Protein 3HZ6 (pdb70)

B-factor: mean 17.44, std 8.07, range [6.66, 53.52]

CATH classification: 3.30.420.40 (+1 more: 3.30.420.40)

Secondary structure (DSSP, 8-state):
----EEEEEEE-SSEEEEEEE-TTS-EEEEEEEE---BSTTSS--EE-HHHHHHHHHHHHHHHHTTT--GGGEEEEEEEE---BEEE-TTS-BSSPEEPTT----HHHHHHHHHHH-HHHHHHHHS---TTSHHHHHHHHHHH-HHHHTT--EEE-SHHHHHHHHHHS--EE-HHHHHHTT-EETTTTEE-HHHHHHTT--TT--EE--TTSEEEEPPHHHHHHH-PPTT-EEE--EEHHHHHHHHTT--STT-EEEEESSSEEEEEEEE--------S--EEE-SSSTTEEEEEEEESSSHHHHHHHGGGGT--TTS-SHHHH--HHHHTT----TT-EEEEESS-B-SSS-BSS-EEEEE---TT--HHHHHHHHHHHHHHHHHHHHHHH-----EEEEESGGGG-HHHH--HHHHT-EEEE---GGGHHHHHHHHHHHHHTTS-S-HHHHHHHHHT--PPBPPPP--HHHHHHHHHHHHHHHHHHT-

Foldseek 3Di:
DDWAFAWEWEAELFWIWIFTATLLLDTHLIDIGTFDWDDVPPQFTFGALVVSLVRLQVSLVSCVVVPDDLVRHQEYAYAYFQKWFFAFPVLHTLDTITGLVRQPLQVLQVVLCVVCPLQNLCQFLVFHHSSAHVSVVLVCCVVPVVSVVRTQAIARTSVQSNVCLFFVAGEAEQQSVSHRSQAGVVVRGGVVVSCVVVPHDPRRHHYDAQQAFRWFGDPVNCVSRVRDTGRTYGRHHYLVLLLCLLVPQADFQAKAWEFAQWIKIKGKHFDDRRDRAQFGWTWGPRSYPRITIIMGTWNHGVVLLVVLLVLVPDDDPDDCVVSLCLLVLQVPHDADLFWAWQRQCDQTRPPHGGNGGLTDIGRDDPVDDSNNVSLNSLVNNLLRVLSVDVRNDPPRAEYEYEYPSVVRVSSQLVCQLNQHKYDYDYPSVCSSVSSSRLSNCCVVVSDVHSVRSSVSSVVVDDIGGHDDDPNVSSVVSSVVSVVVSVVSVD

Sequence (490 aa):
SLAFYIATFDIGTTEVKAALADRDGGLHFQRSIALETYGDGNGPVEQDAGDWYDAVQRIASSSWWQSGVDARRVSAIVLSGQQNFLPLDQDHEPLHRAVLYSDKRPLKEAEEINARHGADNLWSALENPTAASILPKLVFWRASFPQAFGRLRHVVLGAKDYVVLRLTGRHATDRTNASTTGLYRPKDDAWHVELLADYGFSLDLPRLLEPGEQVGGVSALAARQTGFVSGTPVLCGLGDAGAATLGVGVLDDEDAYLHLGTTGWLARLTTQTDPVGDPVGTIFRLAGIIAGKTLQVAPVLNAGNILQWALTLVGHRPGEDCAEYFHAAAEVQGVTVPDGLLFVPYLHAERCCPVELPAPRGALLGVTGATTRAQILLAVLEGAALSLRWCAELLGEKVGLLKVVGGGARSEAWLRIADNLNVSLLVKPDAHLHPLRGLAALAAVELEWSSHSIQDFLREADLRSNILHPQPCDEGRRRRKFERFKQCVETLGR

Solvent-accessible surface area: 20959 Å² total

Radius of gyration: 22.99 Å; Cα contacts (8 Å, |Δi|>4): 1089; chains: 1; bounding box: 67×50×52 Å

Structure (mmCIF, N/CA/C/O backbone):
data_3HZ6
#
_entry.id   3HZ6
#
_cell.length_a   71.512
_cell.length_b   159.427
_cell.length_c   47.185
_cell.angle_alpha   90.00
_cell.angle_beta   90.00
_cell.angle_gamma   90.00
#
_symmetry.space_group_name_H-M   'P 21 21 2'
#
loop_
_entity.id
_entity.type
_entity.pdbx_description
1 polymer Xylulokinase
2 non-polymer "ADENOSINE-5'-DIPHOSPHATE"
3 non-polymer 'PHOSPHATE ION'
4 non-polymer GLYCEROL
5 non-polymer 'MALONATE ION'
6 non-polymer D-XYLULOSE
7 water water
#
loop_
_atom_site.group_PDB
_atom_site.id
_atom_site.type_symbol
_atom_site.label_atom_id
_atom_site.label_alt_id
_atom_site.label_comp_id
_atom_site.label_asym_id
_atom_site.label_entity_id
_atom_site.label_seq_id
_atom_site.pdbx_PDB_ins_code
_atom_site.Cartn_x
_atom_site.Cartn_y
_atom_site.Cartn_z
_atom_site.occupancy
_atom_site.B_iso_or_equiv
_atom_site.auth_seq_id
_atom_site.auth_comp_id
_atom_site.auth_asym_id
_atom_site.auth_atom_id
_atom_site.pdbx_PDB_model_num
ATOM 1 N N . SER A 1 2 ? 37.065 48.799 -14.655 1.00 21.60 0 SER A N 1
ATOM 2 C CA . SER A 1 2 ? 37.152 48.041 -13.403 1.00 21.27 0 SER A CA 1
ATOM 3 C C . SER A 1 2 ? 37.057 46.556 -13.714 1.00 23.31 0 SER A C 1
ATOM 4 O O . SER A 1 2 ? 36.581 46.157 -14.780 1.00 24.46 0 SER A O 1
ATOM 7 N N . LEU A 1 3 ? 37.525 45.739 -12.785 1.00 20.87 1 LEU A N 1
ATOM 8 C CA . LEU A 1 3 ? 37.470 44.298 -12.995 1.00 20.15 1 LEU A CA 1
ATOM 9 C C . LEU A 1 3 ? 36.898 43.687 -11.733 1.00 19.82 1 LEU A C 1
ATOM 10 O O . LEU A 1 3 ? 36.975 44.286 -10.663 1.00 18.26 1 LEU A O 1
ATOM 15 N N . ALA A 1 4 ? 36.356 42.478 -11.860 1.00 18.75 2 ALA A N 1
ATOM 16 C CA . ALA A 1 4 ? 35.663 41.827 -10.751 1.00 17.88 2 ALA A CA 1
ATOM 17 C C . ALA A 1 4 ? 36.645 41.346 -9.670 1.00 14.41 2 ALA A C 1
ATOM 18 O O . ALA A 1 4 ? 37.696 40.831 -9.987 1.00 16.59 2 ALA A O 1
ATOM 20 N N . PHE A 1 5 ? 36.263 41.515 -8.408 1.00 13.37 3 PHE A N 1
ATOM 21 C CA . PHE A 1 5 ? 36.994 40.883 -7.305 1.00 10.65 3 PHE A CA 1
ATOM 22 C C . PHE A 1 5 ? 36.058 39.907 -6.630 1.00 12.27 3 PHE A C 1
ATOM 23 O O . PHE A 1 5 ? 34.846 40.069 -6.700 1.00 13.45 3 PHE A O 1
ATOM 31 N N . TYR A 1 6 ? 36.625 38.890 -5.987 1.00 10.32 4 TYR A N 1
ATOM 32 C CA . TYR A 1 6 ? 35.794 37.795 -5.472 1.00 9.13 4 TYR A CA 1
ATOM 33 C C . TYR A 1 6 ? 36.196 37.390 -4.068 1.00 10.75 4 TYR A C 1
ATOM 34 O O . TYR A 1 6 ? 37.337 37.565 -3.655 1.00 9.48 4 TYR A O 1
ATOM 43 N N . ILE A 1 7 ? 35.232 36.769 -3.373 1.00 8.36 5 ILE A N 1
ATOM 44 C CA . ILE A 1 7 ? 35.487 35.975 -2.135 1.00 8.34 5 ILE A CA 1
ATOM 45 C C . ILE A 1 7 ? 35.436 34.521 -2.557 1.00 8.34 5 ILE A C 1
ATOM 46 O O . ILE A 1 7 ? 34.475 34.095 -3.210 1.00 8.28 5 ILE A O 1
ATOM 51 N N . ALA A 1 8 ? 36.481 33.753 -2.252 1.00 7.71 6 ALA A N 1
ATOM 52 C CA . ALA A 1 8 ? 36.418 32.326 -2.546 1.00 7.90 6 ALA A CA 1
ATOM 53 C C . ALA A 1 8 ? 35.695 31.646 -1.418 1.00 8.51 6 ALA A C 1
ATOM 54 O O . ALA A 1 8 ? 36.196 31.657 -0.291 1.00 9.00 6 ALA A O 1
ATOM 56 N N . THR A 1 9 ? 34.556 31.028 -1.720 1.00 6.88 7 THR A N 1
ATOM 57 C CA . THR A 1 9 ? 33.766 30.351 -0.675 1.00 8.44 7 THR A CA 1
ATOM 58 C C . THR A 1 9 ? 33.779 28.846 -0.944 1.00 9.18 7 THR A C 1
ATOM 59 O O . THR A 1 9 ? 33.700 28.418 -2.118 1.00 9.43 7 THR A O 1
ATOM 63 N N . PHE A 1 10 ? 33.866 28.038 0.125 1.00 8.30 8 PHE A N 1
ATOM 64 C CA . PHE A 1 10 ? 33.868 26.570 -0.012 1.00 7.00 8 PHE A CA 1
ATOM 65 C C . PHE A 1 10 ? 32.990 26.008 1.089 1.00 8.36 8 PHE A C 1
ATOM 66 O O . PHE A 1 10 ? 32.921 26.596 2.167 1.00 8.34 8 PHE A O 1
ATOM 74 N N . ASP A 1 11 ? 32.327 24.893 0.801 1.00 8.49 9 ASP A N 1
ATOM 75 C CA . ASP A 1 11 ? 31.619 24.133 1.854 1.00 8.61 9 ASP A CA 1
ATOM 76 C C . ASP A 1 11 ? 32.130 22.729 1.772 1.00 9.45 9 ASP A C 1
ATOM 77 O O . ASP A 1 11 ? 31.945 22.048 0.751 1.00 10.17 9 ASP A O 1
ATOM 82 N N . ILE A 1 12 ? 32.853 22.304 2.806 1.00 9.18 10 ILE A N 1
ATOM 83 C CA . ILE A 1 12 ? 33.405 20.946 2.869 1.00 8.86 10 ILE A CA 1
ATOM 84 C C . ILE A 1 12 ? 32.318 20.064 3.481 1.00 11.01 10 ILE A C 1
ATOM 85 O O . ILE A 1 12 ? 32.278 19.847 4.690 1.00 11.25 10 ILE A O 1
ATOM 90 N N . GLY A 1 13 ? 31.395 19.628 2.631 1.00 11.56 11 GLY A N 1
ATOM 91 C CA . GLY A 1 13 ? 30.173 18.954 3.059 1.00 11.07 11 GLY A CA 1
ATOM 92 C C . GLY A 1 13 ? 30.379 17.470 3.318 1.00 12.35 11 GLY A C 1
ATOM 93 O O . GLY A 1 13 ? 31.466 16.955 3.224 1.00 11.35 11 GLY A O 1
ATOM 94 N N . THR A 1 14 ? 29.289 16.778 3.685 1.00 13.46 12 THR A N 1
ATOM 95 C CA . THR A 1 14 ? 29.427 15.356 3.989 1.00 14.90 12 THR A CA 1
ATOM 96 C C . THR A 1 14 ? 29.618 14.530 2.719 1.00 13.35 12 THR A C 1
ATOM 97 O O . THR A 1 14 ? 30.284 13.493 2.751 1.00 15.92 12 THR A O 1
ATOM 101 N N . THR A 1 15 ? 29.065 14.965 1.592 1.00 13.57 13 THR A N 1
ATOM 102 C CA . THR A 1 15 ? 29.217 14.165 0.362 1.00 12.74 13 THR A CA 1
ATOM 103 C C . THR A 1 15 ? 29.900 14.852 -0.798 1.00 12.50 13 THR A C 1
ATOM 104 O O . THR A 1 15 ? 30.255 14.202 -1.778 1.00 14.78 13 THR A O 1
ATOM 108 N N . GLU A 1 16 ? 30.077 16.167 -0.691 1.00 12.68 14 GLU A N 1
ATOM 109 C CA . GLU A 1 16 ? 30.859 16.869 -1.695 1.00 12.57 14 GLU A CA 1
ATOM 110 C C . GLU A 1 16 ? 31.380 18.159 -1.152 1.00 10.61 14 GLU A C 1
ATOM 111 O O . GLU A 1 16 ? 30.890 18.686 -0.168 1.00 12.65 14 GLU A O 1
ATOM 117 N N . VAL A 1 17 ? 32.394 18.649 -1.835 1.00 10.44 15 VAL A N 1
ATOM 118 C CA . VAL A 1 17 ? 32.881 19.990 -1.575 1.00 10.76 15 VAL A CA 1
ATOM 119 C C . VAL A 1 17 ? 32.272 20.890 -2.631 1.00 11.18 15 VAL A C 1
ATOM 120 O O . VAL A 1 17 ? 32.433 20.646 -3.827 1.00 13.17 15 VAL A O 1
ATOM 124 N N . LYS A 1 18 ? 31.576 21.933 -2.195 1.00 9.19 16 LYS A N 1
ATOM 125 C CA . LYS A 1 18 ? 30.947 22.886 -3.124 1.00 9.47 16 LYS A CA 1
ATOM 126 C C . LYS A 1 18 ? 31.744 24.170 -3.006 1.00 9.30 16 LYS A C 1
ATOM 127 O O . LYS A 1 18 ? 32.277 24.491 -1.930 1.00 10.83 16 LYS A O 1
ATOM 133 N N . ALA A 1 19 ? 31.836 24.906 -4.101 1.00 8.17 17 ALA A N 1
ATOM 134 C CA . ALA A 1 19 ? 32.579 26.190 -4.034 1.00 8.24 17 ALA A CA 1
ATOM 135 C C . ALA A 1 19 ? 32.066 27.169 -5.057 1.00 8.85 17 ALA A C 1
ATOM 136 O O . ALA A 1 19 ? 31.426 26.798 -6.061 1.00 9.20 17 ALA A O 1
ATOM 138 N N . ALA A 1 20 ? 32.369 28.437 -4.817 1.00 8.47 18 ALA A N 1
ATOM 139 C CA . ALA A 1 20 ? 32.022 29.503 -5.770 1.00 8.66 18 ALA A CA 1
ATOM 140 C C . ALA A 1 20 ? 32.841 30.707 -5.500 1.00 9.54 18 ALA A C 1
ATOM 141 O O . ALA A 1 20 ? 33.287 30.919 -4.386 1.00 9.76 18 ALA A O 1
ATOM 143 N N . LEU A 1 21 ? 32.979 31.561 -6.527 1.00 8.98 19 LEU A N 1
ATOM 144 C CA . LEU A 1 21 ? 33.621 32.854 -6.330 1.00 8.23 19 LEU A CA 1
ATOM 145 C C . LEU A 1 21 ? 32.510 33.877 -6.246 1.00 9.74 19 LEU A C 1
ATOM 146 O O . LEU A 1 21 ? 31.710 34.057 -7.177 1.00 10.41 19 LEU A O 1
ATOM 151 N N . ALA A 1 22 ? 32.410 34.503 -5.083 1.00 7.54 20 ALA A N 1
ATOM 152 C CA . ALA A 1 22 ? 31.283 35.426 -4.817 1.00 8.08 20 ALA A CA 1
ATOM 153 C C . ALA A 1 22 ? 31.676 36.850 -5.098 1.00 12.47 20 ALA A C 1
ATOM 154 O O . ALA A 1 22 ? 32.714 37.331 -4.616 1.00 10.61 20 ALA A O 1
ATOM 156 N N . ASP A 1 23 ? 30.803 37.553 -5.810 1.00 12.41 21 ASP A N 1
ATOM 157 C CA . ASP A 1 23 ? 31.035 38.982 -5.993 1.00 15.27 21 ASP A CA 1
ATOM 158 C C . ASP A 1 23 ? 30.268 39.860 -4.996 1.00 14.88 21 ASP A C 1
ATOM 159 O O . ASP A 1 23 ? 29.522 39.368 -4.157 1.00 16.90 21 ASP A O 1
ATOM 164 N N . ARG A 1 24 ? 30.473 41.166 -5.061 1.00 19.65 22 ARG A N 1
ATOM 165 C CA . ARG A 1 24 ? 29.853 42.028 -4.064 1.00 18.97 22 ARG A CA 1
ATOM 166 C C . ARG A 1 24 ? 28.313 42.158 -4.171 1.00 24.44 22 ARG A C 1
ATOM 167 O O . ARG A 1 24 ? 27.660 42.551 -3.210 1.00 24.25 22 ARG A O 1
ATOM 175 N N . ASP A 1 25 ? 27.760 41.784 -5.311 1.00 22.01 23 ASP A N 1
ATOM 176 C CA . ASP A 1 25 ? 26.312 41.871 -5.523 1.00 22.72 23 ASP A CA 1
ATOM 177 C C . ASP A 1 25 ? 25.589 40.594 -5.131 1.00 25.34 23 ASP A C 1
ATOM 178 O O . ASP A 1 25 ? 24.359 40.455 -5.329 1.00 26.11 23 ASP A O 1
ATOM 183 N N . GLY A 1 26 ? 26.343 39.650 -4.584 1.00 20.56 24 GLY A N 1
ATOM 184 C CA . GLY A 1 26 ? 25.777 38.376 -4.186 1.00 22.76 24 GLY A CA 1
ATOM 185 C C . GLY A 1 26 ? 25.775 37.335 -5.279 1.00 20.69 24 GLY A C 1
ATOM 186 O O . GLY A 1 26 ? 25.243 36.242 -5.070 1.00 23.64 24 GLY A O 1
ATOM 187 N N . GLY A 1 27 ? 26.370 37.609 -6.441 1.00 16.25 25 GLY A N 1
ATOM 188 C CA . GLY A 1 27 ? 26.446 36.542 -7.408 1.00 14.21 25 GLY A CA 1
ATOM 189 C C . GLY A 1 27 ? 27.471 35.497 -7.020 1.00 14.38 25 GLY A C 1
ATOM 190 O O . GLY A 1 27 ? 28.510 35.855 -6.478 1.00 13.77 25 GLY A O 1
ATOM 191 N N . LEU A 1 28 ? 27.188 34.245 -7.355 1.00 12.68 26 LEU A N 1
ATOM 192 C CA . LEU A 1 28 ? 28.092 33.135 -7.069 1.00 10.56 26 LEU A CA 1
ATOM 193 C C . LEU A 1 28 ? 28.535 32.564 -8.404 1.00 14.10 26 LEU A C 1
ATOM 194 O O . LEU A 1 28 ? 27.754 31.907 -9.108 1.00 15.76 26 LEU A O 1
ATOM 199 N N . HIS A 1 29 ? 29.773 32.838 -8.762 1.00 10.89 27 HIS A N 1
ATOM 200 C CA . HIS A 1 29 ? 30.315 32.521 -10.066 1.00 12.71 27 HIS A CA 1
ATOM 201 C C . HIS A 1 29 ? 31.279 31.354 -10.020 1.00 11.37 27 HIS A C 1
ATOM 202 O O . HIS A 1 29 ? 31.734 30.938 -8.930 1.00 11.04 27 HIS A O 1
ATOM 209 N N . PHE A 1 30 ? 31.631 30.809 -11.188 1.00 11.36 28 PHE A N 1
ATOM 210 C CA . PHE A 1 30 ? 32.593 29.714 -11.246 1.00 10.54 28 PHE A CA 1
ATOM 211 C C . PHE A 1 30 ? 32.274 28.625 -10.214 1.00 11.14 28 PHE A C 1
ATOM 212 O O . PHE A 1 30 ? 33.125 28.188 -9.431 1.00 11.36 28 PHE A O 1
ATOM 220 N N . GLN A 1 31 ? 31.027 28.160 -10.263 1.00 9.35 29 GLN A N 1
ATOM 221 C CA . GLN A 1 31 ? 30.589 27.171 -9.257 1.00 11.90 29 GLN A CA 1
ATOM 222 C C . GLN A 1 31 ? 31.205 25.819 -9.522 1.00 11.76 29 GLN A C 1
ATOM 223 O O . GLN A 1 31 ? 31.336 25.406 -10.687 1.00 11.07 29 GLN A O 1
ATOM 229 N N . ARG A 1 32 ? 31.561 25.109 -8.448 1.00 10.33 30 ARG A N 1
ATOM 230 C CA . ARG A 1 32 ? 32.264 23.841 -8.547 1.00 10.00 30 ARG A CA 1
ATOM 231 C C . ARG A 1 32 ? 31.731 22.857 -7.528 1.00 11.35 30 ARG A C 1
ATOM 232 O O . ARG A 1 32 ? 31.224 23.259 -6.482 1.00 11.31 30 ARG A O 1
ATOM 240 N N . SER A 1 33 ? 31.852 21.577 -7.862 1.00 12.00 31 SER A N 1
ATOM 241 C CA . SER A 1 33 ? 31.482 20.534 -6.915 1.00 12.03 31 SER A CA 1
ATOM 242 C C . SER A 1 33 ? 32.451 19.378 -7.139 1.00 14.46 31 SER A C 1
ATOM 243 O O . SER A 1 33 ? 32.691 18.963 -8.283 1.00 14.93 31 SER A O 1
ATOM 246 N N . ILE A 1 34 ? 33.011 18.858 -6.053 1.00 11.34 32 ILE A N 1
ATOM 247 C CA . ILE A 1 34 ? 33.882 17.693 -6.104 1.00 11.30 32 ILE A CA 1
ATOM 248 C C . ILE A 1 34 ? 33.309 16.639 -5.159 1.00 12.82 32 ILE A C 1
ATOM 249 O O . ILE A 1 34 ? 33.119 16.904 -3.972 1.00 12.65 32 ILE A O 1
ATOM 254 N N . ALA A 1 35 ? 33.053 15.428 -5.647 1.00 11.16 33 ALA A N 1
ATOM 255 C CA . ALA A 1 35 ? 32.440 14.428 -4.790 1.00 13.41 33 ALA A CA 1
ATOM 256 C C . ALA A 1 35 ? 33.464 13.866 -3.827 1.00 12.78 33 ALA A C 1
ATOM 257 O O . ALA A 1 35 ? 34.638 13.747 -4.168 1.00 14.05 33 ALA A O 1
ATOM 259 N N . LEU A 1 36 ? 32.992 13.550 -2.622 1.00 11.93 34 LEU A N 1
ATOM 260 C CA . LEU A 1 36 ? 33.817 12.857 -1.616 1.00 12.12 34 LEU A CA 1
ATOM 261 C C . LEU A 1 36 ? 33.325 11.434 -1.363 1.00 12.93 34 LEU A C 1
ATOM 262 O O . LEU A 1 36 ? 32.133 11.187 -1.311 1.00 16.25 34 LEU A O 1
ATOM 267 N N . GLU A 1 37 ? 34.260 10.533 -1.111 1.00 13.31 35 GLU A N 1
ATOM 268 C CA . GLU A 1 37 ? 33.917 9.163 -0.738 1.00 14.15 35 GLU A CA 1
ATOM 269 C C . GLU A 1 37 ? 33.833 9.020 0.772 1.00 13.40 35 GLU A C 1
ATOM 270 O O . GLU A 1 37 ? 34.694 9.532 1.481 1.00 13.18 35 GLU A O 1
ATOM 276 N N . THR A 1 38 ? 32.829 8.284 1.231 1.00 13.36 36 THR A N 1
ATOM 277 C CA . THR A 1 38 ? 32.669 7.970 2.649 1.00 11.83 36 THR A CA 1
ATOM 278 C C . THR A 1 38 ? 32.895 6.491 2.822 1.00 14.79 36 THR A C 1
ATOM 279 O O . THR A 1 38 ? 32.426 5.689 1.998 1.00 15.54 36 THR A O 1
ATOM 283 N N . TYR A 1 39 ? 33.604 6.132 3.871 1.00 13.01 37 TYR A N 1
ATOM 284 C CA . TYR A 1 39 ? 33.921 4.724 4.130 1.00 12.92 37 TYR A CA 1
ATOM 285 C C . TYR A 1 39 ? 33.161 4.209 5.334 1.00 14.89 37 TYR A C 1
ATOM 286 O O . TYR A 1 39 ? 32.817 4.938 6.242 1.00 12.64 37 TYR A O 1
ATOM 295 N N . GLY A 1 40 ? 32.889 2.904 5.336 1.00 17.05 38 GLY A N 1
ATOM 296 C CA . GLY A 1 40 ? 32.202 2.247 6.439 1.00 18.08 38 GLY A CA 1
ATOM 297 C C . GLY A 1 40 ? 30.996 1.433 6.027 1.00 19.31 38 GLY A C 1
ATOM 298 O O . GLY A 1 40 ? 30.483 0.599 6.809 1.00 18.06 38 GLY A O 1
ATOM 299 N N . ASP A 1 41 ? 30.523 1.683 4.804 1.00 18.89 39 ASP A N 1
ATOM 300 C CA . ASP A 1 41 ? 29.465 0.887 4.187 1.00 22.83 39 ASP A CA 1
ATOM 301 C C . ASP A 1 41 ? 28.175 0.825 5.035 1.00 21.34 39 ASP A C 1
ATOM 302 O O . ASP A 1 41 ? 27.419 -0.151 4.927 1.00 22.01 39 ASP A O 1
ATOM 307 N N . GLY A 1 42 ? 27.918 1.828 5.887 1.00 17.43 40 GLY A N 1
ATOM 308 C CA . GLY A 1 42 ? 26.727 1.841 6.707 1.00 19.64 40 GLY A CA 1
ATOM 309 C C . GLY A 1 42 ? 26.713 0.818 7.831 1.00 20.51 40 GLY A C 1
ATOM 310 O O . GLY A 1 42 ? 25.678 0.561 8.458 1.00 22.72 40 GLY A O 1
ATOM 311 N N . ASN A 1 43 ? 27.872 0.239 8.092 1.00 18.53 41 ASN A N 1
ATOM 312 C CA . ASN A 1 43 ? 28.007 -0.831 9.085 1.00 15.87 41 ASN A CA 1
ATOM 313 C C . ASN A 1 43 ? 28.415 -0.363 10.478 1.00 18.02 41 ASN A C 1
ATOM 314 O O . ASN A 1 43 ? 28.671 -1.188 11.357 1.00 18.81 41 ASN A O 1
ATOM 319 N N . GLY A 1 44 ? 28.460 0.957 10.702 1.00 17.27 42 GLY A N 1
ATOM 320 C CA . GLY A 1 44 ? 28.894 1.464 11.990 1.00 17.13 42 GLY A CA 1
ATOM 321 C C . GLY A 1 44 ? 29.886 2.621 11.802 1.00 15.47 42 GLY A C 1
ATOM 322 O O . GLY A 1 44 ? 29.646 3.727 12.292 1.00 14.19 42 GLY A O 1
ATOM 323 N N . PRO A 1 45 ? 31.000 2.380 11.116 1.00 13.34 43 PRO A N 1
ATOM 324 C CA . PRO A 1 45 ? 31.939 3.507 10.878 1.00 12.63 43 PRO A CA 1
ATOM 325 C C . PRO A 1 45 ? 31.412 4.466 9.843 1.00 12.86 43 PRO A C 1
ATOM 326 O O . PRO A 1 45 ? 30.697 4.058 8.917 1.00 13.97 43 PRO A O 1
ATOM 330 N N . VAL A 1 46 ? 31.722 5.762 10.033 1.00 10.75 44 VAL A N 1
ATOM 331 C CA . VAL A 1 46 ? 31.434 6.736 9.006 1.00 10.09 44 VAL A CA 1
ATOM 332 C C . VAL A 1 46 ? 32.702 7.596 8.949 1.00 11.53 44 VAL A C 1
ATOM 333 O O . VAL A 1 46 ? 32.952 8.375 9.853 1.00 10.63 44 VAL A O 1
ATOM 337 N N . GLU A 1 47 ? 33.499 7.394 7.917 1.00 9.59 45 GLU A N 1
ATOM 338 C CA . GLU A 1 47 ? 34.861 7.944 7.899 1.00 10.27 45 GLU A CA 1
ATOM 339 C C . GLU A 1 47 ? 35.232 8.517 6.550 1.00 11.02 45 GLU A C 1
ATOM 340 O O . GLU A 1 47 ? 34.699 8.084 5.521 1.00 11.08 45 GLU A O 1
ATOM 346 N N . GLN A 1 48 ? 36.149 9.495 6.558 1.00 9.32 46 GLN A N 1
ATOM 347 C CA . GLN A 1 48 ? 36.698 10.045 5.325 1.00 9.49 46 GLN A CA 1
ATOM 348 C C . GLN A 1 48 ? 38.192 10.273 5.447 1.00 9.34 46 GLN A C 1
ATOM 349 O O . GLN A 1 48 ? 38.710 10.385 6.552 1.00 11.28 46 GLN A O 1
ATOM 355 N N . ASP A 1 49 ? 38.875 10.324 4.315 1.00 10.31 47 ASP A N 1
ATOM 356 C CA . ASP A 1 49 ? 40.282 10.722 4.329 1.00 10.92 47 ASP A CA 1
ATOM 357 C C . ASP A 1 49 ? 40.354 12.233 4.253 1.00 10.01 47 ASP A C 1
ATOM 358 O O . ASP A 1 49 ? 39.945 12.839 3.260 1.00 11.74 47 ASP A O 1
ATOM 363 N N . ALA A 1 50 ? 40.838 12.868 5.319 1.00 9.29 48 ALA A N 1
ATOM 364 C CA . ALA A 1 50 ? 40.855 14.338 5.356 1.00 8.91 48 ALA A CA 1
ATOM 365 C C . ALA A 1 50 ? 41.631 14.922 4.195 1.00 8.69 48 ALA A C 1
ATOM 366 O O . ALA A 1 50 ? 41.323 16.027 3.714 1.00 9.41 48 ALA A O 1
ATOM 368 N N . GLY A 1 51 ? 42.663 14.203 3.731 1.00 9.51 49 GLY A N 1
ATOM 369 C CA . GLY A 1 51 ? 43.413 14.738 2.602 1.00 11.12 49 GLY A CA 1
ATOM 370 C C . GLY A 1 51 ? 42.524 14.971 1.383 1.00 12.15 49 GLY A C 1
ATOM 371 O O . GLY A 1 51 ? 42.832 15.816 0.540 1.00 13.93 49 GLY A O 1
ATOM 372 N N . ASP A 1 52 ? 41.456 14.204 1.255 1.00 11.11 50 ASP A N 1
ATOM 373 C CA . ASP A 1 52 ? 40.521 14.407 0.126 1.00 10.36 50 ASP A CA 1
ATOM 374 C C . ASP A 1 52 ? 39.865 15.787 0.169 1.00 10.43 50 ASP A C 1
ATOM 375 O O . ASP A 1 52 ? 39.527 16.349 -0.880 1.00 10.03 50 ASP A O 1
ATOM 380 N N . TRP A 1 53 ? 39.696 16.339 1.367 1.00 8.89 51 TRP A N 1
ATOM 381 C CA . TRP A 1 53 ? 39.078 17.662 1.479 1.00 9.45 51 TRP A CA 1
ATOM 382 C C . TRP A 1 53 ? 40.015 18.708 0.887 1.00 9.37 51 TRP A C 1
ATOM 383 O O . TRP A 1 53 ? 39.586 19.589 0.179 1.00 10.16 51 TRP A O 1
ATOM 394 N N . TYR A 1 54 ? 41.297 18.628 1.202 1.00 10.13 52 TYR A N 1
ATOM 395 C CA . TYR A 1 54 ? 42.231 19.618 0.687 1.00 10.21 52 TYR A CA 1
ATOM 396 C C . TYR A 1 54 ? 42.514 19.329 -0.774 1.00 11.08 52 TYR A C 1
ATOM 397 O O . TYR A 1 54 ? 42.696 20.277 -1.551 1.00 10.60 52 TYR A O 1
ATOM 406 N N . ASP A 1 55 ? 42.551 18.049 -1.172 1.00 9.72 53 ASP A N 1
ATOM 407 C CA . ASP A 1 55 ? 42.735 17.724 -2.588 1.00 11.08 53 ASP A CA 1
ATOM 408 C C . ASP A 1 55 ? 41.595 18.397 -3.416 1.00 11.24 53 ASP A C 1
ATOM 409 O O . ASP A 1 55 ? 41.844 18.956 -4.501 1.00 10.89 53 ASP A O 1
ATOM 414 N N . ALA A 1 56 ? 40.359 18.336 -2.888 1.00 9.75 54 ALA A N 1
ATOM 415 C CA . ALA A 1 56 ? 39.234 18.972 -3.579 1.00 10.12 54 ALA A CA 1
ATOM 416 C C . ALA A 1 56 ? 39.453 20.465 -3.711 1.00 10.45 54 ALA A C 1
ATOM 417 O O . ALA A 1 56 ? 39.185 21.058 -4.754 1.00 9.78 54 ALA A O 1
ATOM 419 N N . VAL A 1 57 ? 39.917 21.106 -2.620 1.00 8.56 55 VAL A N 1
ATOM 420 C CA . VAL A 1 57 ? 40.162 22.546 -2.694 1.00 10.03 55 VAL A CA 1
ATOM 421 C C . VAL A 1 57 ? 41.242 22.853 -3.735 1.00 11.23 55 VAL A C 1
ATOM 422 O O . VAL A 1 57 ? 41.124 23.827 -4.483 1.00 10.62 55 VAL A O 1
ATOM 426 N N . GLN A 1 58 ? 42.293 22.027 -3.791 1.00 10.15 56 GLN A N 1
ATOM 427 C CA . GLN A 1 58 ? 43.333 22.237 -4.810 1.00 10.32 56 GLN A CA 1
ATOM 428 C C . GLN A 1 58 ? 42.752 22.114 -6.222 1.00 11.26 56 GLN A C 1
ATOM 429 O O . GLN A 1 58 ? 43.074 22.931 -7.100 1.00 12.43 56 GLN A O 1
ATOM 435 N N . ARG A 1 59 ? 41.913 21.109 -6.424 1.00 11.29 57 ARG A N 1
ATOM 436 C CA . ARG A 1 59 ? 41.355 20.861 -7.763 1.00 10.38 57 ARG A CA 1
ATOM 437 C C . ARG A 1 59 ? 40.445 22.034 -8.161 1.00 11.58 57 ARG A C 1
ATOM 438 O O . ARG A 1 59 ? 40.421 22.491 -9.321 1.00 10.90 57 ARG A O 1
ATOM 446 N N . ILE A 1 60 ? 39.669 22.498 -7.194 1.00 8.65 58 ILE A N 1
ATOM 447 C CA . ILE A 1 60 ? 38.801 23.634 -7.437 1.00 8.45 58 ILE A CA 1
ATOM 448 C C . ILE A 1 60 ? 39.576 24.907 -7.813 1.00 8.77 58 ILE A C 1
ATOM 449 O O . ILE A 1 60 ? 39.249 25.611 -8.794 1.00 11.29 58 ILE A O 1
ATOM 454 N N . ALA A 1 61 ? 40.596 25.233 -7.009 1.00 8.60 59 ALA A N 1
ATOM 455 C CA . ALA A 1 61 ? 41.350 26.440 -7.249 1.00 8.75 59 ALA A CA 1
ATOM 456 C C . ALA A 1 61 ? 42.015 26.342 -8.628 1.00 9.66 59 ALA A C 1
ATOM 457 O O . ALA A 1 61 ? 41.980 27.314 -9.404 1.00 10.02 59 ALA A O 1
ATOM 459 N N . SER A 1 62 ? 42.568 25.160 -8.921 1.00 9.76 60 SER A N 1
ATOM 460 C CA . SER A 1 62 ? 43.226 24.981 -10.236 1.00 12.71 60 SER A CA 1
ATOM 461 C C . SER A 1 62 ? 42.218 25.229 -11.374 1.00 13.51 60 SER A C 1
ATOM 462 O O . SER A 1 62 ? 42.508 25.873 -12.389 1.00 12.10 60 SER A O 1
ATOM 465 N N . SER A 1 63 ? 41.004 24.726 -11.194 1.00 11.59 61 SER A N 1
ATOM 466 C CA A SER A 1 63 ? 39.963 24.925 -12.188 0.67 12.58 61 SER A CA 1
ATOM 467 C CA B SER A 1 63 ? 39.959 24.926 -12.188 0.33 12.59 61 SER A CA 1
ATOM 468 C C . SER A 1 63 ? 39.553 26.379 -12.344 1.00 13.84 61 SER A C 1
ATOM 469 O O . SER A 1 63 ? 39.111 26.787 -13.413 1.00 17.15 61 SER A O 1
ATOM 474 N N . TRP A 1 64 ? 39.713 27.173 -11.291 1.00 10.65 62 TRP A N 1
ATOM 475 C CA . TRP A 1 64 ? 39.453 28.580 -11.408 1.00 11.15 62 TRP A CA 1
ATOM 476 C C . TRP A 1 64 ? 40.553 29.275 -12.188 1.00 10.92 62 TRP A C 1
ATOM 477 O O . TRP A 1 64 ? 40.256 30.061 -13.100 1.00 11.75 62 TRP A O 1
ATOM 488 N N . TRP A 1 65 ? 41.817 29.016 -11.850 1.00 11.30 63 TRP A N 1
ATOM 489 C CA . TRP A 1 65 ? 42.876 29.793 -12.512 1.00 11.21 63 TRP A CA 1
ATOM 490 C C . TRP A 1 65 ? 42.892 29.437 -14.004 1.00 13.46 63 TRP A C 1
ATOM 491 O O . TRP A 1 65 ? 43.104 30.294 -14.860 1.00 15.11 63 TRP A O 1
ATOM 502 N N . GLN A 1 66 ? 42.646 28.169 -14.305 1.00 12.04 64 GLN A N 1
ATOM 503 C CA . GLN A 1 66 ? 42.631 27.721 -15.704 1.00 14.07 64 GLN A CA 1
ATOM 504 C C . GLN A 1 66 ? 41.345 28.046 -16.465 1.00 17.75 64 GLN A C 1
ATOM 505 O O . GLN A 1 66 ? 41.233 27.750 -17.678 1.00 18.72 64 GLN A O 1
ATOM 511 N N . SER A 1 67 ? 40.375 28.630 -15.766 1.00 12.74 65 SER A N 1
ATOM 512 C CA . SER A 1 67 ? 39.188 29.187 -16.398 1.00 14.38 65 SER A CA 1
ATOM 513 C C . SER A 1 67 ? 39.313 30.687 -16.572 1.00 16.46 65 SER A C 1
ATOM 514 O O . SER A 1 67 ? 38.321 31.378 -16.810 1.00 21.15 65 SER A O 1
ATOM 517 N N . GLY A 1 68 ? 40.520 31.214 -16.343 1.00 15.67 66 GLY A N 1
ATOM 518 C CA . GLY A 1 68 ? 40.765 32.624 -16.568 1.00 17.31 66 GLY A CA 1
ATOM 519 C C . GLY A 1 68 ? 40.689 33.519 -15.344 1.00 17.70 66 GLY A C 1
ATOM 520 O O . GLY A 1 68 ? 40.869 34.737 -15.458 1.00 17.62 66 GLY A O 1
ATOM 521 N N . VAL A 1 69 ? 40.414 32.942 -14.168 1.00 13.91 67 VAL A N 1
ATOM 522 C CA . VAL A 1 69 ? 40.379 33.767 -12.973 1.00 12.42 67 VAL A CA 1
ATOM 523 C C . VAL A 1 69 ? 41.787 34.117 -12.486 1.00 11.58 67 VAL A C 1
ATOM 524 O O . VAL A 1 69 ? 42.652 33.233 -12.361 1.00 12.60 67 VAL A O 1
ATOM 528 N N . ASP A 1 70 ? 42.008 35.405 -12.203 1.00 11.19 68 ASP A N 1
ATOM 529 C CA . ASP A 1 70 ? 43.294 35.882 -11.683 1.00 11.55 68 ASP A CA 1
ATOM 530 C C . ASP A 1 70 ? 43.251 35.746 -10.179 1.00 10.29 68 ASP A C 1
ATOM 531 O O . ASP A 1 70 ? 42.392 36.346 -9.537 1.00 10.66 68 ASP A O 1
ATOM 536 N N . ALA A 1 71 ? 44.132 34.924 -9.587 1.00 10.89 69 ALA A N 1
ATOM 537 C CA . ALA A 1 71 ? 44.065 34.708 -8.139 1.00 9.25 69 ALA A CA 1
ATOM 538 C C . ALA A 1 71 ? 44.317 35.942 -7.335 1.00 7.74 69 ALA A C 1
ATOM 539 O O . ALA A 1 71 ? 43.970 35.997 -6.180 1.00 10.90 69 ALA A O 1
ATOM 541 N N . ARG A 1 72 ? 44.877 36.992 -7.958 1.00 8.52 70 ARG A N 1
ATOM 542 C CA . ARG A 1 72 ? 45.099 38.196 -7.191 1.00 9.44 70 ARG A CA 1
ATOM 543 C C . ARG A 1 72 ? 43.811 38.923 -6.929 1.00 10.75 70 ARG A C 1
ATOM 544 O O . ARG A 1 72 ? 43.779 39.795 -6.063 1.00 14.17 70 ARG A O 1
ATOM 552 N N . ARG A 1 73 ? 42.762 38.545 -7.645 1.00 10.67 71 ARG A N 1
ATOM 553 C CA . ARG A 1 73 ? 41.483 39.229 -7.498 1.00 11.37 71 ARG A CA 1
ATOM 554 C C . ARG A 1 73 ? 40.598 38.476 -6.506 1.00 11.38 71 ARG A C 1
ATOM 555 O O . ARG A 1 73 ? 39.445 38.868 -6.301 1.00 11.75 71 ARG A O 1
ATOM 563 N N . VAL A 1 74 ? 41.138 37.409 -5.918 1.00 9.49 72 VAL A N 1
AT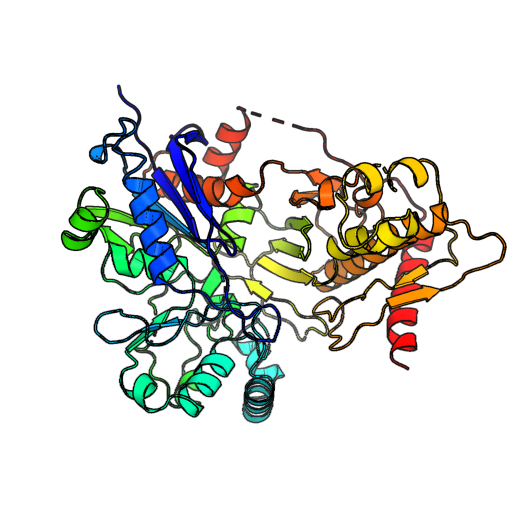OM 564 C CA . VAL A 1 74 ? 40.477 36.755 -4.780 1.00 9.82 72 VAL A CA 1
ATOM 565 C C . VAL A 1 74 ? 40.908 37.427 -3.482 1.00 9.24 72 VAL A C 1
ATOM 566 O O . VAL A 1 74 ? 42.070 37.352 -3.045 1.00 11.33 72 VAL A O 1
ATOM 570 N N . SER A 1 75 ? 39.995 38.161 -2.883 1.00 7.60 73 SER A N 1
ATOM 571 C CA . SER A 1 75 ? 40.334 39.069 -1.780 1.00 9.27 73 SER A CA 1
ATOM 572 C C . SER A 1 75 ? 40.280 38.414 -0.410 1.00 9.22 73 SER A C 1
ATOM 573 O O . SER A 1 75 ? 40.814 38.967 0.595 1.00 12.11 73 SER A O 1
ATOM 576 N N . ALA A 1 76 ? 39.611 37.254 -0.365 1.00 9.08 74 ALA A N 1
ATOM 577 C CA . ALA A 1 76 ? 39.524 36.504 0.900 1.00 9.55 74 ALA A CA 1
ATOM 578 C C . ALA A 1 76 ? 39.066 35.080 0.564 1.00 8.32 74 ALA A C 1
ATOM 579 O O . ALA A 1 76 ? 38.453 34.844 -0.471 1.00 8.92 74 ALA A O 1
ATOM 581 N N . ILE A 1 77 ? 39.429 34.157 1.433 1.00 7.23 75 ILE A N 1
ATOM 582 C CA . ILE A 1 77 ? 38.976 32.754 1.319 1.00 6.68 75 ILE A CA 1
ATOM 583 C C . ILE A 1 77 ? 38.241 32.440 2.596 1.00 8.17 75 ILE A C 1
ATOM 584 O O . ILE A 1 77 ? 38.703 32.787 3.665 1.00 9.10 75 ILE A O 1
ATOM 589 N N . VAL A 1 78 ? 37.083 31.776 2.495 1.00 7.56 76 VAL A N 1
ATOM 590 C CA . VAL A 1 78 ? 36.296 31.497 3.728 1.00 7.56 76 VAL A CA 1
ATOM 591 C C . VAL A 1 78 ? 35.535 30.190 3.489 1.00 8.79 76 VAL A C 1
ATOM 592 O O . VAL A 1 78 ? 35.094 29.935 2.368 1.00 7.55 76 VAL A O 1
ATOM 596 N N . LEU A 1 79 ? 35.476 29.362 4.521 1.00 7.11 77 LEU A N 1
ATOM 597 C CA . LEU A 1 79 ? 34.918 27.993 4.368 1.00 6.66 77 LEU A CA 1
ATOM 598 C C . LEU A 1 79 ? 33.917 27.686 5.444 1.00 7.50 77 LEU A C 1
ATOM 599 O O . LEU A 1 79 ? 33.979 28.204 6.589 1.00 8.55 77 LEU A O 1
ATOM 604 N N . SER A 1 80 ? 32.978 26.839 5.068 1.00 7.93 78 SER A N 1
ATOM 605 C CA . SER A 1 80 ? 32.132 26.129 6.036 1.00 6.68 78 SER A CA 1
ATOM 606 C C . SER A 1 80 ? 32.318 24.648 5.802 1.00 9.28 78 SER A C 1
ATOM 607 O O . SER A 1 80 ? 33.021 24.231 4.893 1.00 8.53 78 SER A O 1
ATOM 610 N N . GLY A 1 81 ? 31.675 23.824 6.624 1.00 8.94 79 GLY A N 1
ATOM 611 C CA . GLY A 1 81 ? 31.727 22.397 6.309 1.00 8.95 79 GLY A CA 1
ATOM 612 C C . GLY A 1 81 ? 31.200 21.576 7.444 1.00 9.68 79 GLY A C 1
ATOM 613 O O . GLY A 1 81 ? 30.597 22.096 8.392 1.00 9.57 79 GLY A O 1
ATOM 614 N N . GLN A 1 82 ? 31.433 20.270 7.314 1.00 9.89 80 GLN A N 1
ATOM 615 C CA . GLN A 1 82 ? 30.884 19.335 8.303 1.00 10.71 80 GLN A CA 1
ATOM 616 C C . GLN A 1 82 ? 31.330 19.706 9.681 1.00 9.27 80 GLN A C 1
ATOM 617 O O . GLN A 1 82 ? 32.503 20.067 9.921 1.00 10.55 80 GLN A O 1
ATOM 631 N N . GLN A 1 84 ? 31.374 18.656 14.008 1.00 8.78 82 GLN A N 1
ATOM 632 C CA . GLN A 1 84 ? 31.385 17.474 14.909 1.00 7.67 82 GLN A CA 1
ATOM 633 C C . GLN A 1 84 ? 32.226 16.322 14.362 1.00 9.35 82 GLN A C 1
ATOM 634 O O . GLN A 1 84 ? 31.782 15.157 14.370 1.00 8.87 82 GLN A O 1
ATOM 640 N N . ASN A 1 85 ? 33.397 16.665 13.826 1.00 8.33 83 ASN A N 1
ATOM 641 C CA . ASN A 1 85 ? 34.352 15.682 13.317 1.00 8.72 83 ASN A CA 1
ATOM 642 C C . ASN A 1 85 ? 35.338 15.294 14.416 1.00 8.88 83 ASN A C 1
ATOM 643 O O . ASN A 1 85 ? 35.588 16.044 15.376 1.00 9.56 83 ASN A O 1
ATOM 648 N N . PHE A 1 86 ? 35.894 14.088 14.286 1.00 7.53 84 PHE A N 1
ATOM 649 C CA . PHE A 1 86 ? 37.040 13.742 15.095 1.00 9.89 84 PHE A CA 1
ATOM 650 C C . PHE A 1 86 ? 38.189 13.421 14.132 1.00 9.43 84 PHE A C 1
ATOM 651 O O . PHE A 1 86 ? 38.156 12.435 13.410 1.00 9.66 84 PHE A O 1
ATOM 659 N N . LEU A 1 87 ? 39.230 14.258 14.123 1.00 8.35 85 LEU A N 1
ATOM 660 C CA . LEU A 1 87 ? 40.372 13.985 13.200 1.00 9.31 85 LEU A CA 1
ATOM 661 C C . LEU A 1 87 ? 41.656 14.195 13.966 1.00 8.53 85 LEU A C 1
ATOM 662 O O . LEU A 1 87 ? 42.068 15.316 14.221 1.00 9.80 85 LEU A O 1
ATOM 667 N N . PRO A 1 88 ? 42.353 13.109 14.300 1.00 8.45 86 PRO A N 1
ATOM 668 C CA . PRO A 1 88 ? 43.596 13.297 15.053 1.00 7.83 86 PRO A CA 1
ATOM 669 C C . PRO A 1 88 ? 44.786 13.507 14.127 1.00 9.02 86 PRO A C 1
ATOM 670 O O . PRO A 1 88 ? 44.945 12.765 13.166 1.00 9.07 86 PRO A O 1
ATOM 674 N N . LEU A 1 89 ? 45.595 14.524 14.433 1.00 9.29 87 LEU A N 1
ATOM 675 C CA . LEU A 1 89 ? 46.772 14.816 13.587 1.00 8.44 87 LEU A CA 1
ATOM 676 C C . LEU A 1 89 ? 48.056 14.747 14.381 1.00 10.06 87 LEU A C 1
ATOM 677 O O . LEU A 1 89 ? 48.066 15.030 15.586 1.00 10.29 87 LEU A O 1
ATOM 682 N N . ASP A 1 90 ? 49.138 14.478 13.654 1.00 10.07 88 ASP A N 1
ATOM 683 C CA . ASP A 1 90 ? 50.467 14.501 14.290 1.00 10.68 88 ASP A CA 1
ATOM 684 C C . ASP A 1 90 ? 51.137 15.891 14.195 1.00 12.91 88 ASP A C 1
ATOM 685 O O . ASP A 1 90 ? 50.527 16.856 13.790 1.00 13.17 88 ASP A O 1
ATOM 690 N N . GLN A 1 91 ? 52.386 15.980 14.625 1.00 15.29 89 GLN A N 1
ATOM 691 C CA . GLN A 1 91 ? 53.055 17.279 14.673 1.00 16.10 89 GLN A CA 1
ATOM 692 C C . GLN A 1 91 ? 53.271 17.874 13.297 1.00 15.69 89 GLN A C 1
ATOM 693 O O . GLN A 1 91 ? 53.499 19.075 13.203 1.00 18.75 89 GLN A O 1
ATOM 699 N N . ASP A 1 92 ? 53.218 17.072 12.231 1.00 14.98 90 ASP A N 1
ATOM 700 C CA . ASP A 1 92 ? 53.332 17.573 10.859 1.00 16.80 90 ASP A CA 1
ATOM 701 C C . ASP A 1 92 ? 51.993 17.834 10.218 1.00 14.23 90 ASP A C 1
ATOM 702 O O . ASP A 1 92 ? 51.902 18.063 9.006 1.00 15.23 90 ASP A O 1
ATOM 707 N N . HIS A 1 93 ? 50.965 17.847 11.065 1.00 13.73 91 HIS A N 1
ATOM 708 C CA . HIS A 1 93 ? 49.583 18.045 10.624 1.00 13.11 91 HIS A CA 1
ATOM 709 C C . HIS A 1 93 ? 49.048 16.920 9.747 1.00 14.54 91 HIS A C 1
ATOM 710 O O . HIS A 1 93 ? 48.050 17.116 9.037 1.00 16.35 91 HIS A O 1
ATOM 717 N N . GLU A 1 94 ? 49.690 15.760 9.795 1.00 14.37 92 GLU A N 1
ATOM 718 C CA . GLU A 1 94 ? 49.275 14.606 9.011 1.00 13.43 92 GLU A CA 1
ATOM 719 C C . GLU A 1 94 ? 48.266 13.763 9.807 1.00 10.45 92 GLU A C 1
ATOM 720 O O . GLU A 1 94 ? 48.443 13.556 11.011 1.00 11.45 92 GLU A O 1
ATOM 726 N N . PRO A 1 95 ? 47.231 13.257 9.130 1.00 11.86 93 PRO A N 1
ATOM 727 C CA . PRO A 1 95 ? 46.241 12.445 9.875 1.00 10.58 93 PRO A CA 1
ATOM 728 C C . PRO A 1 95 ? 46.821 11.196 10.488 1.00 12.23 93 PRO A C 1
ATOM 729 O O . PRO A 1 95 ? 47.694 10.538 9.882 1.00 13.56 93 PRO A O 1
ATOM 733 N N . LEU A 1 96 ? 46.359 10.887 11.693 1.00 10.63 94 LEU A N 1
ATOM 734 C CA . LEU A 1 96 ? 46.751 9.648 12.388 1.00 9.30 94 LEU A CA 1
ATOM 735 C C . LEU A 1 96 ? 45.649 8.567 12.270 1.00 12.60 94 LEU A C 1
ATOM 736 O O . LEU A 1 96 ? 45.835 7.415 12.703 1.00 14.25 94 LEU A O 1
ATOM 741 N N . HIS A 1 97 ? 44.502 8.957 11.729 1.00 11.51 95 HIS A N 1
ATOM 742 C CA . HIS A 1 97 ? 43.355 8.072 11.500 1.00 10.45 95 HIS A CA 1
ATOM 743 C C . HIS A 1 97 ? 42.483 8.773 10.478 1.00 10.19 95 HIS A C 1
ATOM 744 O O . HIS A 1 97 ? 42.586 10.006 10.294 1.00 10.28 95 HIS A O 1
ATOM 751 N N . ARG A 1 98 ? 41.639 8.017 9.797 1.00 10.14 96 ARG A N 1
ATOM 752 C CA . ARG A 1 98 ? 40.608 8.683 8.993 1.00 10.28 96 ARG A CA 1
ATOM 753 C C . ARG A 1 98 ? 39.781 9.623 9.880 1.00 10.25 96 ARG A C 1
ATOM 754 O O . ARG A 1 98 ? 39.541 9.340 11.076 1.00 11.33 96 ARG A O 1
ATOM 762 N N . ALA A 1 99 ? 39.355 10.739 9.300 1.00 9.37 97 ALA A N 1
ATOM 763 C CA . ALA A 1 99 ? 38.384 11.599 9.998 1.00 8.59 97 ALA A CA 1
ATOM 764 C C . ALA A 1 99 ? 37.120 10.759 10.259 1.00 10.07 97 ALA A C 1
ATOM 765 O O . ALA A 1 99 ? 36.600 10.079 9.360 1.00 10.34 97 ALA A O 1
ATOM 767 N N . VAL A 1 100 ? 36.588 10.881 11.470 1.00 9.26 98 VAL A N 1
ATOM 768 C CA . VAL A 1 100 ? 35.358 10.216 11.871 1.00 8.23 98 VAL A CA 1
ATOM 769 C C . VAL A 1 100 ? 34.222 11.240 11.809 1.00 8.45 98 VAL A C 1
ATOM 770 O O . VAL A 1 100 ? 34.357 12.328 12.337 1.00 10.18 98 VAL A O 1
ATOM 774 N N . LEU A 1 101 ? 33.162 10.932 11.090 1.00 8.57 99 LEU A N 1
ATOM 775 C CA . LEU A 1 101 ? 32.100 11.902 10.844 1.00 7.55 99 LEU A CA 1
ATOM 776 C C . LEU A 1 101 ? 31.052 11.905 11.958 1.00 9.71 99 LEU A C 1
ATOM 777 O O . LEU A 1 101 ? 30.961 10.988 12.779 1.00 10.52 99 LEU A O 1
ATOM 782 N N . TYR A 1 102 ? 30.257 12.971 11.972 1.00 8.70 100 TYR A N 1
ATOM 783 C CA . TYR A 1 102 ? 29.307 13.183 13.054 1.00 8.75 100 TYR A CA 1
ATOM 784 C C . TYR A 1 102 ? 28.338 12.047 13.255 1.00 11.59 100 TYR A C 1
ATOM 785 O O . TYR A 1 102 ? 27.872 11.812 14.383 1.00 12.58 100 TYR A O 1
ATOM 794 N N . SER A 1 103 ? 28.002 11.380 12.168 1.00 10.49 101 SER A N 1
ATOM 795 C CA . SER A 1 103 ? 26.960 10.369 12.272 1.00 12.68 101 SER A CA 1
ATOM 796 C C . SER A 1 103 ? 27.471 9.022 12.773 1.00 12.37 101 SER A C 1
ATOM 797 O O . SER A 1 103 ? 26.647 8.110 13.006 1.00 14.19 101 SER A O 1
ATOM 800 N N . ASP A 1 104 ? 28.797 8.885 12.925 1.00 10.41 102 ASP A N 1
ATOM 801 C CA . ASP A 1 104 ? 29.392 7.681 13.533 1.00 10.78 102 ASP A CA 1
ATOM 802 C C . ASP A 1 104 ? 29.094 7.697 15.028 1.00 11.81 102 ASP A C 1
ATOM 803 O O . ASP A 1 104 ? 29.420 8.677 15.731 1.00 10.15 102 ASP A O 1
ATOM 808 N N . LYS A 1 105 ? 28.444 6.634 15.535 1.00 11.25 103 LYS A N 1
ATOM 809 C CA . LYS A 1 105 ? 28.068 6.598 16.949 1.00 11.46 103 LYS A CA 1
ATOM 810 C C . LYS A 1 105 ? 28.535 5.273 17.571 1.00 11.94 103 LYS A C 1
ATOM 811 O O . LYS A 1 105 ? 27.897 4.716 18.472 1.00 10.51 103 LYS A O 1
ATOM 817 N N . ARG A 1 106 ? 29.688 4.802 17.110 1.00 10.86 104 ARG A N 1
ATOM 818 C CA . ARG A 1 106 ? 30.225 3.565 17.691 1.00 11.38 104 ARG A CA 1
ATOM 819 C C . ARG A 1 106 ? 30.545 3.569 19.203 1.00 13.26 104 ARG A C 1
ATOM 820 O O . ARG A 1 106 ? 30.318 2.565 19.861 1.00 14.47 104 ARG A O 1
ATOM 828 N N . PRO A 1 107 ? 31.032 4.694 19.777 1.00 9.05 105 PRO A N 1
ATOM 829 C CA . PRO A 1 107 ? 31.492 4.693 21.178 1.00 10.55 105 PRO A CA 1
ATOM 830 C C . PRO A 1 107 ? 30.378 4.800 22.219 1.00 10.69 105 PRO A C 1
ATOM 831 O O . PRO A 1 107 ? 30.394 5.668 23.095 1.00 10.81 105 PRO A O 1
ATOM 835 N N . LEU A 1 108 ? 29.422 3.882 22.173 1.00 11.34 106 LEU A N 1
ATOM 836 C CA . LEU A 1 108 ? 28.311 3.934 23.125 1.00 10.98 106 LEU A CA 1
ATOM 837 C C . LEU A 1 108 ? 28.737 3.735 24.575 1.00 10.63 106 LEU A C 1
ATOM 838 O O . LEU A 1 108 ? 28.258 4.415 25.481 1.00 11.99 106 LEU A O 1
ATOM 843 N N . LYS A 1 109 ? 29.632 2.781 24.818 1.00 11.60 107 LYS A N 1
ATOM 844 C CA . LYS A 1 109 ? 30.048 2.521 26.179 1.00 13.32 107 LYS A CA 1
ATOM 845 C C . LYS A 1 109 ? 30.840 3.663 26.767 1.00 12.92 107 LYS A C 1
ATOM 846 O O . LYS A 1 109 ? 30.668 4.022 27.932 1.00 14.83 107 LYS A O 1
ATOM 852 N N . GLU A 1 110 ? 31.671 4.267 25.927 1.00 13.53 108 GLU A N 1
ATOM 853 C CA . GLU A 1 110 ? 32.465 5.415 26.353 1.00 10.88 108 GLU A CA 1
ATOM 854 C C . GLU A 1 110 ? 31.574 6.589 26.738 1.00 10.69 108 GLU A C 1
ATOM 855 O O . GLU A 1 110 ? 31.818 7.257 27.742 1.00 11.43 108 GLU A O 1
ATOM 861 N N . ALA A 1 111 ? 30.579 6.888 25.916 1.00 11.29 109 ALA A N 1
ATOM 862 C CA . ALA A 1 111 ? 29.649 7.950 26.297 1.00 9.86 109 ALA A CA 1
ATOM 863 C C . ALA A 1 111 ? 28.892 7.628 27.587 1.00 11.28 109 ALA A C 1
ATOM 864 O O . ALA A 1 111 ? 28.684 8.509 28.411 1.00 11.96 109 ALA A O 1
ATOM 866 N N . GLU A 1 112 ? 28.486 6.381 27.753 1.00 11.84 110 GLU A N 1
ATOM 867 C CA . GLU A 1 112 ? 27.762 6.000 28.965 1.00 13.86 110 GLU A CA 1
ATOM 868 C C . GLU A 1 112 ? 28.670 6.210 30.168 1.00 13.11 110 GLU A C 1
ATOM 869 O O . GLU A 1 112 ? 28.215 6.714 31.213 1.00 12.70 110 GLU A O 1
ATOM 875 N N . GLU A 1 113 ? 29.954 5.842 30.047 1.00 12.43 111 GLU A N 1
ATOM 876 C CA . GLU A 1 113 ? 30.894 5.987 31.165 1.00 14.12 111 GLU A CA 1
ATOM 877 C C . GLU A 1 113 ? 31.107 7.453 31.496 1.00 14.94 111 GLU A C 1
ATOM 878 O O . GLU A 1 113 ? 31.152 7.833 32.660 1.00 14.13 111 GLU A O 1
ATOM 884 N N . ILE A 1 114 ? 31.237 8.286 30.459 1.00 11.77 112 ILE A N 1
ATOM 885 C CA . ILE A 1 114 ? 31.463 9.697 30.729 1.00 11.77 112 ILE A CA 1
ATOM 886 C C . ILE A 1 114 ? 30.265 10.337 31.405 1.00 12.27 112 ILE A C 1
ATOM 887 O O . ILE A 1 114 ? 30.422 11.085 32.385 1.00 12.46 112 ILE A O 1
ATOM 892 N N . ASN A 1 115 ? 29.065 10.043 30.903 1.00 12.15 113 ASN A N 1
ATOM 893 C CA . ASN A 1 115 ? 27.873 10.551 31.558 1.00 10.77 113 ASN A CA 1
ATOM 894 C C . ASN A 1 115 ? 27.731 10.038 32.990 1.00 12.97 113 ASN A C 1
ATOM 895 O O . ASN A 1 115 ? 27.357 10.787 33.890 1.00 13.68 113 ASN A O 1
ATOM 900 N N . ALA A 1 116 ? 28.074 8.769 33.206 1.00 13.66 114 ALA A N 1
ATOM 901 C CA . ALA A 1 116 ? 27.978 8.245 34.589 1.00 16.04 114 ALA A CA 1
ATOM 902 C C . ALA A 1 116 ? 28.985 8.883 35.537 1.00 15.51 114 ALA A C 1
ATOM 903 O O . ALA A 1 116 ? 28.675 9.135 36.704 1.00 18.74 114 ALA A O 1
ATOM 905 N N . ARG A 1 117 ? 30.204 9.078 35.066 1.00 13.77 115 ARG A N 1
ATOM 906 C CA . ARG A 1 117 ? 31.251 9.602 35.901 1.00 13.50 115 ARG A CA 1
ATOM 907 C C . ARG A 1 117 ? 30.978 11.055 36.267 1.00 15.86 115 ARG A C 1
ATOM 908 O O . ARG A 1 117 ? 31.078 11.478 37.428 1.00 16.28 115 ARG A O 1
ATOM 916 N N . HIS A 1 118 ? 30.655 11.832 35.253 1.00 13.65 116 HIS A N 1
ATOM 917 C CA . HIS A 1 118 ? 30.496 13.263 35.442 1.00 13.03 116 HIS A CA 1
ATOM 918 C C . HIS A 1 118 ? 29.093 13.739 35.799 1.00 14.21 116 HIS A C 1
ATOM 919 O O . HIS A 1 118 ? 28.948 14.817 36.384 1.00 17.54 116 HIS A O 1
ATOM 926 N N . GLY A 1 119 ? 28.090 12.946 35.469 1.00 13.17 117 GLY A N 1
ATOM 927 C CA . GLY A 1 119 ? 26.702 13.311 35.707 1.00 13.44 117 GLY A CA 1
ATOM 928 C C . GLY A 1 119 ? 26.105 13.918 34.455 1.00 14.50 117 GLY A C 1
ATOM 929 O O . GLY A 1 119 ? 26.557 14.960 34.010 1.00 15.31 117 GLY A O 1
ATOM 930 N N . ALA A 1 120 ? 25.110 13.263 33.896 1.00 16.27 118 ALA A N 1
ATOM 931 C CA . ALA A 1 120 ? 24.501 13.731 32.652 1.00 16.03 118 ALA A CA 1
ATOM 932 C C . ALA A 1 120 ? 23.996 15.153 32.791 1.00 18.88 118 ALA A C 1
ATOM 933 O O . ALA A 1 120 ? 24.201 16.000 31.903 1.00 15.94 118 ALA A O 1
ATOM 935 N N . ASP A 1 121 ? 23.369 15.441 33.915 1.00 18.96 119 ASP A N 1
ATOM 936 C CA . ASP A 1 121 ? 22.861 16.791 34.164 1.00 21.39 119 ASP A CA 1
ATOM 937 C C . ASP A 1 121 ? 23.952 17.864 34.329 1.00 17.74 119 ASP A C 1
ATOM 938 O O . ASP A 1 121 ? 23.762 19.016 33.868 1.00 18.94 119 ASP A O 1
ATOM 943 N N . ASN A 1 122 ? 25.066 17.514 34.986 1.00 15.03 120 ASN A N 1
ATOM 944 C CA . ASN A 1 122 ? 26.216 18.389 35.130 1.00 15.52 120 ASN A CA 1
ATOM 945 C C . ASN A 1 122 ? 26.775 18.705 33.738 1.00 15.60 120 ASN A C 1
ATOM 946 O O . ASN A 1 122 ? 27.109 19.871 33.441 1.00 14.49 120 ASN A O 1
ATOM 951 N N . LEU A 1 123 ? 26.883 17.662 32.903 1.00 13.98 121 LEU A N 1
ATOM 952 C CA . LEU A 1 123 ? 27.466 17.894 31.546 1.00 11.05 121 LEU A CA 1
ATOM 953 C C . LEU A 1 123 ? 26.535 18.786 30.739 1.00 12.17 121 LEU A C 1
ATOM 954 O O . LEU A 1 123 ? 26.994 19.653 29.981 1.00 12.96 121 LEU A O 1
ATOM 959 N N . TRP A 1 124 ? 25.213 18.557 30.871 1.00 12.55 122 TRP A N 1
ATOM 960 C CA . TRP A 1 124 ? 24.264 19.313 30.050 1.00 13.18 122 TRP A CA 1
ATOM 961 C C . TRP A 1 124 ? 24.316 20.791 30.491 1.00 13.91 122 TRP A C 1
ATOM 962 O O . TRP A 1 124 ? 24.351 21.726 29.646 1.00 12.12 122 TRP A O 1
ATOM 973 N N . SER A 1 125 ? 24.414 21.018 31.800 1.00 13.70 123 SER A N 1
ATOM 974 C CA . SER A 1 125 ? 24.526 22.370 32.307 1.00 15.06 123 SER A CA 1
ATOM 975 C C . SER A 1 125 ? 25.776 23.069 31.772 1.00 14.99 123 SER A C 1
ATOM 976 O O . SER A 1 125 ? 25.727 24.226 31.388 1.00 16.79 123 SER A O 1
ATOM 979 N N . ALA A 1 126 ? 26.908 22.357 31.701 1.00 11.39 124 ALA A N 1
ATOM 980 C CA . ALA A 1 126 ? 28.137 22.975 31.275 1.00 11.84 124 ALA A CA 1
ATOM 981 C C . ALA A 1 126 ? 28.190 23.158 29.762 1.00 9.84 124 ALA A C 1
ATOM 982 O O . ALA A 1 126 ? 28.635 24.196 29.267 1.00 10.74 124 ALA A O 1
ATOM 984 N N . LEU A 1 127 ? 27.763 22.120 29.049 1.00 9.30 125 LEU A N 1
ATOM 985 C CA . LEU A 1 127 ? 27.995 22.092 27.588 1.00 8.81 125 LEU A CA 1
ATOM 986 C C . LEU A 1 127 ? 26.838 22.676 26.797 1.00 9.77 125 LEU A C 1
ATOM 987 O O . LEU A 1 127 ? 27.038 23.136 25.685 1.00 10.26 125 LEU A O 1
ATOM 992 N N . GLU A 1 128 ? 25.623 22.604 27.364 1.00 10.47 126 GLU A N 1
ATOM 993 C CA . GLU A 1 128 ? 24.372 23.006 26.678 1.00 12.34 126 GLU A CA 1
ATOM 994 C C . GLU A 1 128 ? 24.159 22.237 25.407 1.00 12.87 126 GLU A C 1
ATOM 995 O O . GLU A 1 128 ? 23.398 22.660 24.541 1.00 12.07 126 GLU A O 1
ATOM 1001 N N . ASN A 1 129 ? 24.776 21.051 25.304 1.00 9.75 127 ASN A N 1
ATOM 1002 C CA . ASN A 1 129 ? 24.743 20.272 24.089 1.00 9.50 127 ASN A CA 1
ATOM 1003 C C . ASN A 1 129 ? 24.869 18.812 24.500 1.00 11.10 127 ASN A C 1
ATOM 1004 O O . ASN A 1 129 ? 25.280 18.535 25.632 1.00 11.96 127 ASN A O 1
ATOM 1009 N N . PRO A 1 130 ? 24.444 17.887 23.625 1.00 11.54 128 PRO A N 1
ATOM 1010 C CA . PRO A 1 130 ? 24.399 16.480 24.019 1.00 10.93 128 PRO A CA 1
ATOM 1011 C C . PRO A 1 130 ? 25.782 15.879 24.269 1.00 11.58 128 PRO A C 1
ATOM 1012 O O . PRO A 1 130 ? 26.727 16.282 23.631 1.00 12.40 128 PRO A O 1
ATOM 1024 N N . THR A 1 132 ? 26.872 12.213 23.749 1.00 11.05 130 THR A N 1
ATOM 1025 C CA . THR A 1 132 ? 26.407 10.910 23.232 1.00 10.90 130 THR A CA 1
ATOM 1026 C C . THR A 1 132 ? 27.585 10.236 22.534 1.00 9.07 130 THR A C 1
ATOM 1027 O O . THR A 1 132 ? 28.684 10.798 22.464 1.00 9.54 130 THR A O 1
ATOM 1031 N N . ALA A 1 133 ? 27.348 9.025 22.040 1.00 10.30 131 ALA A N 1
ATOM 1032 C CA . ALA A 1 133 ? 28.426 8.286 21.366 1.00 10.55 131 ALA A CA 1
ATOM 1033 C C . ALA A 1 133 ? 29.003 9.041 20.157 1.00 9.58 131 ALA A C 1
ATOM 1034 O O . ALA A 1 133 ? 30.131 8.799 19.743 1.00 11.15 131 ALA A O 1
ATOM 1036 N N . ALA A 1 134 ? 28.221 9.953 19.584 1.00 10.58 132 ALA A N 1
ATOM 1037 C CA . ALA A 1 134 ? 28.700 10.722 18.424 1.00 9.98 132 ALA A CA 1
ATOM 1038 C C . ALA A 1 134 ? 29.577 11.902 18.839 1.00 9.30 132 ALA A C 1
ATOM 1039 O O . ALA A 1 134 ? 30.172 12.543 17.994 1.00 9.46 132 ALA A O 1
ATOM 1041 N N . SER A 1 135 ? 29.564 12.246 20.117 1.00 8.64 133 SER A N 1
ATOM 1042 C CA . SER A 1 135 ? 30.359 13.366 20.635 1.00 8.76 133 SER A CA 1
ATOM 1043 C C . SER A 1 135 ? 31.860 13.112 20.563 1.00 8.26 133 SER A C 1
ATOM 1044 O O . SER A 1 135 ? 32.298 11.981 20.396 1.00 8.86 133 SER A O 1
ATOM 1047 N N . ILE A 1 136 ? 32.672 14.166 20.641 1.00 7.93 134 ILE A N 1
ATOM 1048 C CA . ILE A 1 136 ? 34.074 13.983 20.347 1.00 8.13 134 ILE A CA 1
ATOM 1049 C C . ILE A 1 136 ? 34.852 13.326 21.476 1.00 8.69 134 ILE A C 1
ATOM 1050 O O . ILE A 1 136 ? 35.718 12.502 21.174 1.00 8.45 134 ILE A O 1
ATOM 1055 N N . LEU A 1 137 ? 34.543 13.603 22.737 1.00 8.87 135 LEU A N 1
ATOM 1056 C CA . LEU A 1 137 ? 35.306 12.945 23.824 1.00 8.84 135 LEU A CA 1
ATOM 1057 C C . LEU A 1 137 ? 35.174 11.412 23.814 1.00 8.26 135 LEU A C 1
ATOM 1058 O O . LEU A 1 137 ? 36.199 10.691 23.870 1.00 10.14 135 LEU A O 1
ATOM 1063 N N . PRO A 1 138 ? 33.956 10.904 23.614 1.00 8.68 136 PRO A N 1
ATOM 1064 C CA . PRO A 1 138 ? 33.851 9.442 23.485 1.00 8.40 136 PRO A CA 1
ATOM 1065 C C . PRO A 1 138 ? 34.682 8.905 22.311 1.00 8.97 136 PRO A C 1
ATOM 1066 O O . PRO A 1 138 ? 35.293 7.828 22.425 1.00 9.86 136 PRO A O 1
ATOM 1070 N N . LYS A 1 139 ? 34.713 9.617 21.199 1.00 7.84 137 LYS A N 1
ATOM 1071 C CA . LYS A 1 139 ? 35.490 9.180 20.054 1.00 9.07 137 LYS A CA 1
ATOM 1072 C C . LYS A 1 139 ? 37.006 9.221 20.332 1.00 9.64 137 LYS A C 1
ATOM 1073 O O . LYS A 1 139 ? 37.724 8.323 19.895 1.00 10.49 137 LYS A O 1
ATOM 1079 N N . LEU A 1 140 ? 37.490 10.273 21.019 1.00 9.21 138 LEU A N 1
ATOM 1080 C CA . LEU A 1 140 ? 38.907 10.367 21.359 1.00 9.87 138 LEU A CA 1
ATOM 1081 C C . LEU A 1 140 ? 39.315 9.254 22.347 1.00 9.64 138 LEU A C 1
ATOM 1082 O O . LEU A 1 140 ? 40.361 8.619 22.191 1.00 11.39 138 LEU A O 1
ATOM 1087 N N . VAL A 1 141 ? 38.469 9.012 23.356 1.00 9.44 139 VAL A N 1
ATOM 1088 C CA . VAL A 1 141 ? 38.756 7.917 24.291 1.00 10.44 139 VAL A CA 1
ATOM 1089 C C . VAL A 1 141 ? 38.748 6.547 23.574 1.00 12.80 139 VAL A C 1
ATOM 1090 O O . VAL A 1 141 ? 39.629 5.720 23.826 1.00 13.76 139 VAL A O 1
ATOM 1094 N N . PHE A 1 142 ? 37.766 6.301 22.710 1.00 10.50 140 PHE A N 1
ATOM 1095 C CA . PHE A 1 142 ? 37.650 5.047 21.922 1.00 12.81 140 PHE A CA 1
ATOM 1096 C C . PHE A 1 142 ? 38.884 4.867 21.056 1.00 13.62 140 PHE A C 1
ATOM 1097 O O . PHE A 1 142 ? 39.471 3.774 21.009 1.00 15.00 140 PHE A O 1
ATOM 1105 N N . TRP A 1 143 ? 39.332 5.939 20.405 1.00 10.79 141 TRP A N 1
ATOM 1106 C CA . TRP A 1 143 ? 40.511 5.870 19.534 1.00 12.21 141 TRP A CA 1
ATOM 1107 C C . TRP A 1 143 ? 41.809 5.638 20.310 1.00 13.84 141 TRP A C 1
ATOM 1108 O O . TRP A 1 143 ? 42.589 4.745 19.926 1.00 14.91 141 TRP A O 1
ATOM 1119 N N . ARG A 1 144 ? 42.043 6.382 21.401 1.00 12.58 142 ARG A N 1
ATOM 1120 C CA . ARG A 1 144 ? 43.245 6.194 22.236 1.00 12.71 142 ARG A CA 1
ATOM 1121 C C . ARG A 1 144 ? 43.341 4.751 22.701 1.00 14.06 142 ARG A C 1
ATOM 1122 O O . ARG A 1 144 ? 44.437 4.178 22.697 1.00 15.67 142 ARG A O 1
ATOM 1130 N N . ALA A 1 145 ? 42.197 4.169 23.076 1.00 12.50 143 ALA A N 1
ATOM 1131 C CA . ALA A 1 145 ? 42.187 2.790 23.591 1.00 15.67 143 ALA A CA 1
ATOM 1132 C C . ALA A 1 145 ? 42.588 1.738 22.558 1.00 16.15 143 ALA A C 1
ATOM 1133 O O . ALA A 1 145 ? 43.261 0.760 22.946 1.00 15.99 143 ALA A O 1
ATOM 1135 N N . SER A 1 146 ? 42.235 1.903 21.284 1.00 12.89 144 SER A N 1
ATOM 1136 C CA . SER A 1 146 ? 42.536 0.889 20.257 1.00 14.33 144 SER A CA 1
ATOM 1137 C C . SER A 1 146 ? 43.824 1.200 19.511 1.00 12.61 144 SER A C 1
ATOM 1138 O O . SER A 1 146 ? 44.368 0.317 18.895 1.00 14.04 144 SER A O 1
ATOM 1141 N N . PHE A 1 147 ? 44.305 2.440 19.560 1.00 11.74 145 PHE A N 1
ATOM 1142 C CA . PHE A 1 147 ? 45.467 2.838 18.757 1.00 12.13 145 PHE A CA 1
ATOM 1143 C C . PHE A 1 147 ? 46.461 3.599 19.599 1.00 11.86 145 PHE A C 1
ATOM 1144 O O . PHE A 1 147 ? 46.735 4.782 19.363 1.00 13.65 145 PHE A O 1
ATOM 1152 N N . PRO A 1 148 ? 47.051 2.936 20.594 1.00 12.62 146 PRO A N 1
ATOM 1153 C CA . PRO A 1 148 ? 47.910 3.653 21.534 1.00 13.39 146 PRO A CA 1
ATOM 1154 C C . PRO A 1 148 ? 49.201 4.151 20.866 1.00 12.85 146 PRO A C 1
ATOM 1155 O O . PRO A 1 148 ? 49.708 5.188 21.312 1.00 14.61 146 PRO A O 1
ATOM 1159 N N . GLN A 1 149 ? 49.720 3.458 19.847 1.00 14.31 147 GLN A N 1
ATOM 1160 C CA . GLN A 1 149 ? 50.943 3.962 19.237 1.00 13.62 147 GLN A CA 1
ATOM 1161 C C . GLN A 1 149 ? 50.655 5.281 18.514 1.00 14.84 147 GLN A C 1
ATOM 1162 O O . GLN A 1 149 ? 51.398 6.248 18.668 1.00 16.98 147 GLN A O 1
ATOM 1168 N N . ALA A 1 150 ? 49.583 5.312 17.730 1.00 13.95 148 ALA A N 1
ATOM 1169 C CA . ALA A 1 150 ? 49.265 6.540 16.996 1.00 13.42 148 ALA A CA 1
ATOM 1170 C C . ALA A 1 150 ? 48.914 7.621 18.028 1.00 14.35 148 ALA A C 1
ATOM 1171 O O . ALA A 1 150 ? 49.213 8.827 17.816 1.00 14.01 148 ALA A O 1
ATOM 1173 N N . PHE A 1 151 ? 48.213 7.247 19.114 1.00 13.19 149 PHE A N 1
ATOM 1174 C CA . PHE A 1 151 ? 47.889 8.232 20.116 1.00 12.13 149 PHE A CA 1
ATOM 1175 C C . PHE A 1 151 ? 49.141 8.909 20.670 1.00 15.83 149 PHE A C 1
ATOM 1176 O O . PHE A 1 151 ? 49.159 10.097 20.982 1.00 14.47 149 PHE A O 1
ATOM 1184 N N . GLY A 1 152 ? 50.230 8.157 20.781 1.00 13.92 150 GLY A N 1
ATOM 1185 C CA . GLY A 1 152 ? 51.435 8.783 21.282 1.00 16.98 150 GLY A CA 1
ATOM 1186 C C . GLY A 1 152 ? 51.985 9.890 20.379 1.00 16.54 150 GLY A C 1
ATOM 1187 O O . GLY A 1 152 ? 52.793 10.700 20.842 1.00 17.96 150 GLY A O 1
ATOM 1188 N N . ARG A 1 153 ? 51.588 9.884 19.111 1.00 13.24 151 ARG A N 1
ATOM 1189 C CA . ARG A 1 153 ? 52.010 10.892 18.148 1.00 11.62 151 ARG A CA 1
ATOM 1190 C C . ARG A 1 153 ? 50.985 12.053 18.036 1.00 12.54 151 ARG A C 1
ATOM 1191 O O . ARG A 1 153 ? 51.192 12.985 17.258 1.00 11.51 151 ARG A O 1
ATOM 1199 N N . LEU A 1 154 ? 49.903 11.968 18.795 1.00 12.12 152 LEU A N 1
ATOM 1200 C CA . LEU A 1 154 ? 48.840 12.989 18.697 1.00 12.10 152 LEU A CA 1
ATOM 1201 C C . LEU A 1 154 ? 49.299 14.377 19.103 1.00 12.30 152 LEU A C 1
ATOM 1202 O O . LEU A 1 154 ? 49.855 14.553 20.220 1.00 13.95 152 LEU A O 1
ATOM 1207 N N . ARG A 1 155 ? 49.054 15.364 18.234 1.00 10.91 153 ARG A N 1
ATOM 1208 C CA . ARG A 1 155 ? 49.360 16.747 18.600 1.00 11.32 153 ARG A CA 1
ATOM 1209 C C . ARG A 1 155 ? 48.188 17.699 18.454 1.00 10.83 153 ARG A C 1
ATOM 1210 O O . ARG A 1 155 ? 48.157 18.720 19.154 1.00 13.23 153 ARG A O 1
ATOM 1218 N N . HIS A 1 156 ? 47.222 17.375 17.581 1.00 10.03 154 HIS A N 1
ATOM 1219 C CA . HIS A 1 156 ? 46.096 18.298 17.342 1.00 8.60 154 HIS A CA 1
ATOM 1220 C C . HIS A 1 156 ? 44.863 17.452 17.126 1.00 10.37 154 HIS A C 1
ATOM 1221 O O . HIS A 1 156 ? 44.950 16.432 16.461 1.00 11.46 154 HIS A O 1
ATOM 1228 N N . VAL A 1 157 ? 43.733 17.883 17.691 1.00 9.73 155 VAL A N 1
ATOM 1229 C CA . VAL A 1 157 ? 42.471 17.229 17.381 1.00 9.29 155 VAL A CA 1
ATOM 1230 C C . VAL A 1 157 ? 41.638 18.216 16.587 1.00 9.09 155 VAL A C 1
ATOM 1231 O O . VAL A 1 157 ? 41.212 19.249 17.102 1.00 12.59 155 VAL A O 1
ATOM 1235 N N . VAL A 1 158 ? 41.409 17.901 15.307 1.00 9.13 156 VAL A N 1
ATOM 1236 C CA . VAL A 1 158 ? 40.611 18.776 14.448 1.00 9.16 156 VAL A CA 1
ATOM 1237 C C . VAL A 1 158 ? 39.157 18.356 14.624 1.00 9.65 156 VAL A C 1
ATOM 1238 O O . VAL A 1 158 ? 38.863 17.146 14.725 1.00 10.82 156 VAL A O 1
ATOM 1242 N N . LEU A 1 159 ? 38.257 19.342 14.701 1.00 7.95 157 LEU A N 1
ATOM 1243 C CA . LEU A 1 159 ? 36.876 19.089 15.146 1.00 7.66 157 LEU A CA 1
ATOM 1244 C C . LEU A 1 159 ? 35.870 19.419 14.070 1.00 9.27 157 LEU A C 1
ATOM 1245 O O . LEU A 1 159 ? 34.676 19.194 14.262 1.00 9.52 157 LEU A O 1
ATOM 1250 N N . GLY A 1 160 ? 36.349 19.968 12.946 1.00 10.27 158 GLY A N 1
ATOM 1251 C CA . GLY A 1 160 ? 35.418 20.244 11.841 1.00 10.39 158 GLY A CA 1
ATOM 1252 C C . GLY A 1 160 ? 36.192 20.197 10.549 1.00 10.68 158 GLY A C 1
ATOM 1253 O O . GLY A 1 160 ? 37.359 20.569 10.509 1.00 10.72 158 GLY A O 1
ATOM 1254 N N . ALA A 1 161 ? 35.548 19.744 9.478 1.00 9.77 159 ALA A N 1
ATOM 1255 C CA . ALA A 1 161 ? 36.299 19.507 8.251 1.00 8.43 159 ALA A CA 1
ATOM 1256 C C . ALA A 1 161 ? 36.969 20.747 7.704 1.00 8.70 159 ALA A C 1
ATOM 1257 O O . ALA A 1 161 ? 38.101 20.672 7.205 1.00 10.50 159 ALA A O 1
ATOM 1259 N N . LYS A 1 162 ? 36.263 21.877 7.713 1.00 7.93 160 LYS A N 1
ATOM 1260 C CA . LYS A 1 162 ? 36.926 23.035 7.094 1.00 8.27 160 LYS A CA 1
ATOM 1261 C C . LYS A 1 162 ? 38.084 23.526 7.926 1.00 9.95 160 LYS A C 1
ATOM 1262 O O . LYS A 1 162 ? 38.953 24.196 7.382 1.00 8.65 160 LYS A O 1
ATOM 1268 N N . ASP A 1 163 ? 38.127 23.140 9.200 1.00 7.85 161 ASP A N 1
ATOM 1269 C CA . ASP A 1 163 ? 39.269 23.581 10.002 1.00 8.24 161 ASP A CA 1
ATOM 1270 C C . ASP A 1 163 ? 40.566 22.876 9.561 1.00 7.54 161 ASP A C 1
ATOM 1271 O O . ASP A 1 163 ? 41.659 23.436 9.695 1.00 8.47 161 ASP A O 1
ATOM 1276 N N . TYR A 1 164 ? 40.446 21.653 9.027 1.00 8.12 162 TYR A N 1
ATOM 1277 C CA . TYR A 1 164 ? 41.585 20.943 8.480 1.00 8.49 162 TYR A CA 1
ATOM 1278 C C . TYR A 1 164 ? 42.081 21.683 7.251 1.00 9.61 162 TYR A C 1
ATOM 1279 O O . TYR A 1 164 ? 43.285 21.941 7.100 1.00 9.20 162 TYR A O 1
ATOM 1288 N N . VAL A 1 165 ? 41.158 22.102 6.403 1.00 7.71 163 VAL A N 1
ATOM 1289 C CA . VAL A 1 165 ? 41.587 22.866 5.209 1.00 8.07 163 VAL A CA 1
ATOM 1290 C C . VAL A 1 165 ? 42.249 24.202 5.613 1.00 9.26 163 VAL A C 1
ATOM 1291 O O . VAL A 1 165 ? 43.267 24.594 5.056 1.00 9.90 163 VAL A O 1
ATOM 1295 N N . VAL A 1 166 ? 41.689 24.902 6.606 1.00 7.46 164 VAL A N 1
ATOM 1296 C CA . VAL A 1 166 ? 42.263 26.157 7.067 1.00 7.73 164 VAL A CA 1
ATOM 1297 C C . VAL A 1 166 ? 43.660 25.897 7.608 1.00 9.00 164 VAL A C 1
ATOM 1298 O O . VAL A 1 166 ? 44.595 26.692 7.347 1.00 8.74 164 VAL A O 1
ATOM 1302 N N . LEU A 1 167 ? 43.843 24.781 8.324 1.00 8.01 165 LEU A N 1
ATOM 1303 C CA . LEU A 1 167 ? 45.167 24.440 8.839 1.00 9.15 165 LEU A CA 1
ATOM 1304 C C . LEU A 1 167 ? 46.158 24.207 7.689 1.00 9.30 165 LEU A C 1
ATOM 1305 O O . LEU A 1 167 ? 47.312 24.637 7.725 1.00 9.10 165 LEU A O 1
ATOM 1310 N N . ARG A 1 168 ? 45.723 23.546 6.639 1.00 8.33 166 ARG A N 1
ATOM 1311 C CA . ARG A 1 168 ? 46.612 23.286 5.506 1.00 8.98 166 ARG A CA 1
ATOM 1312 C C . ARG A 1 168 ? 46.939 24.589 4.772 1.00 9.89 166 ARG A C 1
ATOM 1313 O O . ARG A 1 168 ? 48.051 24.748 4.238 1.00 11.54 166 ARG A O 1
ATOM 1321 N N . LEU A 1 169 ? 45.967 25.505 4.716 1.00 8.05 167 LEU A N 1
ATOM 1322 C CA . LEU A 1 169 ? 46.212 26.781 4.020 1.00 7.34 167 LEU A CA 1
ATOM 1323 C C . LEU A 1 169 ? 47.093 27.756 4.793 1.00 9.25 167 LEU A C 1
ATOM 1324 O O . LEU A 1 169 ? 47.800 28.540 4.155 1.00 11.02 167 LEU A O 1
ATOM 1329 N N . THR A 1 170 ? 47.031 27.744 6.122 1.00 8.94 168 THR A N 1
ATOM 1330 C CA . THR A 1 170 ? 47.632 28.820 6.939 1.00 10.30 168 THR A CA 1
ATOM 1331 C C . THR A 1 170 ? 48.687 28.323 7.899 1.00 11.94 168 THR A C 1
ATOM 1332 O O . THR A 1 170 ? 49.521 29.144 8.399 1.00 12.76 168 THR A O 1
ATOM 1336 N N . GLY A 1 171 ? 48.620 27.051 8.256 1.00 10.37 169 GLY A N 1
ATOM 1337 C CA . GLY A 1 171 ? 49.48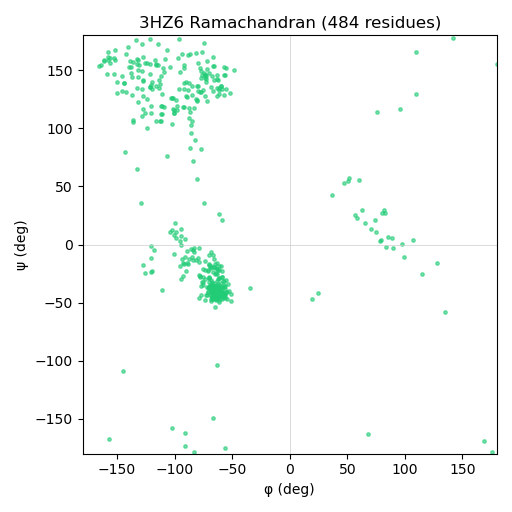3 26.516 9.313 1.00 11.38 169 GLY A CA 1
ATOM 1338 C C . GLY A 1 171 ? 48.944 26.708 10.728 1.00 12.15 169 GLY A C 1
ATOM 1339 O O . GLY A 1 171 ? 49.602 26.343 11.728 1.00 13.58 169 GLY A O 1
ATOM 1340 N N . ARG A 1 172 ? 47.709 27.207 10.868 1.00 8.84 170 ARG A N 1
ATOM 1341 C CA . ARG A 1 172 ? 47.167 27.505 12.188 1.00 10.52 170 ARG A CA 1
ATOM 1342 C C . ARG A 1 172 ? 45.916 26.689 12.442 1.00 12.50 170 ARG A C 1
ATOM 1343 O O . ARG A 1 172 ? 45.139 26.492 11.504 1.00 11.53 170 ARG A O 1
ATOM 1351 N N . HIS A 1 173 ? 45.782 26.197 13.684 1.00 11.65 171 HIS A N 1
ATOM 1352 C CA . HIS A 1 173 ? 44.622 25.379 14.076 1.00 10.69 171 HIS A CA 1
ATOM 1353 C C . HIS A 1 173 ? 43.588 26.209 14.845 1.00 12.00 171 HIS A C 1
ATOM 1354 O O . HIS A 1 173 ? 43.857 26.692 15.954 1.00 12.88 171 HIS A O 1
ATOM 1361 N N . ALA A 1 174 ? 42.406 26.347 14.243 1.00 10.33 172 ALA A N 1
ATOM 1362 C CA . ALA A 1 174 ? 41.344 27.165 14.789 1.00 9.25 172 ALA A CA 1
ATOM 1363 C C . ALA A 1 174 ? 40.017 26.512 14.544 1.00 9.40 172 ALA A C 1
ATOM 1364 O O . ALA A 1 174 ? 39.939 25.590 13.751 1.00 11.67 172 ALA A O 1
ATOM 1366 N N . THR A 1 175 ? 38.999 26.953 15.260 1.00 9.52 173 THR A N 1
ATOM 1367 C CA . THR A 1 175 ? 37.633 26.515 14.911 1.00 9.29 173 THR A CA 1
ATOM 1368 C C . THR A 1 175 ? 36.674 27.612 15.346 1.00 10.00 173 THR A C 1
ATOM 1369 O O . THR A 1 175 ? 37.057 28.546 16.093 1.00 10.32 173 THR A O 1
ATOM 1373 N N . ASP A 1 176 ? 35.439 27.493 14.873 1.00 9.32 174 ASP A N 1
ATOM 1374 C CA . ASP A 1 176 ? 34.425 28.448 15.243 1.00 8.94 174 ASP A CA 1
ATOM 1375 C C . ASP A 1 176 ? 33.615 27.868 16.395 1.00 8.52 174 ASP A C 1
ATOM 1376 O O . ASP A 1 176 ? 33.550 26.643 16.556 1.00 9.90 174 ASP A O 1
ATOM 1381 N N . ARG A 1 177 ? 32.910 28.745 17.128 1.00 8.83 175 ARG A N 1
ATOM 1382 C CA . ARG A 1 177 ? 32.137 28.332 18.303 1.00 7.78 175 ARG A CA 1
ATOM 1383 C C . ARG A 1 177 ? 30.875 27.596 17.927 1.00 7.99 175 ARG A C 1
ATOM 1384 O O . ARG A 1 177 ? 30.374 26.833 18.735 1.00 8.25 175 ARG A O 1
ATOM 1392 N N . THR A 1 178 ? 30.381 27.787 16.695 1.00 8.00 176 THR A N 1
ATOM 1393 C CA . THR A 1 178 ? 29.210 27.040 16.266 1.00 8.32 176 THR A CA 1
ATOM 1394 C C . THR A 1 178 ? 29.564 25.552 16.197 1.00 8.42 176 THR A C 1
ATOM 1395 O O . THR A 1 178 ? 28.917 24.672 16.837 1.00 8.57 176 THR A O 1
ATOM 1399 N N . ASN A 1 179 ? 30.622 25.238 15.456 1.00 8.03 177 ASN A N 1
ATOM 1400 C CA . ASN A 1 179 ? 31.080 23.873 15.463 1.00 9.17 177 ASN A CA 1
ATOM 1401 C C . ASN A 1 179 ? 31.488 23.409 16.861 1.00 9.28 177 ASN A C 1
ATOM 1402 O O . ASN A 1 179 ? 31.180 22.285 17.293 1.00 8.34 177 ASN A O 1
ATOM 1407 N N . ALA A 1 180 ? 32.202 24.259 17.580 1.00 6.93 178 ALA A N 1
ATOM 1408 C CA . ALA A 1 180 ? 32.668 23.827 18.910 1.00 7.68 178 ALA A CA 1
ATOM 1409 C C . ALA A 1 180 ? 31.477 23.356 19.767 1.00 8.94 178 ALA A C 1
ATOM 1410 O O . ALA A 1 180 ? 31.587 22.392 20.522 1.00 8.58 178 ALA A O 1
ATOM 1412 N N . SER A 1 181 ? 30.359 24.074 19.685 1.00 8.10 179 SER A N 1
ATOM 1413 C CA . SER A 1 181 ? 29.155 23.670 20.430 1.00 8.16 179 SER A CA 1
ATOM 1414 C C . SER A 1 181 ? 28.733 22.226 20.203 1.00 9.82 179 SER A C 1
ATOM 1415 O O . SER A 1 181 ? 28.321 21.525 21.171 1.00 9.38 179 SER A O 1
ATOM 1418 N N . THR A 1 182 ? 28.835 21.756 18.964 1.00 8.14 180 THR A N 1
ATOM 1419 C CA . THR A 1 182 ? 28.372 20.426 18.658 1.00 7.94 180 THR A CA 1
ATOM 1420 C C . THR A 1 182 ? 29.215 19.332 19.284 1.00 9.59 180 THR A C 1
ATOM 1421 O O . THR A 1 182 ? 28.767 18.193 19.361 1.00 9.97 180 THR A O 1
ATOM 1425 N N . THR A 1 183 ? 30.442 19.654 19.649 1.00 8.79 181 THR A N 1
ATOM 1426 C CA . THR A 1 183 ? 31.412 18.583 19.983 1.00 8.19 181 THR A CA 1
ATOM 1427 C C . THR A 1 183 ? 31.201 17.917 21.349 1.00 8.47 181 THR A C 1
ATOM 1428 O O . THR A 1 183 ? 31.759 16.826 21.577 1.00 9.91 181 THR A O 1
ATOM 1432 N N . GLY A 1 184 ? 30.501 18.597 22.246 1.00 8.22 182 GLY A N 1
ATOM 1433 C CA . GLY A 1 184 ? 30.438 18.193 23.643 1.00 9.58 182 GLY A CA 1
ATOM 1434 C C . GLY A 1 184 ? 31.721 18.495 24.371 1.00 10.65 182 GLY A C 1
ATOM 1435 O O . GLY A 1 184 ? 31.982 17.868 25.390 1.00 10.28 182 GLY A O 1
ATOM 1436 N N . LEU A 1 185 ? 32.542 19.424 23.864 1.00 8.62 183 LEU A N 1
ATOM 1437 C CA . LEU A 1 185 ? 33.769 19.824 24.546 1.00 9.11 183 LEU A CA 1
ATOM 1438 C C . LEU A 1 185 ? 33.793 21.301 24.884 1.00 9.18 183 LEU A C 1
ATOM 1439 O O . LEU A 1 185 ? 34.760 21.754 25.483 1.00 10.15 183 LEU A O 1
ATOM 1444 N N . TYR A 1 186 ? 32.753 22.040 24.511 1.00 8.92 184 TYR A N 1
ATOM 1445 C CA . TYR A 1 186 ? 32.790 23.522 24.656 1.00 8.87 184 TYR A CA 1
ATOM 1446 C C . TYR A 1 186 ? 31.713 23.963 25.640 1.00 8.47 184 TYR A C 1
ATOM 1447 O O . TYR A 1 186 ? 30.575 23.492 25.586 1.00 10.15 184 TYR A O 1
ATOM 1456 N N . ARG A 1 187 ? 32.110 24.878 26.521 1.00 8.47 185 ARG A N 1
ATOM 1457 C CA . ARG A 1 187 ? 31.203 25.486 27.515 1.00 10.25 185 ARG A CA 1
ATOM 1458 C C . ARG A 1 187 ? 30.800 26.870 27.069 1.00 11.94 185 ARG A C 1
ATOM 1459 O O . ARG A 1 187 ? 31.568 27.808 27.156 1.00 13.13 185 ARG A O 1
ATOM 1467 N N . PRO A 1 188 ? 29.572 27.018 26.568 1.00 10.00 186 PRO A N 1
ATOM 1468 C CA . PRO A 1 188 ? 29.215 28.319 25.992 1.00 10.69 186 PRO A CA 1
ATOM 1469 C C . PRO A 1 188 ? 29.215 29.451 27.021 1.00 11.47 186 PRO A C 1
ATOM 1470 O O . PRO A 1 188 ? 29.619 30.555 26.642 1.00 13.78 186 PRO A O 1
ATOM 1474 N N . LYS A 1 189 ? 28.753 29.199 28.256 1.00 11.17 187 LYS A N 1
ATOM 1475 C CA . LYS A 1 189 ? 28.676 30.351 29.187 1.00 12.58 187 LYS A CA 1
ATOM 1476 C C . LYS A 1 189 ? 30.029 30.869 29.642 1.00 13.24 187 LYS A C 1
ATOM 1477 O O . LYS A 1 189 ? 30.140 32.070 29.968 1.00 19.85 187 LYS A O 1
ATOM 1483 N N . ASP A 1 190 ? 31.047 30.008 29.696 1.00 10.00 188 ASP A N 1
ATOM 1484 C CA . ASP A 1 190 ? 32.426 30.401 29.967 1.00 10.65 188 ASP A CA 1
ATOM 1485 C C . ASP A 1 190 ? 33.187 30.783 28.713 1.00 12.51 188 ASP A C 1
ATOM 1486 O O . ASP A 1 190 ? 34.277 31.346 28.797 1.00 13.54 188 ASP A O 1
ATOM 1491 N N . ASP A 1 191 ? 32.603 30.469 27.547 1.00 12.87 189 ASP A N 1
ATOM 1492 C CA . ASP A 1 191 ? 33.302 30.648 26.255 1.00 11.78 189 ASP A CA 1
ATOM 1493 C C . ASP A 1 191 ? 34.696 30.016 26.275 1.00 12.34 189 ASP A C 1
ATOM 1494 O O . ASP A 1 191 ? 35.709 30.645 25.978 1.00 11.29 189 ASP A O 1
ATOM 1499 N N . ALA A 1 192 ? 34.730 28.731 26.617 1.00 10.69 190 ALA A N 1
ATOM 1500 C CA . ALA A 1 192 ? 35.983 28.025 26.774 1.00 10.09 190 ALA A CA 1
ATOM 1501 C C . ALA A 1 192 ? 35.769 26.535 26.614 1.00 10.53 190 ALA A C 1
ATOM 1502 O O . ALA A 1 192 ? 34.663 26.044 26.751 1.00 10.21 190 ALA A O 1
ATOM 1504 N N . TRP A 1 193 ? 36.838 25.834 26.295 1.00 11.41 191 TRP A N 1
ATOM 1505 C CA . TRP A 1 193 ? 36.763 24.369 26.259 1.00 10.42 191 TRP A CA 1
ATOM 1506 C C . TRP A 1 193 ? 36.512 23.897 27.654 1.00 13.06 191 TRP A C 1
ATOM 1507 O O . TRP A 1 193 ? 36.861 24.598 28.625 1.00 13.70 191 TRP A O 1
ATOM 1518 N N . HIS A 1 194 ? 35.895 22.724 27.770 1.00 11.02 192 HIS A N 1
ATOM 1519 C CA . HIS A 1 194 ? 35.596 22.153 29.080 1.00 11.09 192 HIS A CA 1
ATOM 1520 C C . HIS A 1 194 ? 36.863 21.544 29.689 1.00 13.31 192 HIS A C 1
ATOM 1521 O O . HIS A 1 194 ? 37.127 20.362 29.587 1.00 13.95 192 HIS A O 1
ATOM 1528 N N . VAL A 1 195 ? 37.677 22.408 30.301 1.00 12.71 193 VAL A N 1
ATOM 1529 C CA . VAL A 1 195 ? 39.023 22.021 30.755 1.00 12.48 193 VAL A CA 1
ATOM 1530 C C . VAL A 1 195 ? 38.992 20.854 31.707 1.00 13.71 193 VAL A C 1
ATOM 1531 O O . VAL A 1 195 ? 39.808 19.933 31.617 1.00 14.46 193 VAL A O 1
ATOM 1535 N N . GLU A 1 196 ? 38.065 20.917 32.663 1.00 14.97 194 GLU A N 1
ATOM 1536 C CA . GLU A 1 196 ? 38.194 19.904 33.678 1.00 18.53 194 GLU A CA 1
ATOM 1537 C C . GLU A 1 196 ? 37.680 18.575 33.217 1.00 18.01 194 GLU A C 1
ATOM 1538 O O . GLU A 1 196 ? 38.188 17.538 33.637 1.00 17.96 194 GLU A O 1
ATOM 1544 N N . LEU A 1 197 ? 36.729 18.584 32.269 1.00 16.87 195 LEU A N 1
ATOM 1545 C CA . LEU A 1 197 ? 36.331 17.345 31.617 1.00 13.56 195 LEU A CA 1
ATOM 1546 C C . LEU A 1 197 ? 37.495 16.762 30.794 1.00 15.19 195 LEU A C 1
ATOM 1547 O O . LEU A 1 197 ? 37.838 15.599 30.988 1.00 17.05 195 LEU A O 1
ATOM 1552 N N . LEU A 1 198 ? 38.191 17.568 29.976 1.00 14.03 196 LEU A N 1
ATOM 1553 C CA . LEU A 1 198 ? 39.331 17.057 29.217 1.00 12.33 196 LEU A CA 1
ATOM 1554 C C . LEU A 1 198 ? 40.460 16.553 30.139 1.00 14.73 196 LEU A C 1
ATOM 1555 O O . LEU A 1 198 ? 41.028 15.487 29.906 1.00 14.27 196 LEU A O 1
ATOM 1560 N N . ALA A 1 199 ? 40.766 17.325 31.176 1.00 13.92 197 ALA A N 1
ATOM 1561 C CA . ALA A 1 199 ? 41.873 16.944 32.083 1.00 14.43 197 ALA A CA 1
ATOM 1562 C C . ALA A 1 199 ? 41.569 15.648 32.793 1.00 13.79 197 ALA A C 1
ATOM 1563 O O . ALA A 1 199 ? 42.491 14.854 33.061 1.00 14.59 197 ALA A O 1
ATOM 1565 N N . ASP A 1 200 ? 40.300 15.432 33.140 1.00 11.91 198 ASP A N 1
ATOM 1566 C CA . ASP A 1 200 ? 39.925 14.200 33.858 1.00 14.81 198 ASP A CA 1
ATOM 1567 C C . ASP A 1 200 ? 40.225 12.961 33.053 1.00 15.72 198 ASP A C 1
ATOM 1568 O O . ASP A 1 200 ? 40.510 11.899 33.612 1.00 17.80 198 ASP A O 1
ATOM 1573 N N . TYR A 1 201 ? 40.190 13.091 31.734 1.00 15.17 199 TYR A N 1
ATOM 1574 C CA . TYR A 1 201 ? 40.490 11.990 30.847 1.00 15.39 199 TYR A CA 1
ATOM 1575 C C . TYR A 1 201 ? 41.893 12.049 30.289 1.00 16.02 199 TYR A C 1
ATOM 1576 O O . TYR A 1 201 ? 42.248 11.264 29.426 1.00 17.81 199 TYR A O 1
ATOM 1585 N N . GLY A 1 202 ? 42.693 12.977 30.795 1.00 16.06 200 GLY A N 1
ATOM 1586 C CA . GLY A 1 202 ? 44.112 13.023 30.505 1.00 16.90 200 GLY A CA 1
ATOM 1587 C C . GLY A 1 202 ? 44.466 13.700 29.213 1.00 20.87 200 GLY A C 1
ATOM 1588 O O . GLY A 1 202 ? 45.487 13.388 28.608 1.00 23.54 200 GLY A O 1
ATOM 1589 N N . PHE A 1 203 ? 43.618 14.627 28.775 1.00 16.11 201 PHE A N 1
ATOM 1590 C CA . PHE A 1 203 ? 43.871 15.334 27.512 1.00 18.06 201 PHE A CA 1
ATOM 1591 C C . PHE A 1 203 ? 44.203 16.782 27.778 1.00 19.02 201 PHE A C 1
ATOM 1592 O O . PHE A 1 203 ? 43.478 17.487 28.504 1.00 20.99 201 PHE A O 1
ATOM 1600 N N . SER A 1 204 ? 45.310 17.212 27.172 1.00 19.87 202 SER A N 1
ATOM 1601 C CA . SER A 1 204 ? 45.796 18.566 27.286 1.00 21.97 202 SER A CA 1
ATOM 1602 C C . SER A 1 204 ? 44.992 19.515 26.410 1.00 18.17 202 SER A C 1
ATOM 1603 O O . SER A 1 204 ? 44.619 19.142 25.272 1.00 15.83 202 SER A O 1
ATOM 1606 N N . LEU A 1 205 ? 44.771 20.728 26.906 1.00 16.09 203 LEU A N 1
ATOM 1607 C CA . LEU A 1 205 ? 44.097 21.753 26.156 1.00 15.53 203 LEU A CA 1
ATOM 1608 C C . LEU A 1 205 ? 44.878 22.102 24.902 1.00 14.25 203 LEU A C 1
ATOM 1609 O O . LEU A 1 205 ? 44.315 22.679 23.977 1.00 15.99 203 LEU A O 1
ATOM 1614 N N . ASP A 1 206 ? 46.186 21.811 24.873 1.00 14.67 204 ASP A N 1
ATOM 1615 C CA . ASP A 1 206 ? 46.994 22.096 23.663 1.00 14.76 204 ASP A CA 1
ATOM 1616 C C . ASP A 1 206 ? 46.519 21.375 22.415 1.00 13.41 204 ASP A C 1
ATOM 1617 O O . ASP A 1 206 ? 46.881 21.750 21.277 1.00 15.45 204 ASP A O 1
ATOM 1622 N N . LEU A 1 207 ? 45.726 20.337 22.604 1.00 11.96 205 LEU A N 1
ATOM 1623 C CA . LEU A 1 207 ? 45.217 19.553 21.485 1.00 11.27 205 LEU A CA 1
ATOM 1624 C C . LEU A 1 207 ? 44.125 20.346 20.783 1.00 10.97 205 LEU A C 1
ATOM 1625 O O . LEU A 1 207 ? 43.798 20.031 19.656 1.00 12.52 205 LEU A O 1
ATOM 1638 N N . PRO A 1 209 ? 41.737 23.389 19.098 1.00 10.58 207 PRO A N 1
ATOM 1639 C CA . PRO A 1 209 ? 41.929 24.562 18.228 1.00 11.73 207 PRO A CA 1
ATOM 1640 C C . PRO A 1 209 ? 41.639 25.854 18.959 1.00 11.68 207 PRO A C 1
ATOM 1641 O O . PRO A 1 209 ? 40.893 25.832 19.934 1.00 11.84 207 PRO A O 1
ATOM 1645 N N . ARG A 1 210 ? 42.251 26.954 18.503 1.00 10.16 208 ARG A N 1
ATOM 1646 C CA . ARG A 1 210 ? 41.886 28.273 18.988 1.00 10.42 208 ARG A CA 1
ATOM 1647 C C . ARG A 1 210 ? 40.483 28.650 18.521 1.00 11.61 208 ARG A C 1
ATOM 1648 O O . ARG A 1 210 ? 40.149 28.440 17.370 1.00 12.04 208 ARG A O 1
ATOM 1656 N N . LEU A 1 211 ? 39.664 29.202 19.420 1.00 10.11 209 LEU A N 1
ATOM 1657 C CA . LEU A 1 211 ? 38.324 29.686 19.034 1.00 9.98 209 LEU A CA 1
ATOM 1658 C C . LEU A 1 211 ? 38.384 31.048 18.404 1.00 11.26 209 LEU A C 1
ATOM 1659 O O . LEU A 1 211 ? 38.919 31.984 18.996 1.00 12.81 209 LEU A O 1
ATOM 1664 N N . LEU A 1 212 ? 37.834 31.161 17.199 1.00 9.45 210 LEU A N 1
ATOM 1665 C CA . LEU A 1 212 ? 37.804 32.438 16.507 1.00 11.43 210 LEU A CA 1
ATOM 1666 C C . LEU A 1 212 ? 36.422 32.748 15.994 1.00 11.72 210 LEU A C 1
ATOM 1667 O O . LEU A 1 212 ? 35.623 31.860 15.743 1.00 11.80 210 LEU A O 1
ATOM 1672 N N . GLU A 1 213 ? 36.132 34.038 15.834 1.00 11.48 211 GLU A N 1
ATOM 1673 C CA . GLU A 1 213 ? 34.876 34.450 15.238 1.00 11.57 211 GLU A CA 1
ATOM 1674 C C . GLU A 1 213 ? 34.917 34.141 13.728 1.00 10.13 211 GLU A C 1
ATOM 1675 O O . GLU A 1 213 ? 35.995 34.109 13.130 1.00 11.34 211 GLU A O 1
ATOM 1681 N N . PRO A 1 214 ? 33.751 33.882 13.133 1.00 9.89 212 PRO A N 1
ATOM 1682 C CA . PRO A 1 214 ? 33.765 33.460 11.710 1.00 9.01 212 PRO A CA 1
ATOM 1683 C C . PRO A 1 214 ? 34.437 34.448 10.787 1.00 10.62 212 PRO A C 1
ATOM 1684 O O . PRO A 1 214 ? 35.071 34.028 9.819 1.00 11.04 212 PRO A O 1
ATOM 1688 N N . GLY A 1 215 ? 34.262 35.740 11.070 1.00 9.52 213 GLY A N 1
ATOM 1689 C CA . GLY A 1 215 ? 34.882 36.753 10.219 1.00 13.02 213 GLY A CA 1
ATOM 1690 C C . GLY A 1 215 ? 36.320 37.078 10.537 1.00 13.31 213 GLY A C 1
ATOM 1691 O O . GLY A 1 215 ? 36.939 37.876 9.831 1.00 13.96 213 GLY A O 1
ATOM 1692 N N . GLU A 1 216 ? 36.860 36.492 11.598 1.00 9.99 214 GLU A N 1
ATOM 1693 C CA . GLU A 1 216 ? 38.243 36.770 11.960 1.00 10.55 214 GLU A CA 1
ATOM 1694 C C . GLU A 1 216 ? 39.198 36.085 11.016 1.00 11.93 214 GLU A C 1
ATOM 1695 O O . GLU A 1 216 ? 38.993 34.943 10.597 1.00 11.07 214 GLU A O 1
ATOM 1701 N N . GLN A 1 217 ? 40.301 36.755 10.713 1.00 10.82 215 GLN A N 1
ATOM 1702 C CA . GLN A 1 217 ? 41.290 36.144 9.842 1.00 9.21 215 GLN A CA 1
ATOM 1703 C C . GLN A 1 217 ? 42.146 35.180 10.643 1.00 12.10 215 GLN A C 1
ATOM 1704 O O . GLN A 1 217 ? 42.728 35.581 11.686 1.00 14.48 215 GLN A O 1
ATOM 1710 N N . VAL A 1 218 ? 42.222 33.921 10.218 1.00 9.85 216 VAL A N 1
ATOM 1711 C CA . VAL A 1 218 ? 43.058 32.927 10.862 1.00 9.45 216 VAL A CA 1
ATOM 1712 C C . VAL A 1 218 ? 44.512 33.215 10.531 1.00 13.23 216 VAL A C 1
ATOM 1713 O O . VAL A 1 218 ? 45.400 33.161 11.389 1.00 13.84 216 VAL A O 1
ATOM 1717 N N . GLY A 1 219 ? 44.747 33.520 9.285 1.00 11.09 217 GLY A N 1
ATOM 1718 C CA . GLY A 1 219 ? 46.091 33.889 8.839 1.00 12.11 217 GLY A CA 1
ATOM 1719 C C . GLY A 1 219 ? 46.035 34.063 7.336 1.00 14.53 217 GLY A C 1
ATOM 1720 O O . GLY A 1 219 ? 44.979 33.890 6.722 1.00 12.98 217 GLY A O 1
ATOM 1721 N N . GLY A 1 220 ? 47.162 34.369 6.707 1.00 12.72 218 GLY A N 1
ATOM 1722 C CA . GLY A 1 220 ? 47.144 34.381 5.252 1.00 10.65 218 GLY A CA 1
ATOM 1723 C C . GLY A 1 220 ? 47.577 33.058 4.659 1.00 10.80 218 GLY A C 1
ATOM 1724 O O . GLY A 1 220 ? 48.224 32.198 5.321 1.00 11.73 218 GLY A O 1
ATOM 1725 N N . VAL A 1 221 ? 47.269 32.871 3.372 1.00 9.32 219 VAL A N 1
ATOM 1726 C CA . VAL A 1 221 ? 47.759 31.687 2.693 1.00 9.86 219 VAL A CA 1
ATOM 1727 C C . VAL A 1 221 ? 49.273 31.627 2.773 1.00 11.44 219 VAL A C 1
ATOM 1728 O O . VAL A 1 221 ? 49.940 32.578 2.401 1.00 11.59 219 VAL A O 1
ATOM 1732 N N . SER A 1 222 ? 49.807 30.484 3.219 1.00 9.55 220 SER A N 1
ATOM 1733 C CA . SER A 1 222 ? 51.267 30.392 3.342 1.00 10.19 220 SER A CA 1
ATOM 1734 C C . SER A 1 222 ? 51.960 30.201 1.986 1.00 11.86 220 SER A C 1
ATOM 1735 O O . SER A 1 222 ? 51.355 29.920 0.974 1.00 10.38 220 SER A O 1
ATOM 1738 N N . ALA A 1 223 ? 53.279 30.407 1.967 1.00 11.85 221 ALA A N 1
ATOM 1739 C CA . ALA A 1 223 ? 53.983 30.137 0.722 1.00 13.57 221 ALA A CA 1
ATOM 1740 C C . ALA A 1 223 ? 53.775 28.705 0.207 1.00 12.23 221 ALA A C 1
ATOM 1741 O O . ALA A 1 223 ? 53.600 28.485 -1.003 1.00 11.32 221 ALA A O 1
ATOM 1743 N N . LEU A 1 224 ? 53.863 27.730 1.121 1.00 11.11 222 LEU A N 1
ATOM 1744 C CA . LEU A 1 224 ? 53.682 26.327 0.758 1.00 11.96 222 LEU A CA 1
ATOM 1745 C C . LEU A 1 224 ? 52.272 26.120 0.197 1.00 12.08 222 LEU A C 1
ATOM 1746 O O . LEU A 1 224 ? 52.075 25.504 -0.835 1.00 10.86 222 LEU A O 1
ATOM 1751 N N . ALA A 1 225 ? 51.272 26.658 0.905 1.00 11.31 223 ALA A N 1
ATOM 1752 C CA . ALA A 1 225 ? 49.889 26.441 0.434 1.00 10.97 223 ALA A CA 1
ATOM 1753 C C . ALA A 1 225 ? 49.679 27.130 -0.908 1.00 10.56 223 ALA A C 1
ATOM 1754 O O . ALA A 1 225 ? 48.910 26.665 -1.731 1.00 10.09 223 ALA A O 1
ATOM 1756 N N . ALA A 1 226 ? 50.350 28.263 -1.128 1.00 10.92 224 ALA A N 1
ATOM 1757 C CA . ALA A 1 226 ? 50.220 28.962 -2.407 1.00 10.77 224 ALA A CA 1
ATOM 1758 C C . ALA A 1 226 ? 50.801 28.076 -3.512 1.00 12.60 224 ALA A C 1
ATOM 1759 O O . ALA A 1 226 ? 50.242 27.985 -4.612 1.00 11.20 224 ALA A O 1
ATOM 1761 N N . ARG A 1 227 ? 51.940 27.428 -3.237 1.00 11.83 225 ARG A N 1
ATOM 1762 C CA . ARG A 1 227 ? 52.481 26.506 -4.231 1.00 10.68 225 ARG A CA 1
ATOM 1763 C C . ARG A 1 227 ? 51.526 25.367 -4.529 1.00 14.11 225 ARG A C 1
ATOM 1764 O O . ARG A 1 227 ? 51.413 24.911 -5.667 1.00 15.56 225 ARG A O 1
ATOM 1772 N N . GLN A 1 228 ? 50.825 24.910 -3.494 1.00 10.96 226 GLN A N 1
ATOM 1773 C CA . GLN A 1 228 ? 49.923 23.748 -3.636 1.00 10.55 226 GLN A CA 1
ATOM 1774 C C . GLN A 1 228 ? 48.583 24.078 -4.290 1.00 10.90 226 GLN A C 1
ATOM 1775 O O . GLN A 1 228 ? 47.993 23.214 -4.907 1.00 13.67 226 GLN A O 1
ATOM 1781 N N . THR A 1 229 ? 48.142 25.315 -4.176 1.00 10.87 227 THR A N 1
ATOM 1782 C CA . THR A 1 229 ? 46.804 25.686 -4.628 1.00 10.07 227 THR A CA 1
ATOM 1783 C C . THR A 1 229 ? 46.716 26.734 -5.716 1.00 11.25 227 THR A C 1
ATOM 1784 O O . THR A 1 229 ? 45.684 26.844 -6.386 1.00 12.31 227 THR A O 1
ATOM 1788 N N . GLY A 1 230 ? 47.749 27.532 -5.840 1.00 11.21 228 GLY A N 1
ATOM 1789 C CA . GLY A 1 230 ? 47.678 28.662 -6.760 1.00 9.88 228 GLY A CA 1
ATOM 1790 C C . GLY A 1 230 ? 47.014 29.920 -6.188 1.00 11.00 228 GLY A C 1
ATOM 1791 O O . GLY A 1 230 ? 46.950 30.977 -6.857 1.00 11.10 228 GLY A O 1
ATOM 1792 N N . PHE A 1 231 ? 46.534 29.860 -4.946 1.00 10.16 229 PHE A N 1
ATOM 1793 C CA . PHE A 1 231 ? 46.088 31.076 -4.302 1.00 9.00 229 PHE A CA 1
ATOM 1794 C C . PHE A 1 231 ? 47.307 31.942 -4.088 1.00 9.50 229 PHE A C 1
ATOM 1795 O O . PHE A 1 231 ? 48.443 31.429 -3.959 1.00 11.48 229 PHE A O 1
ATOM 1803 N N . VAL A 1 232 ? 47.089 33.233 -4.035 1.00 9.79 230 VAL A N 1
ATOM 1804 C CA . VAL A 1 232 ? 48.215 34.144 -3.749 1.00 9.82 230 VAL A CA 1
ATOM 1805 C C . VAL A 1 232 ? 48.608 34.072 -2.291 1.00 10.03 230 VAL A C 1
ATOM 1806 O O . VAL A 1 232 ? 47.786 34.205 -1.391 1.00 10.89 230 VAL A O 1
ATOM 1810 N N . SER A 1 233 ? 49.890 33.848 -2.027 1.00 10.21 231 SER A N 1
ATOM 1811 C CA . SER A 1 233 ? 50.326 33.834 -0.627 1.00 11.35 231 SER A CA 1
ATOM 1812 C C . SER A 1 233 ? 50.017 35.158 0.039 1.00 13.41 231 SER A C 1
ATOM 1813 O O . SER A 1 233 ? 50.286 36.244 -0.528 1.00 12.83 231 SER A O 1
ATOM 1816 N N . GLY A 1 234 ? 49.447 35.100 1.237 1.00 11.54 232 GLY A N 1
ATOM 1817 C CA . GLY A 1 234 ? 49.014 36.292 1.951 1.00 11.90 232 GLY A CA 1
ATOM 1818 C C . GLY A 1 234 ? 47.489 36.561 1.820 1.00 10.66 232 GLY A C 1
ATOM 1819 O O . GLY A 1 234 ? 46.937 37.389 2.543 1.00 12.12 232 GLY A O 1
ATOM 1820 N N . THR A 1 235 ? 46.810 35.849 0.927 1.00 10.88 233 THR A N 1
ATOM 1821 C CA . THR A 1 235 ? 45.357 36.081 0.807 1.00 11.07 233 THR A CA 1
ATOM 1822 C C . THR A 1 235 ? 44.760 35.717 2.179 1.00 11.37 233 THR A C 1
ATOM 1823 O O . THR A 1 235 ? 45.045 34.649 2.721 1.00 10.14 233 THR A O 1
ATOM 1827 N N . PRO A 1 236 ? 43.891 36.571 2.730 1.00 10.32 234 PRO A N 1
ATOM 1828 C CA . PRO A 1 236 ? 43.308 36.284 4.053 1.00 9.42 234 PRO A CA 1
ATOM 1829 C C . PRO A 1 236 ? 42.469 35.028 4.021 1.00 10.36 234 PRO A C 1
ATOM 1830 O O . PRO A 1 236 ? 41.678 34.868 3.088 1.00 10.04 234 PRO A O 1
ATOM 1834 N N . VAL A 1 237 ? 42.652 34.169 5.014 1.00 8.61 235 VAL A N 1
ATOM 1835 C CA . VAL A 1 237 ? 41.734 33.010 5.191 1.00 6.90 235 VAL A CA 1
ATOM 1836 C C . VAL A 1 237 ? 40.979 33.283 6.478 1.00 9.23 235 VAL A C 1
ATOM 1837 O O . VAL A 1 237 ? 41.591 33.402 7.546 1.00 9.95 235 VAL A O 1
ATOM 1841 N N . LEU A 1 238 ? 39.654 33.396 6.377 1.00 8.61 236 LEU A N 1
ATOM 1842 C CA . LEU A 1 238 ? 38.838 33.711 7.564 1.00 8.33 236 LEU A CA 1
ATOM 1843 C C . LEU A 1 238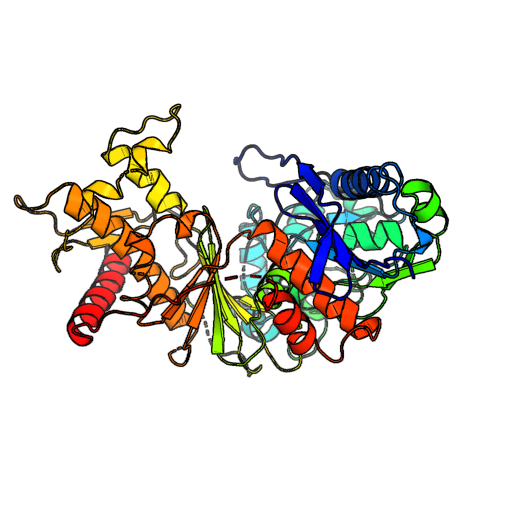 ? 38.483 32.396 8.209 1.00 9.27 236 LEU A C 1
ATOM 1844 O O . LEU A 1 238 ? 38.579 31.346 7.590 1.00 9.52 236 LEU A O 1
ATOM 1849 N N . CYS A 1 239 ? 38.047 32.443 9.464 1.00 8.63 237 CYS A N 1
ATOM 1850 C CA . CYS A 1 239 ? 37.729 31.180 10.143 1.00 9.59 237 CYS A CA 1
ATOM 1851 C C . CYS A 1 239 ? 36.486 30.523 9.534 1.00 10.14 237 CYS A C 1
ATOM 1852 O O . CYS A 1 239 ? 36.434 29.283 9.423 1.00 9.90 237 CYS A O 1
ATOM 1855 N N . GLY A 1 240 ? 35.494 31.332 9.152 1.00 8.33 238 GLY A N 1
ATOM 1856 C CA . GLY A 1 240 ? 34.227 30.749 8.648 1.00 8.42 238 GLY A CA 1
ATOM 1857 C C . GLY A 1 240 ? 33.511 30.040 9.784 1.00 11.65 238 GLY A C 1
ATOM 1858 O O . GLY A 1 240 ? 33.789 30.300 10.965 1.00 10.10 238 GLY A O 1
ATOM 1859 N N . LEU A 1 241 ? 32.564 29.185 9.423 1.00 8.69 239 LEU A N 1
ATOM 1860 C CA . LEU A 1 241 ? 31.806 28.504 10.488 1.00 8.76 239 LEU A CA 1
ATOM 1861 C C . LEU A 1 241 ? 31.176 27.231 9.986 1.00 8.85 239 LEU A C 1
ATOM 1862 O O . LEU A 1 241 ? 31.105 26.993 8.793 1.00 9.24 239 LEU A O 1
ATOM 1867 N N . GLY A 1 242 ? 30.736 26.424 10.924 1.00 9.35 240 GLY A N 1
ATOM 1868 C CA . GLY A 1 242 ? 30.109 25.169 10.575 1.00 8.34 240 GLY A CA 1
ATOM 1869 C C . GLY A 1 242 ? 28.947 25.341 9.628 1.00 9.43 240 GLY A C 1
ATOM 1870 O O . GLY A 1 242 ? 28.263 26.388 9.654 1.00 9.27 240 GLY A O 1
ATOM 1871 N N . ASP A 1 243 ? 28.711 24.292 8.821 1.00 9.42 241 ASP A N 1
ATOM 1872 C CA . ASP A 1 243 ? 27.711 24.386 7.775 1.00 11.66 241 ASP A CA 1
ATOM 1873 C C . ASP A 1 243 ? 26.309 24.762 8.264 1.00 12.62 241 ASP A C 1
ATOM 1874 O O . ASP A 1 243 ? 25.619 25.517 7.590 1.00 13.10 241 ASP A O 1
ATOM 1879 N N . ALA A 1 244 ? 25.895 24.296 9.441 1.00 9.35 242 ALA A N 1
ATOM 1880 C CA . ALA A 1 244 ? 24.580 24.741 9.960 1.00 11.86 242 ALA A CA 1
ATOM 1881 C C . ALA A 1 244 ? 24.457 26.232 10.141 1.00 13.05 242 ALA A C 1
ATOM 1882 O O . ALA A 1 244 ? 23.408 26.833 9.853 1.00 12.10 242 ALA A O 1
ATOM 1884 N N . GLY A 1 245 ? 25.518 26.840 10.652 1.00 9.49 243 GLY A N 1
ATOM 1885 C CA . GLY A 1 245 ? 25.587 28.284 10.817 1.00 9.38 243 GLY A CA 1
ATOM 1886 C C . GLY A 1 245 ? 25.608 28.975 9.455 1.00 9.51 243 GLY A C 1
ATOM 1887 O O . GLY A 1 245 ? 24.865 29.960 9.217 1.00 10.52 243 GLY A O 1
ATOM 1888 N N . ALA A 1 246 ? 26.443 28.481 8.539 1.00 8.41 244 ALA A N 1
ATOM 1889 C CA . ALA A 1 246 ? 26.578 29.161 7.260 1.00 8.18 244 ALA A CA 1
ATOM 1890 C C . ALA A 1 246 ? 25.274 29.059 6.459 1.00 8.57 244 ALA A C 1
ATOM 1891 O O . ALA A 1 246 ? 24.880 30.056 5.837 1.00 9.73 244 ALA A O 1
ATOM 1893 N N . ALA A 1 247 ? 24.622 27.909 6.518 1.00 9.15 245 ALA A N 1
ATOM 1894 C CA . ALA A 1 247 ? 23.397 27.702 5.736 1.00 9.26 245 ALA A CA 1
ATOM 1895 C C . ALA A 1 247 ? 22.294 28.555 6.297 1.00 10.98 245 ALA A C 1
ATOM 1896 O O . ALA A 1 247 ? 21.521 29.142 5.515 1.00 11.66 245 ALA A O 1
ATOM 1898 N N . THR A 1 248 ? 22.153 28.612 7.615 1.00 9.27 246 THR A N 1
ATOM 1899 C CA . THR A 1 248 ? 21.097 29.452 8.169 1.00 10.13 246 THR A CA 1
ATOM 1900 C C . THR A 1 248 ? 21.338 30.939 7.893 1.00 9.42 246 THR A C 1
ATOM 1901 O O . THR A 1 248 ? 20.387 31.677 7.506 1.00 10.33 246 THR A O 1
ATOM 1905 N N . LEU A 1 249 ? 22.580 31.391 8.015 1.00 8.64 247 LEU A N 1
ATOM 1906 C CA . LEU A 1 249 ? 22.887 32.763 7.630 1.00 7.99 247 LEU A CA 1
ATOM 1907 C C . LEU A 1 249 ? 22.525 33.004 6.168 1.00 9.57 247 LEU A C 1
ATOM 1908 O O . LEU A 1 249 ? 21.994 34.053 5.833 1.00 10.58 247 LEU A O 1
ATOM 1913 N N . GLY A 1 250 ? 22.835 32.038 5.332 1.00 8.47 248 GLY A N 1
ATOM 1914 C CA . GLY A 1 250 ? 22.694 32.163 3.889 1.00 9.45 248 GLY A CA 1
ATOM 1915 C C . GLY A 1 250 ? 21.245 32.358 3.465 1.00 11.47 248 GLY A C 1
ATOM 1916 O O . GLY A 1 250 ? 20.997 32.879 2.374 1.00 12.94 248 GLY A O 1
ATOM 1917 N N . VAL A 1 251 ? 20.311 31.896 4.276 1.00 9.91 249 VAL A N 1
ATOM 1918 C CA . VAL A 1 251 ? 18.876 32.139 3.944 1.00 10.94 249 VAL A CA 1
ATOM 1919 C C . VAL A 1 251 ? 18.259 33.239 4.815 1.00 12.26 249 VAL A C 1
ATOM 1920 O O . VAL A 1 251 ? 17.031 33.470 4.786 1.00 15.29 249 VAL A O 1
ATOM 1924 N N . GLY A 1 252 ? 19.090 33.971 5.565 1.00 10.10 250 GLY A N 1
ATOM 1925 C CA . GLY A 1 252 ? 18.611 35.084 6.349 1.00 12.06 250 GLY A CA 1
ATOM 1926 C C . GLY A 1 252 ? 17.994 34.783 7.698 1.00 12.86 250 GLY A C 1
ATOM 1927 O O . GLY A 1 252 ? 17.123 35.544 8.175 1.00 12.91 250 GLY A O 1
ATOM 1928 N N . VAL A 1 253 ? 18.448 33.703 8.317 1.00 9.19 251 VAL A N 1
ATOM 1929 C CA . VAL A 1 253 ? 18.025 33.418 9.690 1.00 9.03 251 VAL A CA 1
ATOM 1930 C C . VAL A 1 253 ? 18.938 34.278 10.590 1.00 11.17 251 VAL A C 1
ATOM 1931 O O . VAL A 1 253 ? 20.051 33.858 10.939 1.00 11.43 251 VAL A O 1
ATOM 1935 N N . LEU A 1 254 ? 18.501 35.516 10.892 1.00 10.65 252 LEU A N 1
ATOM 1936 C CA . LEU A 1 254 ? 19.361 36.521 11.524 1.00 10.58 252 LEU A CA 1
ATOM 1937 C C . LEU A 1 254 ? 18.762 37.147 12.774 1.00 11.78 252 LEU A C 1
ATOM 1938 O O . LEU A 1 254 ? 19.495 37.764 13.564 1.00 14.04 252 LEU A O 1
ATOM 1943 N N . ASP A 1 255 ? 17.447 37.012 12.945 1.00 12.64 253 ASP A N 1
ATOM 1944 C CA . ASP A 1 255 ? 16.745 37.678 14.031 1.00 13.23 253 ASP A CA 1
ATOM 1945 C C . ASP A 1 255 ? 16.108 36.703 15.017 1.00 13.12 253 ASP A C 1
ATOM 1946 O O . ASP A 1 255 ? 15.848 35.548 14.680 1.00 12.38 253 ASP A O 1
ATOM 1951 N N . ASP A 1 256 ? 15.839 37.189 16.229 1.00 11.70 254 ASP A N 1
ATOM 1952 C CA . ASP A 1 256 ? 15.161 36.340 17.209 1.00 11.74 254 ASP A CA 1
ATOM 1953 C C . ASP A 1 256 ? 13.862 35.805 16.660 1.00 11.94 254 ASP A C 1
ATOM 1954 O O . ASP A 1 256 ? 13.051 36.570 16.072 1.00 14.03 254 ASP A O 1
ATOM 1959 N N . GLU A 1 257 ? 13.659 34.503 16.853 1.00 12.08 255 GLU A N 1
ATOM 1960 C CA . GLU A 1 257 ? 12.457 33.762 16.419 1.00 10.75 255 GLU A CA 1
ATOM 1961 C C . GLU A 1 257 ? 12.430 33.501 14.911 1.00 10.80 255 GLU A C 1
ATOM 1962 O O . GLU A 1 257 ? 11.426 33.013 14.417 1.00 12.56 255 GLU A O 1
ATOM 1968 N N . ASP A 1 258 ? 13.533 33.747 14.209 1.00 11.61 256 ASP A N 1
ATOM 1969 C CA . ASP A 1 258 ? 13.689 33.198 12.858 1.00 10.43 256 ASP A CA 1
ATOM 1970 C C . ASP A 1 258 ? 13.919 31.674 13.023 1.00 10.17 256 ASP A C 1
ATOM 1971 O O . ASP A 1 258 ? 14.334 31.188 14.097 1.00 11.37 256 ASP A O 1
ATOM 1976 N N . ALA A 1 259 ? 13.635 30.922 11.966 1.00 10.74 257 ALA A N 1
ATOM 1977 C CA . ALA A 1 259 ? 13.622 29.463 12.086 1.00 10.76 257 ALA A CA 1
ATOM 1978 C C . ALA A 1 259 ? 13.863 28.816 10.747 1.00 10.37 257 ALA A C 1
ATOM 1979 O O . ALA A 1 259 ? 13.619 29.393 9.688 1.00 10.28 257 ALA A O 1
ATOM 1981 N N . TYR A 1 260 ? 14.355 27.581 10.798 1.00 10.55 258 TYR A N 1
ATOM 1982 C CA . TYR A 1 260 ? 14.878 26.910 9.626 1.00 10.93 258 TYR A CA 1
ATOM 1983 C C . TYR A 1 260 ? 14.510 25.427 9.730 1.00 10.23 258 TYR A C 1
ATOM 1984 O O . TYR A 1 260 ? 14.571 24.837 10.839 1.00 11.82 258 TYR A O 1
ATOM 1993 N N . LEU A 1 261 ? 14.113 24.845 8.605 1.00 8.14 259 LEU A N 1
ATOM 1994 C CA . LEU A 1 261 ? 13.852 23.407 8.589 1.00 10.45 259 LEU A CA 1
ATOM 1995 C C . LEU A 1 261 ? 14.548 22.784 7.394 1.00 10.18 259 LEU A C 1
ATOM 1996 O O . LEU A 1 261 ? 14.299 23.192 6.254 1.00 11.28 259 LEU A O 1
ATOM 2001 N N . HIS A 1 262 ? 15.412 21.803 7.646 1.00 11.60 260 HIS A N 1
ATOM 2002 C CA . HIS A 1 262 ? 16.089 21.048 6.591 1.00 13.27 260 HIS A CA 1
ATOM 2003 C C . HIS A 1 262 ? 15.363 19.722 6.443 1.00 15.33 260 HIS A C 1
ATOM 2004 O O . HIS A 1 262 ? 15.375 18.939 7.373 1.00 14.87 260 HIS A O 1
ATOM 2011 N N . LEU A 1 263 ? 14.713 19.519 5.297 1.00 13.10 261 LEU A N 1
ATOM 2012 C CA . LEU A 1 263 ? 13.955 18.297 5.005 1.00 16.17 261 LEU A CA 1
ATOM 2013 C C . LEU A 1 263 ? 14.747 17.488 3.997 1.00 16.61 261 LEU A C 1
ATOM 2014 O O . LEU A 1 263 ? 14.431 17.486 2.813 1.00 21.70 261 LEU A O 1
ATOM 2019 N N . GLY A 1 264 ? 15.796 16.831 4.430 1.00 14.20 262 GLY A N 1
ATOM 2020 C CA . GLY A 1 264 ? 16.487 15.927 3.536 1.00 15.53 262 GLY A CA 1
ATOM 2021 C C . GLY A 1 264 ? 16.077 14.513 3.902 1.00 15.24 262 GLY A C 1
ATOM 2022 O O . GLY A 1 264 ? 15.040 14.332 4.517 1.00 17.00 262 GLY A O 1
ATOM 2023 N N . THR A 1 265 ? 16.895 13.534 3.540 1.00 15.58 263 THR A N 1
ATOM 2024 C CA . THR A 1 265 ? 16.659 12.161 3.963 1.00 14.98 263 THR A CA 1
ATOM 2025 C C . THR A 1 265 ? 16.544 12.121 5.476 1.00 14.97 263 THR A C 1
ATOM 2026 O O . THR A 1 265 ? 15.620 11.515 6.029 1.00 15.19 263 THR A O 1
ATOM 2030 N N . THR A 1 266 ? 17.480 12.793 6.145 1.00 13.95 264 THR A N 1
ATOM 2031 C CA . THR A 1 266 ? 17.327 13.097 7.561 1.00 12.55 264 THR A CA 1
ATOM 2032 C C . THR A 1 266 ? 17.228 14.616 7.572 1.00 13.60 264 THR A C 1
ATOM 2033 O O . THR A 1 266 ? 17.445 15.245 6.534 1.00 15.96 264 THR A O 1
ATOM 2037 N N . GLY A 1 267 ? 16.924 15.182 8.713 1.00 13.03 265 GLY A N 1
ATOM 2038 C CA . GLY A 1 267 ? 16.764 16.633 8.695 1.00 15.87 265 GLY A CA 1
ATOM 2039 C C . GLY A 1 267 ? 16.973 17.257 10.049 1.00 14.08 265 GLY A C 1
ATOM 2040 O O . GLY A 1 267 ? 17.576 16.664 10.936 1.00 13.33 265 GLY A O 1
ATOM 2041 N N . TRP A 1 268 ? 16.583 18.526 10.156 1.00 11.44 266 TRP A N 1
ATOM 2042 C CA . TRP A 1 268 ? 16.691 19.172 11.437 1.00 10.90 266 TRP A CA 1
ATOM 2043 C C . TRP A 1 268 ? 15.895 20.443 11.414 1.00 11.33 266 TRP A C 1
ATOM 2044 O O . TRP A 1 268 ? 15.646 21.015 10.357 1.00 12.33 266 TRP A O 1
ATOM 2055 N N . LEU A 1 269 ? 15.456 20.818 12.609 1.00 10.77 267 LEU A N 1
ATOM 2056 C CA . LEU A 1 269 ? 14.596 21.998 12.807 1.00 9.52 267 LEU A CA 1
ATOM 2057 C C . LEU A 1 269 ? 15.327 22.908 13.754 1.00 10.23 267 LEU A C 1
ATOM 2058 O O . LEU A 1 269 ? 15.911 22.433 14.746 1.00 11.50 267 LEU A O 1
ATOM 2063 N N . ALA A 1 270 ? 15.369 24.215 13.463 1.00 9.51 268 ALA A N 1
ATOM 2064 C CA . ALA A 1 270 ? 16.182 25.152 14.264 1.00 8.16 268 ALA A CA 1
ATOM 2065 C C . ALA A 1 270 ? 15.432 26.455 14.542 1.00 11.22 268 ALA A C 1
ATOM 2066 O O . ALA A 1 270 ? 14.701 26.974 13.687 1.00 11.30 268 ALA A O 1
ATOM 2068 N N . ARG A 1 271 ? 15.666 26.990 15.731 1.00 9.26 269 ARG A N 1
ATOM 2069 C CA . ARG A 1 271 ? 15.082 28.276 16.118 1.00 9.95 269 ARG A CA 1
ATOM 2070 C C . ARG A 1 271 ? 16.217 29.172 16.594 1.00 10.07 269 ARG A C 1
ATOM 2071 O O . ARG A 1 271 ? 16.979 28.805 17.498 1.00 11.29 269 ARG A O 1
ATOM 2079 N N . LEU A 1 272 ? 16.320 30.389 16.041 1.00 9.38 270 LEU A N 1
ATOM 2080 C CA . LEU A 1 272 ? 17.334 31.325 16.516 1.00 10.85 270 LEU A CA 1
ATOM 2081 C C . LEU A 1 272 ? 16.697 32.165 17.615 1.00 12.49 270 LEU A C 1
ATOM 2082 O O . LEU A 1 272 ? 15.591 32.669 17.452 1.00 12.68 270 LEU A O 1
ATOM 2087 N N . THR A 1 273 ? 17.405 32.334 18.722 1.00 12.21 271 THR A N 1
ATOM 2088 C CA A THR A 1 273 ? 16.853 32.940 19.950 0.37 14.90 271 THR A CA 1
ATOM 2089 C CA B THR A 1 273 ? 16.823 33.153 19.788 0.63 14.67 271 THR A CA 1
ATOM 2090 C C . THR A 1 273 ? 17.904 33.772 20.655 1.00 13.90 271 THR A C 1
ATOM 2091 O O . THR A 1 273 ? 19.089 33.535 20.478 1.00 12.85 271 THR A O 1
ATOM 2098 N N . GLN A 1 274 ? 17.501 34.698 21.506 1.00 13.32 272 GLN A N 1
ATOM 2099 C CA . GLN A 1 274 ? 18.494 35.340 22.345 1.00 14.59 272 GLN A CA 1
ATOM 2100 C C . GLN A 1 274 ? 19.110 34.287 23.240 1.00 14.28 272 GLN A C 1
ATOM 2101 O O . GLN A 1 274 ? 18.413 33.419 23.739 1.00 17.26 272 GLN A O 1
ATOM 2107 N N . THR A 1 275 ? 20.409 34.414 23.460 1.00 13.68 273 THR A N 1
ATOM 2108 C CA . THR A 1 275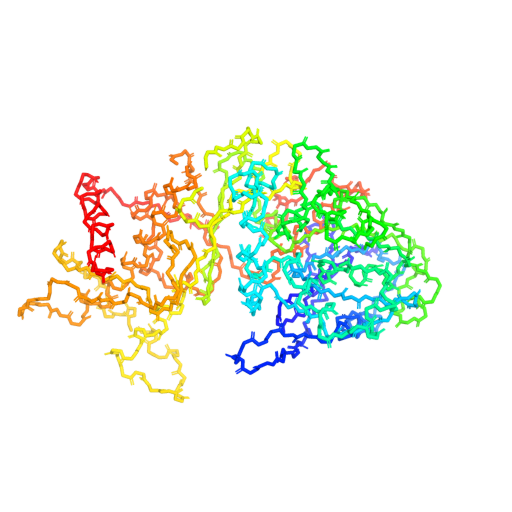 ? 21.112 33.501 24.359 1.00 12.33 273 THR A CA 1
ATOM 2109 C C . THR A 1 275 ? 20.498 33.643 25.761 1.00 15.94 273 THR A C 1
ATOM 2110 O O . THR A 1 275 ? 20.263 34.754 26.217 1.00 18.91 273 THR A O 1
ATOM 2114 N N . ASP A 1 276 ? 20.242 32.516 26.405 1.00 17.68 274 ASP A N 1
ATOM 2115 C CA . ASP A 1 276 ? 19.640 32.511 27.729 1.00 20.17 274 ASP A CA 1
ATOM 2116 C C . ASP A 1 276 ? 20.309 31.423 28.535 1.00 21.85 274 ASP A C 1
ATOM 2117 O O . ASP A 1 276 ? 21.024 30.588 27.972 1.00 19.78 274 ASP A O 1
ATOM 2122 N N . PRO A 1 277 ? 20.044 31.394 29.849 1.00 22.79 275 PRO A N 1
ATOM 2123 C CA . PRO A 1 277 ? 20.527 30.261 30.640 1.00 21.79 275 PRO A CA 1
ATOM 2124 C C . PRO A 1 277 ? 19.874 28.991 30.171 1.00 23.34 275 PRO A C 1
ATOM 2125 O O . PRO A 1 277 ? 18.679 29.006 29.815 1.00 23.64 275 PRO A O 1
ATOM 2129 N N . VAL A 1 278 ? 20.615 27.881 30.223 1.00 21.87 276 VAL A N 1
ATOM 2130 C CA . VAL A 1 278 ? 20.081 26.625 29.753 1.00 23.21 276 VAL A CA 1
ATOM 2131 C C . VAL A 1 278 ? 19.077 26.104 30.784 1.00 24.96 276 VAL A C 1
ATOM 2132 O O . VAL A 1 278 ? 19.209 26.379 31.978 1.00 25.97 276 VAL A O 1
ATOM 2136 N N . GLY A 1 279 ? 18.046 25.407 30.323 1.00 27.42 277 GLY A N 1
ATOM 2137 C CA . GLY A 1 279 ? 17.076 24.809 31.223 1.00 27.73 277 GLY A CA 1
ATOM 2138 C C . GLY A 1 279 ? 17.444 23.385 31.614 1.00 28.52 277 GLY A C 1
ATOM 2139 O O . GLY A 1 279 ? 18.586 22.975 31.456 1.00 25.60 277 GLY A O 1
ATOM 2140 N N . ASP A 1 280 ? 16.478 22.632 32.125 1.00 28.77 278 ASP A N 1
ATOM 2141 C CA . ASP A 1 280 ? 16.702 21.216 32.429 1.00 27.40 278 ASP A CA 1
ATOM 2142 C C . ASP A 1 280 ? 17.014 20.404 31.171 1.00 26.73 278 ASP A C 1
ATOM 2143 O O . ASP A 1 280 ? 16.607 20.753 30.069 1.00 24.12 278 ASP A O 1
ATOM 2156 N N . PRO A 1 282 ? 16.762 18.105 28.226 1.00 26.72 280 PRO A N 1
ATOM 2157 C CA . PRO A 1 282 ? 15.616 17.765 27.394 1.00 30.05 280 PRO A CA 1
ATOM 2158 C C . PRO A 1 282 ? 15.484 16.265 27.300 1.00 34.17 280 PRO A C 1
ATOM 2159 O O . PRO A 1 282 ? 16.480 15.555 27.370 1.00 35.87 280 PRO A O 1
ATOM 2163 N N . VAL A 1 283 ? 14.260 15.783 27.153 1.00 36.80 281 VAL A N 1
ATOM 2164 C CA . VAL A 1 283 ? 14.082 14.421 26.707 1.00 39.87 281 VAL A CA 1
ATOM 2165 C C . VAL A 1 283 ? 13.829 14.638 25.234 1.00 41.00 281 VAL A C 1
ATOM 2166 O O . VAL A 1 283 ? 12.848 15.285 24.841 1.00 45.88 281 VAL A O 1
ATOM 2170 N N . GLY A 1 284 ? 14.735 14.143 24.414 1.00 35.24 282 GLY A N 1
ATOM 2171 C CA . GLY A 1 284 ? 14.790 14.605 23.050 1.00 27.21 282 GLY A CA 1
ATOM 2172 C C . GLY A 1 284 ? 16.066 15.418 22.952 1.00 29.02 282 GLY A C 1
ATOM 2173 O O . GLY A 1 284 ? 16.360 16.302 23.780 1.00 31.28 282 GLY A O 1
ATOM 2174 N N . THR A 1 285 ? 16.847 15.099 21.938 1.00 24.92 283 THR A N 1
ATOM 2175 C CA . THR A 1 285 ? 18.155 15.693 21.802 1.00 21.36 283 THR A CA 1
ATOM 2176 C C . THR A 1 285 ? 18.006 17.123 21.309 1.00 19.11 283 THR A C 1
ATOM 2177 O O . THR A 1 285 ? 17.313 17.361 20.316 1.00 19.91 283 THR A O 1
ATOM 2181 N N . ILE A 1 286 ? 18.704 18.062 21.948 1.00 15.34 284 ILE A N 1
ATOM 2182 C CA . ILE A 1 286 ? 18.666 19.467 21.474 1.00 14.27 284 ILE A CA 1
ATOM 2183 C C . ILE A 1 286 ? 20.072 20.003 21.527 1.00 14.25 284 ILE A C 1
ATOM 2184 O O . ILE A 1 286 ? 20.761 19.814 22.539 1.00 13.99 284 ILE A O 1
ATOM 2189 N N . PHE A 1 287 ? 20.532 20.577 20.419 1.00 10.85 285 PHE A N 1
ATOM 2190 C CA . PHE A 1 287 ? 21.780 21.314 20.409 1.00 10.34 285 PHE A CA 1
ATOM 2191 C C . PHE A 1 287 ? 21.477 22.790 20.614 1.00 11.06 285 PHE A C 1
ATOM 2192 O O . PHE A 1 287 ? 20.432 23.297 20.202 1.00 12.13 285 PHE A O 1
ATOM 2200 N N . ARG A 1 288 ? 22.408 23.479 21.259 1.00 11.01 286 ARG A N 1
ATOM 2201 C CA . ARG A 1 288 ? 22.332 24.932 21.399 1.00 9.53 286 ARG A CA 1
ATOM 2202 C C . ARG A 1 288 ? 23.628 25.498 20.831 1.00 10.05 286 ARG A C 1
ATOM 2203 O O . ARG A 1 288 ? 24.694 25.453 21.475 1.00 11.11 286 ARG A O 1
ATOM 2211 N N . LEU A 1 289 ? 23.548 25.993 19.593 1.00 8.94 287 LEU A N 1
ATOM 2212 C CA . LEU A 1 289 ? 24.761 26.370 18.873 1.00 9.73 287 LEU A CA 1
ATOM 2213 C C . LEU A 1 289 ? 25.077 27.824 19.070 1.00 9.77 287 LEU A C 1
ATOM 2214 O O . LEU A 1 289 ? 24.277 28.706 18.724 1.00 10.71 287 LEU A O 1
ATOM 2219 N N . ALA A 1 290 ? 26.242 28.085 19.664 1.00 8.30 288 ALA A N 1
ATOM 2220 C CA . ALA A 1 290 ? 26.706 29.442 19.898 1.00 9.41 288 ALA A CA 1
ATOM 2221 C C . ALA A 1 290 ? 27.348 30.021 18.633 1.00 10.86 288 ALA A C 1
ATOM 2222 O O . ALA A 1 290 ? 27.739 29.295 17.715 1.00 12.30 288 ALA A O 1
ATOM 2224 N N . GLY A 1 291 ? 27.521 31.340 18.628 1.00 10.54 289 GLY A N 1
ATOM 2225 C CA . GLY A 1 291 ? 28.495 31.939 17.738 1.00 12.07 289 GLY A CA 1
ATOM 2226 C C . GLY A 1 291 ? 28.066 32.357 16.341 1.00 13.82 289 GLY A C 1
ATOM 2227 O O . GLY A 1 291 ? 28.896 32.871 15.588 1.00 14.27 289 GLY A O 1
ATOM 2228 N N . ILE A 1 292 ? 26.825 32.103 15.956 1.00 12.13 290 ILE A N 1
ATOM 2229 C CA . ILE A 1 292 ? 26.411 32.420 14.585 1.00 12.84 290 ILE A CA 1
ATOM 2230 C C . ILE A 1 292 ? 26.140 33.900 14.467 1.00 16.08 290 ILE A C 1
ATOM 2231 O O . ILE A 1 292 ? 26.577 34.548 13.483 1.00 17.46 290 ILE A O 1
ATOM 2236 N N . ILE A 1 293 ? 25.398 34.414 15.451 1.00 14.11 291 ILE A N 1
ATOM 2237 C CA . ILE A 1 293 ? 25.082 35.862 15.542 1.00 15.71 291 ILE A CA 1
ATOM 2238 C C . ILE A 1 293 ? 25.361 36.281 16.978 1.00 16.84 291 ILE A C 1
ATOM 2239 O O . ILE A 1 293 ? 24.947 35.595 17.915 1.00 14.92 291 ILE A O 1
ATOM 2244 N N . ALA A 1 294 ? 26.032 37.417 17.176 1.00 17.47 292 ALA A N 1
ATOM 2245 C CA . ALA A 1 294 ? 26.286 37.870 18.553 1.00 18.64 292 ALA A CA 1
ATOM 2246 C C . ALA A 1 294 ? 25.062 37.934 19.436 1.00 16.95 292 ALA A C 1
ATOM 2247 O O . ALA A 1 294 ? 24.040 38.528 19.065 1.00 15.87 292 ALA A O 1
ATOM 2249 N N . GLY A 1 295 ? 25.175 37.341 20.629 1.00 15.68 293 GLY A N 1
ATOM 2250 C CA . GLY A 1 295 ? 24.093 37.378 21.595 1.00 16.26 293 GLY A CA 1
ATOM 2251 C C . GLY A 1 295 ? 22.945 36.412 21.348 1.00 13.76 293 GLY A C 1
ATOM 2252 O O . GLY A 1 295 ? 21.941 36.435 22.074 1.00 15.65 293 GLY A O 1
ATOM 2253 N N . LYS A 1 296 ? 23.086 35.586 20.307 1.00 11.48 294 LYS A N 1
ATOM 2254 C CA . LYS A 1 296 ? 22.026 34.657 19.976 1.00 10.89 294 LYS A CA 1
ATOM 2255 C C . LYS A 1 296 ? 22.557 33.212 19.961 1.00 10.66 294 LYS A C 1
ATOM 2256 O O . LYS A 1 296 ? 23.743 32.936 19.733 1.00 12.11 294 LYS A O 1
ATOM 2262 N N . THR A 1 297 ? 21.605 32.310 20.159 1.00 10.14 295 THR A N 1
ATOM 2263 C CA . THR A 1 297 ? 21.881 30.875 20.119 1.00 9.80 295 THR A CA 1
ATOM 2264 C C . THR A 1 297 ? 20.918 30.223 19.150 1.00 10.81 295 THR A C 1
ATOM 2265 O O . THR A 1 297 ? 19.721 30.535 19.154 1.00 10.76 295 THR A O 1
ATOM 2269 N N . LEU A 1 298 ? 21.407 29.255 18.369 1.00 9.57 296 LEU A N 1
ATOM 2270 C CA . LEU A 1 298 ? 20.532 28.511 17.472 1.00 8.93 296 LEU A CA 1
ATOM 2271 C C . LEU A 1 298 ? 20.211 27.193 18.112 1.00 9.48 296 LEU A C 1
ATOM 2272 O O . LEU A 1 298 ? 21.117 26.373 18.309 1.00 10.34 296 LEU A O 1
ATOM 2277 N N . GLN A 1 299 ? 18.942 27.000 18.478 1.00 8.34 297 GLN A N 1
ATOM 2278 C CA . GLN A 1 299 ? 18.502 25.756 19.128 1.00 10.18 297 GLN A CA 1
ATOM 2279 C C . GLN A 1 299 ? 18.112 24.819 18.021 1.00 11.64 297 GLN A C 1
ATOM 2280 O O . GLN A 1 299 ? 17.356 25.192 17.132 1.00 10.99 297 GLN A O 1
ATOM 2286 N N . VAL A 1 300 ? 18.683 23.612 18.029 1.00 9.70 298 VAL A N 1
ATOM 2287 C CA . VAL A 1 300 ? 18.482 22.702 16.902 1.00 10.21 298 VAL A CA 1
ATOM 2288 C C . VAL A 1 300 ? 18.008 21.321 17.373 1.00 13.39 298 VAL A C 1
ATOM 2289 O O . VAL A 1 300 ? 18.538 20.774 18.352 1.00 12.72 298 VAL A O 1
ATOM 2293 N N . ALA A 1 301 ? 16.985 20.801 16.695 1.00 11.04 299 ALA A N 1
ATOM 2294 C CA . ALA A 1 301 ? 16.477 19.442 16.944 1.00 11.45 299 ALA A CA 1
ATOM 2295 C C . ALA A 1 301 ? 16.820 18.604 15.713 1.00 12.70 299 ALA A C 1
ATOM 2296 O O . ALA A 1 301 ? 16.282 18.834 14.628 1.00 13.68 299 ALA A O 1
ATOM 2298 N N . PRO A 1 302 ? 17.731 17.626 15.864 1.00 13.89 300 PRO A N 1
ATOM 2299 C CA . PRO A 1 302 ? 18.034 16.749 14.737 1.00 13.45 300 PRO A CA 1
ATOM 2300 C C . PRO A 1 302 ? 17.001 15.670 14.598 1.00 15.20 300 PRO A C 1
ATOM 2301 O O . PRO A 1 302 ? 16.684 15.069 15.624 1.00 17.97 300 PRO A O 1
ATOM 2305 N N . VAL A 1 303 ? 16.564 15.404 13.374 1.00 13.28 301 VAL A N 1
ATOM 2306 C CA . VAL A 1 303 ? 15.483 14.462 13.099 1.00 14.58 301 VAL A CA 1
ATOM 2307 C C . VAL A 1 303 ? 16.051 13.372 12.190 1.00 15.99 301 VAL A C 1
ATOM 2308 O O . VAL A 1 303 ? 16.493 13.661 11.083 1.00 20.84 301 VAL A O 1
ATOM 2312 N N . LEU A 1 304 ? 16.042 12.122 12.632 1.00 14.32 302 LEU A N 1
ATOM 2313 C CA . LEU A 1 304 ? 16.607 11.058 11.824 1.00 13.28 302 LEU A CA 1
ATOM 2314 C C . LEU A 1 304 ? 15.538 10.387 10.959 1.00 15.86 302 LEU A C 1
ATOM 2315 O O . LEU A 1 304 ? 15.874 9.651 10.035 1.00 15.33 302 LEU A O 1
ATOM 2320 N N . ASN A 1 305 ? 14.275 10.672 11.247 1.00 13.15 303 ASN A N 1
ATOM 2321 C CA . ASN A 1 305 ? 13.181 10.248 10.372 1.00 13.58 303 ASN A CA 1
ATOM 2322 C C . ASN A 1 305 ? 12.550 11.470 9.740 1.00 13.85 303 ASN A C 1
ATOM 2323 O O . ASN A 1 305 ? 11.837 12.218 10.421 1.00 15.18 303 ASN A O 1
ATOM 2328 N N . ALA A 1 306 ? 12.816 11.680 8.452 1.00 13.81 304 ALA A N 1
ATOM 2329 C CA . ALA A 1 306 ? 12.333 12.859 7.741 1.00 12.61 304 ALA A CA 1
ATOM 2330 C C . ALA A 1 306 ? 12.006 12.444 6.310 1.00 13.96 304 ALA A C 1
ATOM 2331 O O . ALA A 1 306 ? 11.040 11.719 6.092 1.00 13.64 304 ALA A O 1
ATOM 2333 N N . GLY A 1 307 ? 12.801 12.860 5.336 1.00 13.73 305 GLY A N 1
ATOM 2334 C CA . GLY A 1 307 ? 12.536 12.521 3.953 1.00 15.55 305 GLY A CA 1
ATOM 2335 C C . GLY A 1 307 ? 12.563 11.034 3.717 1.00 16.24 305 GLY A C 1
ATOM 2336 O O . GLY A 1 307 ? 11.900 10.540 2.829 1.00 16.10 305 GLY A O 1
ATOM 2337 N N . ASN A 1 308 ? 13.340 10.324 4.517 1.00 14.99 306 ASN A N 1
ATOM 2338 C CA . ASN A 1 308 ? 13.413 8.880 4.351 1.00 12.81 306 ASN A CA 1
ATOM 2339 C C . ASN A 1 308 ? 12.077 8.215 4.616 1.00 16.20 306 ASN A C 1
ATOM 2340 O O . ASN A 1 308 ? 11.858 7.114 4.139 1.00 15.43 306 ASN A O 1
ATOM 2345 N N . ILE A 1 309 ? 11.192 8.895 5.342 1.00 13.75 307 ILE A N 1
ATOM 2346 C CA . ILE A 1 309 ? 9.870 8.318 5.615 1.00 14.24 307 ILE A CA 1
ATOM 2347 C C . ILE A 1 309 ? 9.028 8.339 4.318 1.00 15.11 307 ILE A C 1
ATOM 2348 O O . ILE A 1 309 ? 8.302 7.366 3.997 1.00 14.70 307 ILE A O 1
ATOM 2353 N N . LEU A 1 310 ? 9.080 9.448 3.592 1.00 13.56 308 LEU A N 1
ATOM 2354 C CA . LEU A 1 310 ? 8.373 9.561 2.309 1.00 16.11 308 LEU A CA 1
ATOM 2355 C C . LEU A 1 310 ? 8.943 8.588 1.304 1.00 18.52 308 LEU A C 1
ATOM 2356 O O . LEU A 1 310 ? 8.206 7.977 0.520 1.00 17.23 308 LEU A O 1
ATOM 2361 N N . GLN A 1 311 ? 10.266 8.430 1.317 1.00 15.70 309 GLN A N 1
ATOM 2362 C CA . GLN A 1 311 ? 10.919 7.500 0.416 1.00 17.87 309 GLN A CA 1
ATOM 2363 C C . GLN A 1 311 ? 10.452 6.070 0.716 1.00 17.18 309 GLN A C 1
ATOM 2364 O O . GLN A 1 311 ? 10.175 5.276 -0.212 1.00 18.00 309 GLN A O 1
ATOM 2370 N N . TRP A 1 312 ? 10.354 5.743 2.002 1.00 15.49 310 TRP A N 1
ATOM 2371 C CA . TRP A 1 312 ? 9.927 4.402 2.391 1.00 14.99 310 TRP A CA 1
ATOM 2372 C C . TRP A 1 312 ? 8.524 4.161 1.832 1.00 14.45 310 TRP A C 1
ATOM 2373 O O . TRP A 1 312 ? 8.218 3.078 1.287 1.00 16.21 310 TRP A O 1
ATOM 2384 N N . ALA A 1 313 ? 7.663 5.170 1.965 1.00 13.77 311 ALA A N 1
ATOM 2385 C CA . ALA A 1 313 ? 6.234 5.018 1.677 1.00 13.17 311 ALA A CA 1
ATOM 2386 C C . ALA A 1 313 ? 5.975 4.714 0.202 1.00 16.32 311 ALA A C 1
ATOM 2387 O O . ALA A 1 313 ? 4.907 4.215 -0.138 1.00 16.35 311 ALA A O 1
ATOM 2389 N N . LEU A 1 314 ? 6.964 4.959 -0.661 1.00 15.80 312 LEU A N 1
ATOM 2390 C CA . LEU A 1 314 ? 6.794 4.666 -2.063 1.00 16.06 312 LEU A CA 1
ATOM 2391 C C . LEU A 1 314 ? 6.578 3.155 -2.281 1.00 15.23 312 LEU A C 1
ATOM 2392 O O . LEU A 1 314 ? 6.015 2.765 -3.312 1.00 16.86 312 LEU A O 1
ATOM 2397 N N . THR A 1 315 ? 7.004 2.329 -1.327 1.00 14.68 313 THR A N 1
ATOM 2398 C CA . THR A 1 315 ? 6.684 0.877 -1.446 1.00 15.23 313 THR A CA 1
ATOM 2399 C C . THR A 1 315 ? 5.185 0.700 -1.641 1.00 17.94 313 THR A C 1
ATOM 2400 O O . THR A 1 315 ? 4.757 -0.216 -2.369 1.00 16.56 313 THR A O 1
ATOM 2404 N N . LEU A 1 316 ? 4.379 1.568 -1.023 1.00 14.73 314 LEU A N 1
ATOM 2405 C CA . LEU A 1 316 ? 2.917 1.349 -1.033 1.00 15.87 314 LEU A CA 1
ATOM 2406 C C . LEU A 1 316 ? 2.330 1.593 -2.401 1.00 17.14 314 LEU A C 1
ATOM 2407 O O . LEU A 1 316 ? 1.249 1.120 -2.698 1.00 18.03 314 LEU A O 1
ATOM 2412 N N . VAL A 1 317 ? 3.021 2.372 -3.230 1.00 16.01 315 VAL A N 1
ATOM 2413 C CA . VAL A 1 317 ? 2.571 2.602 -4.608 1.00 19.52 315 VAL A CA 1
ATOM 2414 C C . VAL A 1 317 ? 3.348 1.780 -5.633 1.00 19.24 315 VAL A C 1
ATOM 2415 O O . VAL A 1 317 ? 3.236 2.024 -6.846 1.00 22.85 315 VAL A O 1
ATOM 2419 N N . GLY A 1 318 ? 4.117 0.805 -5.146 1.00 19.53 316 GLY A N 1
ATOM 2420 C CA . GLY A 1 318 ? 4.682 -0.210 -6.003 1.00 20.78 316 GLY A CA 1
ATOM 2421 C C . GLY A 1 318 ? 6.167 -0.106 -6.261 1.00 23.11 316 GLY A C 1
ATOM 2422 O O . GLY A 1 318 ? 6.722 -0.891 -7.030 1.00 22.86 316 GLY A O 1
ATOM 2423 N N . HIS A 1 319 ? 6.826 0.856 -5.624 1.00 18.97 317 HIS A N 1
ATOM 2424 C CA . HIS A 1 319 ? 8.267 0.954 -5.758 1.00 21.42 317 HIS A CA 1
ATOM 2425 C C . HIS A 1 319 ? 8.993 -0.282 -5.285 1.00 25.46 317 HIS A C 1
ATOM 2426 O O . HIS A 1 319 ? 8.653 -0.865 -4.246 1.00 22.19 317 HIS A O 1
ATOM 2433 N N . ARG A 1 320 ? 9.975 -0.697 -6.085 1.00 26.81 318 ARG A N 1
ATOM 2434 C CA . ARG A 1 320 ? 10.868 -1.800 -5.746 1.00 31.34 318 ARG A CA 1
ATOM 2435 C C . ARG A 1 320 ? 12.342 -1.377 -5.728 1.00 33.85 318 ARG A C 1
ATOM 2436 O O . ARG A 1 320 ? 12.754 -0.515 -6.509 1.00 30.36 318 ARG A O 1
ATOM 2444 N N . PRO A 1 321 ? 13.123 -2.002 -4.829 1.00 36.85 319 PRO A N 1
ATOM 2445 C CA . PRO A 1 321 ? 14.496 -1.686 -4.415 1.00 39.19 319 PRO A CA 1
ATOM 2446 C C . PRO A 1 321 ? 15.406 -1.132 -5.501 1.00 38.45 319 PRO A C 1
ATOM 2447 O O . PRO A 1 321 ? 16.210 -0.261 -5.192 1.00 42.03 319 PRO A O 1
ATOM 2451 N N . GLY A 1 322 ? 15.302 -1.602 -6.735 1.00 38.46 320 GLY A N 1
ATOM 2452 C CA . GLY A 1 322 ? 16.207 -1.094 -7.758 1.00 41.96 320 GLY A CA 1
ATOM 2453 C C . GLY A 1 322 ? 15.725 0.087 -8.591 1.00 41.73 320 GLY A C 1
ATOM 2454 O O . GLY A 1 322 ? 16.522 0.757 -9.263 1.00 40.27 320 GLY A O 1
ATOM 2455 N N . GLU A 1 323 ? 14.424 0.353 -8.550 1.00 37.38 321 GLU A N 1
ATOM 2456 C CA . GLU A 1 323 ? 13.801 1.232 -9.528 1.00 35.20 321 GLU A CA 1
ATOM 2457 C C . GLU A 1 323 ? 13.994 2.716 -9.237 1.00 34.79 321 GLU A C 1
ATOM 2458 O O . GLU A 1 323 ? 14.224 3.110 -8.090 1.00 34.16 321 GLU A O 1
ATOM 2464 N N . ASP A 1 324 ? 13.903 3.537 -10.287 1.00 34.24 322 ASP A N 1
ATOM 2465 C CA . ASP A 1 324 ? 13.958 4.987 -10.126 1.00 31.41 322 ASP A CA 1
ATOM 2466 C C . ASP A 1 324 ? 12.690 5.407 -9.376 1.00 32.14 322 ASP A C 1
ATOM 2467 O O . ASP A 1 324 ? 11.632 4.812 -9.586 1.00 32.01 322 ASP A O 1
ATOM 2472 N N . CYS A 1 325 ? 12.796 6.423 -8.520 1.00 32.37 323 CYS A N 1
ATOM 2473 C CA . CYS A 1 325 ? 11.694 6.815 -7.648 1.00 28.41 323 CYS A CA 1
ATOM 2474 C C . CYS A 1 325 ? 10.785 7.878 -8.221 1.00 30.62 323 CYS A C 1
ATOM 2475 O O . CYS A 1 325 ? 9.700 8.099 -7.701 1.00 24.26 323 CYS A O 1
ATOM 2478 N N . ALA A 1 326 ? 11.246 8.588 -9.253 1.00 29.65 324 ALA A N 1
ATOM 2479 C CA . ALA A 1 326 ? 10.535 9.774 -9.738 1.00 29.55 324 ALA A CA 1
ATOM 2480 C C . ALA A 1 326 ? 9.070 9.526 -9.992 1.00 27.87 324 ALA A C 1
ATOM 2481 O O . ALA A 1 326 ? 8.212 10.304 -9.560 1.00 27.73 324 ALA A O 1
ATOM 2483 N N . GLU A 1 327 ? 8.771 8.450 -10.709 1.00 27.38 325 GLU A N 1
ATOM 2484 C CA . GLU A 1 327 ? 7.397 8.237 -11.103 1.00 30.08 325 GLU A CA 1
ATOM 2485 C C . GLU A 1 327 ? 6.546 7.876 -9.894 1.00 23.35 325 GLU A C 1
ATOM 2486 O O . GLU A 1 327 ? 5.381 8.198 -9.869 1.00 26.45 325 GLU A O 1
ATOM 2492 N N . TYR A 1 328 ? 7.144 7.196 -8.922 1.00 23.71 326 TYR A N 1
ATOM 2493 C CA . TYR A 1 328 ? 6.422 6.844 -7.693 1.00 21.98 326 TYR A CA 1
ATOM 2494 C C . TYR A 1 328 ? 6.165 8.052 -6.812 1.00 21.83 326 TYR A C 1
ATOM 2495 O O . TYR A 1 328 ? 5.091 8.161 -6.202 1.00 19.60 326 TYR A O 1
ATOM 2504 N N . PHE A 1 329 ? 7.105 8.998 -6.736 1.00 22.11 327 PHE A N 1
ATOM 2505 C CA . PHE A 1 329 ? 6.771 10.237 -6.022 1.00 19.35 327 PHE A CA 1
ATOM 2506 C C . PHE A 1 329 ? 5.612 10.952 -6.695 1.00 20.42 327 PHE A C 1
ATOM 2507 O O . PHE A 1 329 ? 4.720 11.495 -6.043 1.00 19.73 327 PHE A O 1
ATOM 2515 N N . HIS A 1 330 ? 5.618 10.946 -8.017 1.00 22.93 328 HIS A N 1
ATOM 2516 C CA . HIS A 1 330 ? 4.522 11.550 -8.753 1.00 25.65 328 HIS A CA 1
ATOM 2517 C C . HIS A 1 330 ? 3.179 10.903 -8.419 1.00 23.90 328 HIS A C 1
ATOM 2518 O O . HIS A 1 330 ? 2.166 11.599 -8.181 1.00 21.05 328 HIS A O 1
ATOM 2533 N N . ALA A 1 332 ? 2.341 9.101 -5.674 1.00 20.41 330 ALA A N 1
ATOM 2534 C CA . ALA A 1 332 ? 1.988 9.347 -4.284 1.00 20.45 330 ALA A CA 1
ATOM 2535 C C . ALA A 1 332 ? 1.412 10.759 -4.119 1.00 20.73 330 ALA A C 1
ATOM 2536 O O . ALA A 1 332 ? 0.450 10.967 -3.405 1.00 20.38 330 ALA A O 1
ATOM 2538 N N . ALA A 1 333 ? 2.010 11.750 -4.789 1.00 18.94 331 ALA A N 1
ATOM 2539 C CA . ALA A 1 333 ? 1.507 13.099 -4.680 1.00 19.48 331 ALA A CA 1
ATOM 2540 C C . ALA A 1 333 ? 0.106 13.203 -5.262 1.00 19.55 331 ALA A C 1
ATOM 2541 O O . ALA A 1 333 ? -0.780 13.844 -4.677 1.00 21.46 331 ALA A O 1
ATOM 2543 N N . ALA A 1 334 ? -0.105 12.527 -6.392 1.00 21.08 332 ALA A N 1
ATOM 2544 C CA . ALA A 1 334 ? -1.383 12.607 -7.080 1.00 21.42 332 ALA A CA 1
ATOM 2545 C C . ALA A 1 334 ? -2.477 11.909 -6.263 1.00 22.21 332 ALA A C 1
ATOM 2546 O O . ALA A 1 334 ? -3.631 12.367 -6.185 1.00 23.68 332 ALA A O 1
ATOM 2548 N N . GLU A 1 335 ? -2.093 10.815 -5.624 1.00 21.62 333 GLU A N 1
ATOM 2549 C CA . GLU A 1 335 ? -3.075 10.008 -4.878 1.00 20.14 333 GLU A CA 1
ATOM 2550 C C . GLU A 1 335 ? -3.576 10.725 -3.624 1.00 20.29 333 GLU A C 1
ATOM 2551 O O . GLU A 1 335 ? -4.719 10.502 -3.194 1.00 21.49 333 GLU A O 1
ATOM 2557 N N . VAL A 1 336 ? -2.761 11.609 -3.029 1.00 21.48 334 VAL A N 1
ATOM 2558 C CA . VAL A 1 336 ? -3.214 12.315 -1.820 1.00 18.57 334 VAL A CA 1
ATOM 2559 C C . VAL A 1 336 ? -3.954 13.649 -2.077 1.00 20.63 334 VAL A C 1
ATOM 2560 O O . VAL A 1 336 ? -4.476 14.243 -1.140 1.00 23.02 334 VAL A O 1
ATOM 2564 N N . GLN A 1 337 ? -4.019 14.107 -3.332 1.00 22.40 335 GLN A N 1
ATOM 2565 C CA . GLN A 1 337 ? -4.725 15.358 -3.632 1.00 26.95 335 GLN A CA 1
ATOM 2566 C C . GLN A 1 337 ? -6.182 15.208 -3.256 1.00 23.39 335 GLN A C 1
ATOM 2567 O O . GLN A 1 337 ? -6.802 14.210 -3.610 1.00 26.88 335 GLN A O 1
ATOM 2573 N N . GLY A 1 338 ? -6.691 16.168 -2.495 1.00 26.03 336 GLY A N 1
ATOM 2574 C CA . GLY A 1 338 ? -8.095 16.202 -2.113 1.00 25.42 336 GLY A CA 1
ATOM 2575 C C . GLY A 1 338 ? -8.467 15.262 -0.974 1.00 25.90 336 GLY A C 1
ATOM 2576 O O . GLY A 1 338 ? -9.646 15.134 -0.597 1.00 29.35 336 GLY A O 1
ATOM 2577 N N . VAL A 1 339 ? -7.468 14.584 -0.419 1.00 21.89 337 VAL A N 1
ATOM 2578 C CA . VAL A 1 339 ? -7.761 13.551 0.583 1.00 21.12 337 VAL A CA 1
ATOM 2579 C C . VAL A 1 339 ? -7.731 14.140 1.997 1.00 20.27 337 VAL A C 1
ATOM 2580 O O . VAL A 1 339 ? -7.026 15.119 2.251 1.00 22.40 337 VAL A O 1
ATOM 2584 N N . THR A 1 340 ? -8.494 13.564 2.914 1.00 20.21 338 THR A N 1
ATOM 2585 C CA . THR A 1 340 ? -8.433 13.945 4.327 1.00 21.52 338 THR A CA 1
ATOM 2586 C C . THR A 1 340 ? -8.048 12.733 5.170 1.00 19.75 338 THR A C 1
ATOM 2587 O O . THR A 1 340 ? -8.568 11.639 4.949 1.00 20.93 338 THR A O 1
ATOM 2591 N N . VAL A 1 341 ? -7.156 12.916 6.139 1.00 17.34 339 VAL A N 1
ATOM 2592 C CA . VAL A 1 341 ? -6.850 11.825 7.075 1.00 16.28 339 VAL A CA 1
ATOM 2593 C C . VAL A 1 341 ? -7.924 11.737 8.165 1.00 19.69 339 VAL A C 1
ATOM 2594 O O . VAL A 1 341 ? -8.173 12.715 8.894 1.00 18.96 339 VAL A O 1
ATOM 2598 N N . PRO A 1 342 ? -8.563 10.559 8.313 1.00 17.01 340 PRO A N 1
ATOM 2599 C CA . PRO A 1 342 ? -9.508 10.453 9.433 1.00 17.85 340 PRO A CA 1
ATOM 2600 C C . PRO A 1 342 ? -8.856 10.758 10.790 1.00 21.09 340 PRO A C 1
ATOM 2601 O O . PRO A 1 342 ? -7.685 10.413 10.948 1.00 16.73 340 PRO A O 1
ATOM 2605 N N . ASP A 1 343 ? -9.550 11.372 11.756 1.00 18.02 341 ASP A N 1
ATOM 2606 C CA . ASP A 1 343 ? -8.918 11.656 13.045 1.00 16.63 341 ASP A CA 1
ATOM 2607 C C . ASP A 1 343 ? -8.333 10.414 13.730 1.00 17.34 341 ASP A C 1
ATOM 2608 O O . ASP A 1 343 ? -7.379 10.516 14.500 1.00 18.27 341 ASP A O 1
ATOM 2613 N N . GLY A 1 344 ? -8.938 9.255 13.491 1.00 18.72 342 GLY A N 1
ATOM 2614 C CA . GLY A 1 344 ? -8.509 8.047 14.166 1.00 19.14 342 GLY A CA 1
ATOM 2615 C C . GLY A 1 344 ? -7.331 7.347 13.508 1.00 18.40 342 GLY A C 1
ATOM 2616 O O . GLY A 1 344 ? -6.732 6.488 14.122 1.00 17.97 342 GLY A O 1
ATOM 2617 N N . LEU A 1 345 ? -6.989 7.716 12.279 1.00 14.46 343 LEU A N 1
ATOM 2618 C CA . LEU A 1 345 ? -5.877 7.046 11.578 1.00 14.45 343 LEU A CA 1
ATOM 2619 C C . LEU A 1 345 ? -4.588 7.790 11.896 1.00 14.20 343 LEU A C 1
ATOM 2620 O O . LEU A 1 345 ? -4.500 9.000 11.750 1.00 15.66 343 LEU A O 1
ATOM 2625 N N . LEU A 1 346 ? -3.572 7.077 12.356 1.00 12.68 344 LEU A N 1
ATOM 2626 C CA . LEU A 1 346 ? -2.367 7.758 12.803 1.00 13.19 344 LEU A CA 1
ATOM 2627 C C . LEU A 1 346 ? -1.164 6.927 12.387 1.00 13.95 344 LEU A C 1
ATOM 2628 O O . LEU A 1 346 ? -1.125 5.742 12.609 1.00 12.98 344 LEU A O 1
ATOM 2633 N N . PHE A 1 347 ? -0.174 7.551 11.768 1.00 12.06 345 PHE A N 1
ATOM 2634 C CA . PHE A 1 347 ? 1.076 6.862 11.437 1.00 11.91 345 PHE A CA 1
ATOM 2635 C C . PHE A 1 347 ? 2.209 7.357 12.310 1.00 12.77 345 PHE A C 1
ATOM 2636 O O . PHE A 1 347 ? 2.547 8.559 12.292 1.00 13.23 345 PHE A O 1
ATOM 2644 N N . VAL A 1 348 ? 2.794 6.455 13.106 1.00 10.57 346 VAL A N 1
ATOM 2645 C CA . VAL A 1 348 ? 3.945 6.800 13.972 1.00 12.52 346 VAL A CA 1
ATOM 2646 C C . VAL A 1 348 ? 5.167 6.485 13.116 1.00 11.51 346 VAL A C 1
ATOM 2647 O O . VAL A 1 348 ? 5.338 5.337 12.687 1.00 11.59 346 VAL A O 1
ATOM 2651 N N . PRO A 1 349 ? 5.994 7.493 12.814 1.00 12.85 347 PRO A N 1
ATOM 2652 C CA . PRO A 1 349 ? 6.876 7.398 11.635 1.00 12.85 347 PRO A CA 1
ATOM 2653 C C . PRO A 1 349 ? 8.306 7.003 11.949 1.00 12.92 347 PRO A C 1
ATOM 2654 O O . PRO A 1 349 ? 9.174 7.251 11.100 1.00 13.57 347 PRO A O 1
ATOM 2658 N N . TYR A 1 350 ? 8.563 6.430 13.118 1.00 11.78 348 TYR A N 1
ATOM 2659 C CA . TYR A 1 350 ? 9.961 6.155 13.487 1.00 12.36 348 TYR A CA 1
ATOM 2660 C C . TYR A 1 350 ? 10.432 4.833 12.876 1.00 13.43 348 TYR A C 1
ATOM 2661 O O . TYR A 1 350 ? 10.609 3.843 13.581 1.00 14.92 348 TYR A O 1
ATOM 2670 N N . LEU A 1 351 ? 10.630 4.844 11.555 1.00 12.78 349 LEU A N 1
ATOM 2671 C CA . LEU A 1 351 ? 11.050 3.657 10.774 1.00 13.35 349 LEU A CA 1
ATOM 2672 C C . LEU A 1 351 ? 12.520 3.310 11.080 1.00 18.08 349 LEU A C 1
ATOM 2673 O O . LEU A 1 351 ? 12.972 2.164 10.854 1.00 15.32 349 LEU A O 1
ATOM 2678 N N . HIS A 1 352 ? 13.245 4.316 11.563 1.00 14.45 350 HIS A N 1
ATOM 2679 C CA . HIS A 1 352 ? 14.654 4.226 11.952 1.00 15.72 350 HIS A CA 1
ATOM 2680 C C . HIS A 1 352 ? 14.846 4.758 13.362 1.00 16.44 350 HIS A C 1
ATOM 2681 O O . HIS A 1 352 ? 13.974 5.462 13.895 1.00 14.50 350 HIS A O 1
ATOM 2688 N N . ALA A 1 353 ? 15.964 4.411 14.006 1.00 15.66 351 ALA A N 1
ATOM 2689 C CA . ALA A 1 353 ? 16.290 4.996 15.300 1.00 15.94 351 ALA A CA 1
ATOM 2690 C C . ALA A 1 353 ? 16.139 6.501 15.234 1.00 14.81 351 ALA A C 1
ATOM 2691 O O . ALA A 1 353 ? 16.358 7.093 14.196 1.00 17.89 351 ALA A O 1
ATOM 2693 N N . GLU A 1 354 ? 15.798 7.110 16.357 1.00 14.95 352 GLU A N 1
ATOM 2694 C CA . GLU A 1 354 ? 15.522 8.550 16.372 1.00 15.53 352 GLU A CA 1
ATOM 2695 C C . GLU A 1 354 ? 16.246 9.222 17.529 1.00 15.75 352 GLU A C 1
ATOM 2696 O O . GLU A 1 354 ? 16.532 8.575 18.538 1.00 18.14 352 GLU A O 1
ATOM 2702 N N . ARG A 1 355 ? 16.505 10.520 17.374 1.00 18.18 353 ARG A N 1
ATOM 2703 C CA . ARG A 1 355 ? 17.108 11.362 18.411 1.00 19.27 353 ARG A CA 1
ATOM 2704 C C . ARG A 1 355 ? 16.135 12.396 18.976 1.00 16.48 353 ARG A C 1
ATOM 2705 O O . ARG A 1 355 ? 16.169 12.688 20.160 1.00 19.91 353 ARG A O 1
ATOM 2713 N N . CYS A 1 356 ? 15.312 12.991 18.121 1.00 17.92 354 CYS A N 1
ATOM 2714 C CA A CYS A 1 356 ? 14.344 14.001 18.526 0.78 18.16 354 CYS A CA 1
ATOM 2715 C CA B CYS A 1 356 ? 14.307 13.965 18.544 0.22 18.16 354 CYS A CA 1
ATOM 2716 C C . CYS A 1 356 ? 13.121 13.717 17.674 1.00 17.51 354 CYS A C 1
ATOM 2717 O O . CYS A 1 356 ? 13.276 13.470 16.476 1.00 18.03 354 CYS A O 1
ATOM 2722 N N . PRO A 1 357 ? 11.914 13.797 18.259 1.00 16.08 355 PRO A N 1
ATOM 2723 C CA . PRO A 1 357 ? 11.587 14.310 19.602 1.00 17.58 355 PRO A CA 1
ATOM 2724 C C . PRO A 1 357 ? 11.713 13.303 20.737 1.00 17.76 355 PRO A C 1
ATOM 2725 O O . PRO A 1 357 ? 11.566 13.629 21.932 1.00 18.57 355 PRO A O 1
ATOM 2729 N N . VAL A 1 358 ? 12.019 12.073 20.357 1.00 15.04 356 VAL A N 1
ATOM 2730 C CA . VAL A 1 358 ? 12.169 11.028 21.322 1.00 18.67 356 VAL A CA 1
ATOM 2731 C C . VAL A 1 358 ? 13.472 10.293 20.999 1.00 17.29 356 VAL A C 1
ATOM 2732 O O . VAL A 1 358 ? 13.839 10.135 19.832 1.00 16.44 356 VAL A O 1
ATOM 2736 N N . GLU A 1 359 ? 14.161 9.867 22.057 1.00 20.58 357 GLU A N 1
ATOM 2737 C CA . GLU A 1 359 ? 15.372 9.053 21.925 1.00 24.14 357 GLU A CA 1
ATOM 2738 C C . GLU A 1 359 ? 14.969 7.584 21.788 1.00 22.58 357 GLU A C 1
ATOM 2739 O O . GLU A 1 359 ? 14.514 6.964 22.763 1.00 23.62 357 GLU A O 1
ATOM 2745 N N . LEU A 1 360 ? 15.083 7.034 20.577 1.00 17.27 358 LEU A N 1
ATOM 2746 C CA . LEU A 1 360 ? 14.640 5.662 20.304 1.00 19.68 358 LEU A CA 1
ATOM 2747 C C . LEU A 1 360 ? 15.783 4.910 19.637 1.00 18.92 358 LEU A C 1
ATOM 2748 O O . LEU A 1 360 ? 16.126 5.178 18.488 1.00 19.97 358 LEU A O 1
ATOM 2753 N N . PRO A 1 361 ? 16.370 3.952 20.340 1.00 19.18 359 PRO A N 1
ATOM 2754 C CA . PRO A 1 361 ? 17.497 3.264 19.696 1.00 20.68 359 PRO A CA 1
ATOM 2755 C C . PRO A 1 361 ? 17.042 2.215 18.670 1.00 20.20 359 PRO A C 1
ATOM 2756 O O . PRO A 1 361 ? 17.834 1.730 17.859 1.00 19.75 359 PRO A O 1
ATOM 2760 N N . ALA A 1 362 ? 15.770 1.856 18.728 1.00 20.66 360 ALA A N 1
ATOM 2761 C CA . ALA A 1 362 ? 15.201 0.908 17.760 1.00 20.24 360 ALA A CA 1
ATOM 2762 C C . ALA A 1 362 ? 13.968 1.549 17.119 1.00 19.16 360 ALA A C 1
ATOM 2763 O O . ALA A 1 362 ? 13.381 2.435 17.723 1.00 18.26 360 ALA A O 1
ATOM 2765 N N . PRO A 1 363 ? 13.594 1.108 15.924 1.00 17.29 361 PRO A N 1
ATOM 2766 C CA . PRO A 1 363 ? 12.400 1.673 15.273 1.00 16.28 361 PRO A CA 1
ATOM 2767 C C . PRO A 1 363 ? 11.150 1.539 16.113 1.00 16.44 361 PRO A C 1
ATOM 2768 O O . PRO A 1 363 ? 10.975 0.643 16.938 1.00 17.85 361 PRO A O 1
ATOM 2772 N N . ARG A 1 364 ? 10.241 2.477 15.872 1.00 15.21 362 ARG A N 1
ATOM 2773 C CA . ARG A 1 364 ? 8.914 2.389 16.430 1.00 17.86 362 ARG A CA 1
ATOM 2774 C C . ARG A 1 364 ? 8.007 2.920 15.358 1.00 15.64 362 ARG A C 1
ATOM 2775 O O . ARG A 1 364 ? 7.626 4.127 15.394 1.00 15.77 362 ARG A O 1
ATOM 2783 N N . GLY A 1 365 ? 7.707 2.087 14.367 1.00 13.69 363 GLY A N 1
ATOM 2784 C CA . GLY A 1 365 ? 6.865 2.513 13.225 1.00 12.48 363 GLY A CA 1
ATOM 2785 C C . GLY A 1 365 ? 5.552 1.748 13.246 1.00 13.82 363 GLY A C 1
ATOM 2786 O O . GLY A 1 365 ? 5.552 0.543 13.458 1.00 13.27 363 GLY A O 1
ATOM 2787 N N . ALA A 1 366 ? 4.436 2.453 13.051 1.00 11.25 364 ALA A N 1
ATOM 2788 C CA . ALA A 1 366 ? 3.140 1.802 13.171 1.00 11.71 364 ALA A CA 1
ATOM 2789 C C . ALA A 1 366 ? 2.086 2.587 12.428 1.00 13.21 364 ALA A C 1
ATOM 2790 O O . ALA A 1 366 ? 2.146 3.811 12.353 1.00 14.47 364 ALA A O 1
ATOM 2792 N N . LEU A 1 367 ? 1.116 1.859 11.879 1.00 9.49 365 LEU A N 1
ATOM 2793 C CA . LEU A 1 367 ? -0.113 2.494 11.384 1.00 10.70 365 LEU A CA 1
ATOM 2794 C C . LEU A 1 367 ? -1.241 2.075 12.304 1.00 12.14 365 LEU A C 1
ATOM 2795 O O . LEU A 1 367 ? -1.539 0.873 12.397 1.00 12.22 365 LEU A O 1
ATOM 2800 N N . LEU A 1 368 ? -1.887 3.059 12.954 1.00 11.82 366 LEU A N 1
ATOM 2801 C CA . LEU A 1 368 ? -2.916 2.753 13.938 1.00 11.95 366 LEU A CA 1
ATOM 2802 C C . LEU A 1 368 ? -4.260 3.280 13.474 1.00 12.76 366 LEU A C 1
ATOM 2803 O O . LEU A 1 368 ? -4.343 4.195 12.657 1.00 12.91 366 LEU A O 1
ATOM 2808 N N . GLY A 1 369 ? -5.324 2.667 13.977 1.00 11.61 367 GLY A N 1
ATOM 2809 C CA . GLY A 1 369 ? -6.654 3.173 13.661 1.00 13.57 367 GLY A CA 1
ATOM 2810 C C . GLY A 1 369 ? -7.212 2.762 12.294 1.00 13.00 367 GLY A C 1
ATOM 2811 O O . GLY A 1 369 ? -8.048 3.452 11.700 1.00 14.72 367 GLY A O 1
ATOM 2812 N N . VAL A 1 370 ? -6.764 1.621 11.788 1.00 11.50 368 VAL A N 1
ATOM 2813 C CA . VAL A 1 370 ? -7.133 1.183 10.468 1.00 11.72 368 VAL A CA 1
ATOM 2814 C C . VAL A 1 370 ? -8.547 0.570 10.600 1.00 15.26 368 VAL A C 1
ATOM 2815 O O . VAL A 1 370 ? -8.829 -0.136 11.578 1.00 14.24 368 VAL A O 1
ATOM 2819 N N . THR A 1 371 ? -9.423 0.906 9.657 1.00 14.44 369 THR A N 1
ATOM 2820 C CA . THR A 1 371 ? -10.763 0.309 9.603 1.00 14.70 369 THR A CA 1
ATOM 2821 C C . THR A 1 371 ? -11.078 -0.126 8.187 1.00 14.71 369 THR A C 1
ATOM 2822 O O . THR A 1 371 ? -10.287 0.048 7.248 1.00 13.60 369 THR A O 1
ATOM 2826 N N . GLY A 1 372 ? -12.238 -0.772 7.987 1.00 12.76 370 GLY A N 1
ATOM 2827 C CA . GLY A 1 372 ? -12.495 -1.193 6.642 1.00 13.79 370 GLY A CA 1
ATOM 2828 C C . GLY A 1 372 ? -12.712 -0.101 5.632 1.00 15.74 370 GLY A C 1
ATOM 2829 O O . GLY A 1 372 ? -12.705 -0.363 4.435 1.00 20.27 370 GLY A O 1
ATOM 2830 N N . ALA A 1 373 ? -12.831 1.132 6.120 1.00 15.71 371 ALA A N 1
ATOM 2831 C CA . ALA A 1 373 ? -13.008 2.291 5.278 1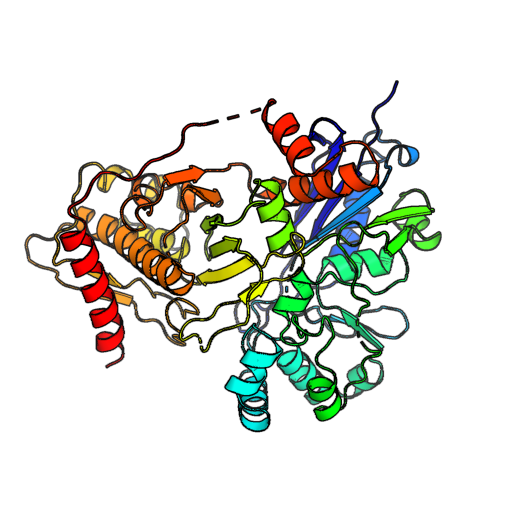.00 16.52 371 ALA A CA 1
ATOM 2832 C C . ALA A 1 373 ? -11.674 2.936 4.892 1.00 16.24 371 ALA A C 1
ATOM 2833 O O . ALA A 1 373 ? -11.646 3.833 4.024 1.00 17.21 371 ALA A O 1
ATOM 2835 N N . THR A 1 374 ? -10.584 2.508 5.537 1.00 14.81 372 THR A N 1
ATOM 2836 C CA . THR A 1 374 ? -9.286 3.183 5.294 1.00 14.56 372 THR A CA 1
ATOM 2837 C C . THR A 1 374 ? -8.811 2.936 3.869 1.00 12.97 372 THR A C 1
ATOM 2838 O O . THR A 1 374 ? -8.841 1.808 3.356 1.00 15.00 372 THR A O 1
ATOM 2842 N N . THR A 1 375 ? -8.391 3.979 3.157 1.00 14.16 373 THR A N 1
ATOM 2843 C CA . THR A 1 375 ? -7.890 3.768 1.809 1.00 13.29 373 THR A CA 1
ATOM 2844 C C . THR A 1 375 ? -6.391 3.965 1.781 1.00 14.37 373 THR A C 1
ATOM 2845 O O . THR A 1 375 ? -5.817 4.562 2.721 1.00 14.50 373 THR A O 1
ATOM 2849 N N . ARG A 1 376 ? -5.760 3.409 0.745 1.00 14.51 374 ARG A N 1
ATOM 2850 C CA . ARG A 1 376 ? -4.323 3.640 0.576 1.00 14.75 374 ARG A CA 1
ATOM 2851 C C . ARG A 1 376 ? -4.009 5.140 0.519 1.00 14.85 374 ARG A C 1
ATOM 2852 O O . ARG A 1 376 ? -2.982 5.602 1.044 1.00 14.80 374 ARG A O 1
ATOM 2860 N N . ALA A 1 377 ? -4.877 5.903 -0.122 1.00 14.94 375 ALA A N 1
ATOM 2861 C CA . ALA A 1 377 ? -4.641 7.354 -0.223 1.00 14.61 375 ALA A CA 1
ATOM 2862 C C . ALA A 1 377 ? -4.606 8.004 1.173 1.00 13.51 375 ALA A C 1
ATOM 2863 O O . ALA A 1 377 ? -3.745 8.866 1.468 1.00 13.09 375 ALA A O 1
ATOM 2865 N N . GLN A 1 378 ? -5.520 7.588 2.055 1.00 12.78 376 GLN A N 1
ATOM 2866 C CA . GLN A 1 378 ? -5.529 8.101 3.395 1.00 12.62 376 GLN A CA 1
ATOM 2867 C C . GLN A 1 378 ? -4.244 7.673 4.126 1.00 13.93 376 GLN A C 1
ATOM 2868 O O . GLN A 1 378 ? -3.717 8.434 4.943 1.00 13.11 376 GLN A O 1
ATOM 2874 N N . ILE A 1 379 ? -3.768 6.460 3.849 1.00 13.80 377 ILE A N 1
ATOM 2875 C CA . ILE A 1 379 ? -2.562 5.984 4.508 1.00 12.55 377 ILE A CA 1
ATOM 2876 C C . ILE A 1 379 ? -1.357 6.791 4.045 1.00 11.04 377 ILE A C 1
ATOM 2877 O O . ILE A 1 379 ? -0.535 7.200 4.880 1.00 12.91 377 ILE A O 1
ATOM 2882 N N . LEU A 1 380 ? -1.249 7.022 2.743 1.00 13.36 378 LEU A N 1
ATOM 2883 C CA . LEU A 1 380 ? -0.124 7.835 2.221 1.00 13.01 378 LEU A CA 1
ATOM 2884 C C . LEU A 1 380 ? -0.154 9.227 2.866 1.00 15.20 378 LEU A C 1
ATOM 2885 O O . LEU A 1 380 ? 0.893 9.773 3.227 1.00 12.80 378 LEU A O 1
ATOM 2890 N N . LEU A 1 381 ? -1.330 9.836 2.977 1.00 13.21 379 LEU A N 1
ATOM 2891 C CA . LEU A 1 381 ? -1.394 11.167 3.607 1.00 13.35 379 LEU A CA 1
ATOM 2892 C C . LEU A 1 381 ? -1.117 11.102 5.104 1.00 14.06 379 LEU A C 1
ATOM 2893 O O . LEU A 1 381 ? -0.493 11.995 5.670 1.00 13.21 379 LEU A O 1
ATOM 2898 N N . ALA A 1 382 ? -1.578 10.035 5.768 1.00 11.74 380 ALA A N 1
ATOM 2899 C CA . ALA A 1 382 ? -1.282 9.820 7.190 1.00 10.87 380 ALA A CA 1
ATOM 2900 C C . ALA A 1 382 ? 0.216 9.712 7.449 1.00 11.25 380 ALA A C 1
ATOM 2901 O O . ALA A 1 382 ? 0.695 10.125 8.493 1.00 11.88 380 ALA A O 1
ATOM 2903 N N . VAL A 1 383 ? 0.940 9.147 6.486 1.00 11.71 381 VAL A N 1
ATOM 2904 C CA . VAL A 1 383 ? 2.388 9.074 6.606 1.00 11.41 381 VAL A CA 1
ATOM 2905 C C . VAL A 1 383 ? 2.972 10.493 6.643 1.00 10.61 381 VAL A C 1
ATOM 2906 O O . VAL A 1 383 ? 3.773 10.799 7.534 1.00 12.13 381 VAL A O 1
ATOM 2910 N N . LEU A 1 384 ? 2.535 11.360 5.742 1.00 10.65 382 LEU A N 1
ATOM 2911 C CA . LEU A 1 384 ? 3.031 12.762 5.760 1.00 12.62 382 LEU A CA 1
ATOM 2912 C C . LEU A 1 384 ? 2.597 13.464 7.050 1.00 13.02 382 LEU A C 1
ATOM 2913 O O . LEU A 1 384 ? 3.357 14.222 7.681 1.00 12.53 382 LEU A O 1
ATOM 2918 N N . GLU A 1 385 ? 1.353 13.225 7.466 1.00 11.98 383 GLU A N 1
ATOM 2919 C CA . GLU A 1 385 ? 0.874 13.800 8.698 1.00 11.30 383 GLU A CA 1
ATOM 2920 C C . GLU A 1 385 ? 1.698 13.390 9.915 1.00 11.34 383 GLU A C 1
ATOM 2921 O O . GLU A 1 385 ? 1.994 14.210 10.787 1.00 12.51 383 GLU A O 1
ATOM 2927 N N . GLY A 1 386 ? 1.980 12.088 10.009 1.00 11.89 384 GLY A N 1
ATOM 2928 C CA . GLY A 1 386 ? 2.791 11.541 11.083 1.00 10.51 384 GLY A CA 1
ATOM 2929 C C . GLY A 1 386 ? 4.171 12.185 11.150 1.00 10.73 384 GLY A C 1
ATOM 2930 O O . GLY A 1 386 ? 4.680 12.493 12.243 1.00 11.08 384 GLY A O 1
ATOM 2931 N N . ALA A 1 387 ? 4.755 12.356 9.980 1.00 10.36 385 ALA A N 1
ATOM 2932 C CA . ALA A 1 387 ? 6.076 13.003 9.910 1.00 13.08 385 ALA A CA 1
ATOM 2933 C C . ALA A 1 387 ? 5.926 14.442 10.405 1.00 11.80 385 ALA A C 1
ATOM 2934 O O . ALA A 1 387 ? 6.781 14.950 11.131 1.00 12.04 385 ALA A O 1
ATOM 2936 N N . ALA A 1 388 ? 4.855 15.124 10.019 1.00 11.43 386 ALA A N 1
ATOM 2937 C CA . ALA A 1 388 ? 4.645 16.497 10.477 1.00 11.51 386 ALA A CA 1
ATOM 2938 C C . ALA A 1 388 ? 4.365 16.561 11.963 1.00 12.05 386 ALA A C 1
ATOM 2939 O O . ALA A 1 388 ? 4.742 17.504 12.619 1.00 12.07 386 ALA A O 1
ATOM 2941 N N . LEU A 1 389 ? 3.672 15.561 12.525 1.00 11.65 387 LEU A N 1
ATOM 2942 C CA . LEU A 1 389 ? 3.413 15.556 13.961 1.00 10.63 387 LEU A CA 1
ATOM 2943 C C . LEU A 1 389 ? 4.697 15.359 14.758 1.00 11.50 387 LEU A C 1
ATOM 2944 O O . LEU A 1 389 ? 4.835 15.950 15.826 1.00 11.80 387 LEU A O 1
ATOM 2949 N N . SER A 1 390 ? 5.636 14.576 14.215 1.00 11.12 388 SER A N 1
ATOM 2950 C CA . SER A 1 390 ? 6.928 14.434 14.854 1.00 9.85 388 SER A CA 1
ATOM 2951 C C . SER A 1 390 ? 7.622 15.794 14.850 1.00 11.55 388 SER A C 1
ATOM 2952 O O . SER A 1 390 ? 8.135 16.239 15.872 1.00 11.02 388 SER A O 1
ATOM 2955 N N . LEU A 1 391 ? 7.560 16.479 13.727 1.00 10.75 389 LEU A N 1
ATOM 2956 C CA . LEU A 1 391 ? 8.125 17.842 13.653 1.00 11.22 389 LEU A CA 1
ATOM 2957 C C . LEU A 1 391 ? 7.443 18.836 14.576 1.00 9.98 389 LEU A C 1
ATOM 2958 O O . LEU A 1 391 ? 8.099 19.717 15.158 1.00 11.84 389 LEU A O 1
ATOM 2963 N N . ARG A 1 392 ? 6.111 18.713 14.759 1.00 10.09 390 ARG A N 1
ATOM 2964 C CA . ARG A 1 392 ? 5.444 19.553 15.734 1.00 12.56 390 ARG A CA 1
A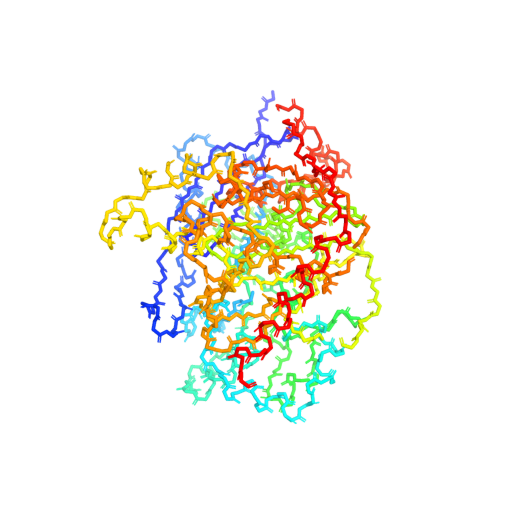TOM 2965 C C . ARG A 1 392 ? 5.975 19.327 17.148 1.00 11.08 390 ARG A C 1
ATOM 2966 O O . ARG A 1 392 ? 6.109 20.248 17.936 1.00 11.31 390 ARG A O 1
ATOM 2974 N N . TRP A 1 393 ? 6.243 18.064 17.499 1.00 10.81 391 TRP A N 1
ATOM 2975 C CA . TRP A 1 393 ? 6.774 17.771 18.805 1.00 11.23 391 TRP A CA 1
ATOM 2976 C C . TRP A 1 393 ? 8.157 18.412 18.980 1.00 12.36 391 TRP A C 1
ATOM 2977 O O . TRP A 1 393 ? 8.442 18.997 20.020 1.00 12.53 391 TRP A O 1
ATOM 2988 N N . CYS A 1 394 ? 8.997 18.314 17.944 1.00 10.68 392 CYS A N 1
ATOM 2989 C CA . CYS A 1 394 ? 10.288 19.025 17.961 1.00 11.80 392 CYS A CA 1
ATOM 2990 C C . CYS A 1 394 ? 10.092 20.532 18.165 1.00 11.76 392 CYS A C 1
ATOM 2991 O O . CYS A 1 394 ? 10.833 21.158 18.957 1.00 12.20 392 CYS A O 1
ATOM 2994 N N . ALA A 1 395 ? 9.099 21.086 17.482 1.00 12.52 393 ALA A N 1
ATOM 2995 C CA . ALA A 1 395 ? 8.847 22.538 17.563 1.00 12.40 393 ALA A CA 1
ATOM 2996 C C . ALA A 1 395 ? 8.499 22.944 18.990 1.00 12.50 393 ALA A C 1
ATOM 2997 O O . ALA A 1 395 ? 8.925 23.990 19.491 1.00 14.39 393 ALA A O 1
ATOM 2999 N N . GLU A 1 396 ? 7.745 22.073 19.661 1.00 12.17 394 GLU A N 1
ATOM 3000 C CA . GLU A 1 396 ? 7.340 22.277 21.050 1.00 14.23 394 GLU A CA 1
ATOM 3001 C C . GLU A 1 396 ? 8.543 22.207 21.959 1.00 15.08 394 GLU A C 1
ATOM 3002 O O . GLU A 1 396 ? 8.738 23.061 22.842 1.00 16.19 394 GLU A O 1
ATOM 3008 N N . LEU A 1 397 ? 9.390 21.216 21.723 1.00 13.95 395 LEU A N 1
ATOM 3009 C CA . LEU A 1 397 ? 10.608 21.077 22.503 1.00 13.75 395 LEU A CA 1
ATOM 3010 C C . LEU A 1 397 ? 11.518 22.270 22.301 1.00 13.28 395 LEU A C 1
ATOM 3011 O O . LEU A 1 397 ? 12.210 22.663 23.226 1.00 16.34 395 LEU A O 1
ATOM 3016 N N . LEU A 1 398 ? 11.542 22.829 21.096 1.00 12.07 396 LEU A N 1
ATOM 3017 C CA . LEU A 1 398 ? 12.351 24.005 20.803 1.00 12.07 396 LEU A CA 1
ATOM 3018 C C . LEU A 1 398 ? 11.717 25.308 21.282 1.00 15.68 396 LEU A C 1
ATOM 3019 O O . LEU A 1 398 ? 12.377 26.356 21.236 1.00 17.07 396 LEU A O 1
ATOM 3024 N N . GLY A 1 399 ? 10.454 25.289 21.686 1.00 14.80 397 GLY A N 1
ATOM 3025 C CA . GLY A 1 399 ? 9.842 26.536 22.148 1.00 14.91 397 GLY A CA 1
ATOM 3026 C C . GLY A 1 399 ? 9.471 27.491 21.021 1.00 17.70 397 GLY A C 1
ATOM 3027 O O . GLY A 1 399 ? 9.700 28.686 21.118 1.00 17.14 397 GLY A O 1
ATOM 3036 N N . GLU A 1 401 ? 6.777 28.716 19.771 1.00 20.29 399 GLU A N 1
ATOM 3037 C CA . GLU A 1 401 ? 5.444 29.329 19.727 1.00 22.10 399 GLU A CA 1
ATOM 3038 C C . GLU A 1 401 ? 5.398 30.729 19.122 1.00 20.08 399 GLU A C 1
ATOM 3039 O O . GLU A 1 401 ? 4.340 31.131 18.625 1.00 21.93 399 GLU A O 1
ATOM 3045 N N . LYS A 1 402 ? 6.505 31.473 19.157 1.00 18.25 400 LYS A N 1
ATOM 3046 C CA . LYS A 1 402 ? 6.549 32.838 18.624 1.00 18.87 400 LYS A CA 1
ATOM 3047 C C . LYS A 1 402 ? 7.143 32.947 17.223 1.00 19.66 400 LYS A C 1
ATOM 3048 O O . LYS A 1 402 ? 7.399 34.045 16.725 1.00 19.72 400 LYS A O 1
ATOM 3054 N N . VAL A 1 403 ? 7.433 31.800 16.618 1.00 14.67 401 VAL A N 1
ATOM 3055 C CA . VAL A 1 403 ? 8.028 31.817 15.300 1.00 13.42 401 VAL A CA 1
ATOM 3056 C C . VAL A 1 403 ? 6.948 32.095 14.249 1.00 16.08 401 VAL A C 1
ATOM 3057 O O . VAL A 1 403 ? 5.911 31.429 14.214 1.00 18.20 401 VAL A O 1
ATOM 3061 N N . GLY A 1 404 ? 7.236 33.035 13.382 1.00 14.96 402 GLY A N 1
ATOM 3062 C CA . GLY A 1 404 ? 6.306 33.446 12.334 1.00 18.46 402 GLY A CA 1
ATOM 3063 C C . GLY A 1 404 ? 6.507 32.759 10.975 1.00 17.61 402 GLY A C 1
ATOM 3064 O O . GLY A 1 404 ? 5.547 32.493 10.206 1.00 15.19 402 GLY A O 1
ATOM 3065 N N . LEU A 1 405 ? 7.759 32.383 10.687 1.00 13.37 403 LEU A N 1
ATOM 3066 C CA . LEU A 1 405 ? 8.068 31.906 9.365 1.00 12.97 403 LEU A CA 1
ATOM 3067 C C . LEU A 1 405 ? 9.191 30.912 9.489 1.00 11.60 403 LEU A C 1
ATOM 3068 O O . LEU A 1 405 ? 10.219 31.205 10.141 1.00 14.04 403 LEU A O 1
ATOM 3073 N N . LEU A 1 406 ? 9.001 29.757 8.874 1.00 10.55 404 LEU A N 1
ATOM 3074 C CA . LEU A 1 406 ? 10.031 28.751 8.822 1.00 10.31 404 LEU A CA 1
ATOM 3075 C C . LEU A 1 406 ? 10.630 28.805 7.415 1.00 12.78 404 LEU A C 1
ATOM 3076 O O . LEU A 1 406 ? 9.890 28.658 6.424 1.00 12.05 404 LEU A O 1
ATOM 3081 N N . LYS A 1 407 ? 11.964 28.960 7.307 1.00 10.30 405 LYS A N 1
ATOM 3082 C CA . LYS A 1 407 ? 12.610 28.804 5.999 1.00 9.68 405 LYS A CA 1
ATOM 3083 C C . LYS A 1 407 ? 12.877 27.342 5.784 1.00 11.45 405 LYS A C 1
ATOM 3084 O O . LYS A 1 407 ? 13.446 26.713 6.667 1.00 12.48 405 LYS A O 1
ATOM 3090 N N . VAL A 1 408 ? 12.465 26.792 4.644 1.00 9.83 406 VAL A N 1
ATOM 3091 C CA . VAL A 1 408 ? 12.530 25.360 4.461 1.00 8.60 406 VAL A CA 1
ATOM 3092 C C . VAL A 1 408 ? 13.428 24.995 3.289 1.00 10.77 406 VAL A C 1
ATOM 3093 O O . VAL A 1 408 ? 13.309 25.582 2.216 1.00 11.45 406 VAL A O 1
ATOM 3097 N N . VAL A 1 409 ? 14.309 24.015 3.486 1.00 10.63 407 VAL A N 1
ATOM 3098 C CA . VAL A 1 409 ? 15.235 23.592 2.443 1.00 11.43 407 VAL A CA 1
ATOM 3099 C C . VAL A 1 409 ? 15.231 22.091 2.343 1.00 13.49 407 VAL A C 1
ATOM 3100 O O . VAL A 1 409 ? 14.795 21.401 3.248 1.00 15.01 407 VAL A O 1
ATOM 3104 N N . GLY A 1 410 ? 15.668 21.579 1.210 1.00 13.27 408 GLY A N 1
ATOM 3105 C CA . GLY A 1 410 ? 15.912 20.166 1.067 1.00 13.50 408 GLY A CA 1
ATOM 3106 C C . GLY A 1 410 ? 14.919 19.461 0.165 1.00 14.58 408 GLY A C 1
ATOM 3107 O O . GLY A 1 410 ? 13.876 20.007 -0.175 1.00 15.13 408 GLY A O 1
ATOM 3108 N N . GLY A 1 411 ? 15.261 18.242 -0.233 1.00 15.79 409 GLY A N 1
ATOM 3109 C CA . GLY A 1 411 ? 14.462 17.540 -1.219 1.00 17.87 409 GLY A CA 1
ATOM 3110 C C . GLY A 1 411 ? 13.080 17.155 -0.745 1.00 19.44 409 GLY A C 1
ATOM 3111 O O . GLY A 1 411 ? 12.163 17.021 -1.557 1.00 19.16 409 GLY A O 1
ATOM 3112 N N . GLY A 1 412 ? 12.900 17.029 0.564 1.00 17.57 410 GLY A N 1
ATOM 3113 C CA . GLY A 1 412 ? 11.574 16.783 1.079 1.00 17.49 410 GLY A CA 1
ATOM 3114 C C . GLY A 1 412 ? 10.584 17.853 0.720 1.00 18.12 410 GLY A C 1
ATOM 3115 O O . GLY A 1 412 ? 9.384 17.562 0.627 1.00 21.18 410 GLY A O 1
ATOM 3116 N N . ALA A 1 413 ? 11.053 19.098 0.522 1.00 16.78 411 ALA A N 1
ATOM 3117 C CA . ALA A 1 413 ? 10.171 20.203 0.181 1.00 17.79 411 ALA A CA 1
ATOM 3118 C C . ALA A 1 413 ? 9.549 20.093 -1.203 1.00 18.75 411 ALA A C 1
ATOM 3119 O O . ALA A 1 413 ? 8.668 20.861 -1.539 1.00 22.16 411 ALA A O 1
ATOM 3121 N N . ARG A 1 414 ? 9.970 19.091 -1.972 1.00 17.89 412 ARG A N 1
ATOM 3122 C CA . ARG A 1 414 ? 9.326 18.801 -3.250 1.00 19.32 412 ARG A CA 1
ATOM 3123 C C . ARG A 1 414 ? 7.922 18.249 -3.032 1.00 19.76 412 ARG A C 1
ATOM 3124 O O . ARG A 1 414 ? 7.099 18.254 -3.953 1.00 20.35 412 ARG A O 1
ATOM 3132 N N . SER A 1 415 ? 7.644 17.751 -1.825 1.00 17.94 413 SER A N 1
ATOM 3133 C CA . SER A 1 415 ? 6.283 17.266 -1.561 1.00 16.64 413 SER A CA 1
ATOM 3134 C C . SER A 1 415 ? 5.363 18.394 -1.121 1.00 16.74 413 SER A C 1
ATOM 3135 O O . SER A 1 415 ? 5.415 18.850 0.023 1.00 14.92 413 SER A O 1
ATOM 3138 N N . GLU A 1 416 ? 4.527 18.865 -2.035 1.00 17.46 414 GLU A N 1
ATOM 3139 C CA . GLU A 1 416 ? 3.628 19.965 -1.707 1.00 16.48 414 GLU A CA 1
ATOM 3140 C C . GLU A 1 416 ? 2.675 19.532 -0.605 1.00 15.70 414 GLU A C 1
ATOM 3141 O O . GLU A 1 416 ? 2.345 20.301 0.257 1.00 14.00 414 GLU A O 1
ATOM 3147 N N . ALA A 1 417 ? 2.276 18.247 -0.602 1.00 13.95 415 ALA A N 1
ATOM 3148 C CA . ALA A 1 417 ? 1.371 17.828 0.446 1.00 14.28 415 ALA A CA 1
ATOM 3149 C C . ALA A 1 417 ? 2.053 17.805 1.820 1.00 13.43 415 ALA A C 1
ATOM 3150 O O . ALA A 1 417 ? 1.435 18.135 2.839 1.00 14.32 415 ALA A O 1
ATOM 3152 N N . TRP A 1 418 ? 3.314 17.406 1.861 1.00 13.86 416 TRP A N 1
ATOM 3153 C CA . TRP A 1 418 ? 4.017 17.407 3.146 1.00 12.29 416 TRP A CA 1
ATOM 3154 C C . TRP A 1 418 ? 4.132 18.867 3.644 1.00 12.44 416 TRP A C 1
ATOM 3155 O O . TRP A 1 418 ? 3.878 19.118 4.796 1.00 11.89 416 TRP A O 1
ATOM 3166 N N . LEU A 1 419 ? 4.465 19.801 2.761 1.00 13.05 417 LEU A N 1
ATOM 3167 C CA . LEU A 1 419 ? 4.581 21.197 3.196 1.00 12.54 417 LEU A CA 1
ATOM 3168 C C . LEU A 1 419 ? 3.257 21.699 3.787 1.00 12.26 417 LEU A C 1
ATOM 3169 O O . LEU A 1 419 ? 3.253 22.359 4.797 1.00 12.14 417 LEU A O 1
ATOM 3174 N N . ARG A 1 420 ? 2.133 21.340 3.162 1.00 13.72 418 ARG A N 1
ATOM 3175 C CA . ARG A 1 420 ? 0.842 21.716 3.697 1.00 15.62 418 ARG A CA 1
ATOM 3176 C C . ARG A 1 420 ? 0.635 21.106 5.087 1.00 13.57 418 ARG A C 1
ATOM 3177 O O . ARG A 1 420 ? 0.188 21.809 5.986 1.00 14.15 418 ARG A O 1
ATOM 3193 N N . ILE A 1 422 ? 2.952 20.251 7.213 1.00 11.11 420 ILE A N 1
ATOM 3194 C CA . ILE A 1 422 ? 3.822 20.932 8.176 1.00 11.78 420 ILE A CA 1
ATOM 3195 C C . ILE A 1 422 ? 3.282 22.304 8.537 1.00 10.42 420 ILE A C 1
ATOM 3196 O O . ILE A 1 422 ? 3.254 22.650 9.702 1.00 11.65 420 ILE A O 1
ATOM 3201 N N . ALA A 1 423 ? 2.883 23.100 7.539 1.00 10.91 421 ALA A N 1
ATOM 3202 C CA . ALA A 1 423 ? 2.387 24.440 7.860 1.00 13.00 421 ALA A CA 1
ATOM 3203 C C . ALA A 1 423 ? 1.187 24.359 8.774 1.00 13.38 421 ALA A C 1
ATOM 3204 O O . ALA A 1 423 ? 1.083 25.087 9.736 1.00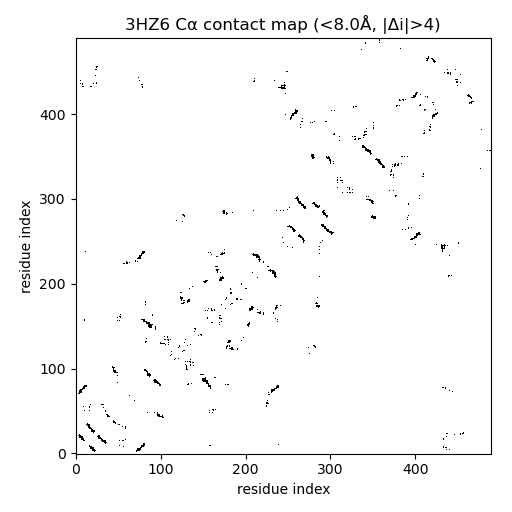 11.84 421 ALA A O 1
ATOM 3206 N N . ASP A 1 424 ? 0.258 23.474 8.437 1.00 14.16 422 ASP A N 1
ATOM 3207 C CA . ASP A 1 424 ? -0.981 23.398 9.215 1.00 15.55 422 ASP A CA 1
ATOM 3208 C C . ASP A 1 424 ? -0.741 22.814 10.602 1.00 15.05 422 ASP A C 1
ATOM 3209 O O . ASP A 1 424 ? -1.315 23.282 11.582 1.00 18.21 422 ASP A O 1
ATOM 3214 N N . ASN A 1 425 ? 0.093 21.793 10.696 1.00 13.56 423 ASN A N 1
ATOM 3215 C CA . ASN A 1 425 ? 0.325 21.211 12.030 1.00 15.90 423 ASN A CA 1
ATOM 3216 C C . ASN A 1 425 ? 1.240 21.980 12.982 1.00 16.76 423 ASN A C 1
ATOM 3217 O O . ASN A 1 425 ? 1.013 22.003 14.195 1.00 19.43 423 ASN A O 1
ATOM 3222 N N . LEU A 1 426 ? 2.247 22.677 12.441 1.00 13.10 424 LEU A N 1
ATOM 3223 C CA . LEU A 1 426 ? 3.092 23.544 13.243 1.00 13.61 424 LEU A CA 1
ATOM 3224 C C . LEU A 1 426 ? 2.445 24.923 13.406 1.00 14.91 424 LEU A C 1
ATOM 3225 O O . LEU A 1 426 ? 2.902 25.711 14.213 1.00 16.08 424 LEU A O 1
ATOM 3230 N N . ASN A 1 427 ? 1.377 25.162 12.627 1.00 14.00 425 ASN A N 1
ATOM 3231 C CA . ASN A 1 427 ? 0.681 26.446 12.581 1.00 14.23 425 ASN A CA 1
ATOM 3232 C C . ASN A 1 427 ? 1.698 27.561 12.339 1.00 14.94 425 ASN A C 1
ATOM 3233 O O . ASN A 1 427 ? 1.840 28.512 13.118 1.00 14.56 425 ASN A O 1
ATOM 3238 N N . VAL A 1 428 ? 2.410 27.417 11.241 1.00 12.10 426 VAL A N 1
ATOM 3239 C CA . VAL A 1 428 ? 3.487 28.344 10.948 1.00 12.70 426 VAL A CA 1
ATOM 3240 C C . VAL A 1 428 ? 3.531 28.517 9.436 1.00 11.22 426 VAL A C 1
ATOM 3241 O O . VAL A 1 428 ? 3.215 27.596 8.689 1.00 13.16 426 VAL A O 1
ATOM 3245 N N . SER A 1 429 ? 3.865 29.734 8.987 1.00 9.45 427 SER A N 1
ATOM 3246 C CA . SER A 1 429 ? 4.059 29.951 7.548 1.00 10.84 427 SER A CA 1
ATOM 3247 C C . SER A 1 429 ? 5.426 29.425 7.098 1.00 10.71 427 SER A C 1
ATOM 3248 O O . SER A 1 429 ? 6.353 29.360 7.912 1.00 11.50 427 SER A O 1
ATOM 3251 N N . LEU A 1 430 ? 5.524 29.028 5.827 1.00 10.17 428 LEU A N 1
ATOM 3252 C CA . LEU A 1 430 ? 6.752 28.393 5.310 1.00 10.82 428 LEU A CA 1
ATOM 3253 C C . LEU A 1 430 ? 7.228 29.090 4.066 1.00 11.71 428 LEU A C 1
ATOM 3254 O O . LEU A 1 430 ? 6.443 29.476 3.202 1.00 11.45 428 LEU A O 1
ATOM 3259 N N . LEU A 1 431 ? 8.552 29.237 3.926 1.00 9.26 429 LEU A N 1
ATOM 3260 C CA . LEU A 1 431 ? 9.076 29.741 2.654 1.00 11.92 429 LEU A CA 1
ATOM 3261 C C . LEU A 1 431 ? 10.144 28.785 2.169 1.00 13.34 429 LEU A C 1
ATOM 3262 O O . LEU A 1 431 ? 11.150 28.604 2.853 1.00 11.18 429 LEU A O 1
ATOM 3267 N N . VAL A 1 432 ? 9.932 28.139 1.018 1.00 12.11 430 VAL A N 1
ATOM 3268 C CA . VAL A 1 432 ? 10.914 27.199 0.524 1.00 11.31 430 VAL A CA 1
ATOM 3269 C C . VAL A 1 432 ? 12.035 27.997 -0.142 1.00 11.54 430 VAL A C 1
ATOM 3270 O O . VAL A 1 432 ? 11.779 28.914 -0.942 1.00 14.07 430 VAL A O 1
ATOM 3274 N N . LYS A 1 433 ? 13.272 27.656 0.197 1.00 11.75 431 LYS A N 1
ATOM 3275 C CA . LYS A 1 433 ? 14.445 28.302 -0.377 1.00 12.19 431 LYS A CA 1
ATOM 3276 C C . LYS A 1 433 ? 15.174 27.313 -1.248 1.00 12.12 431 LYS A C 1
ATOM 3277 O O . LYS A 1 433 ? 15.812 26.398 -0.754 1.00 14.16 431 LYS A O 1
ATOM 3283 N N . PRO A 1 434 ? 15.085 27.473 -2.576 1.00 14.69 432 PRO A N 1
ATOM 3284 C CA . PRO A 1 434 ? 15.678 26.484 -3.465 1.00 16.74 432 PRO A CA 1
ATOM 3285 C C . PRO A 1 434 ? 17.193 26.548 -3.547 1.00 14.86 432 PRO A C 1
ATOM 3286 O O . PRO A 1 434 ? 17.775 27.497 -2.995 1.00 16.95 432 PRO A O 1
ATOM 3290 N N . ASP A 1 435 ? 17.788 25.589 -4.241 1.00 16.57 433 ASP A N 1
ATOM 3291 C CA . ASP A 1 435 ? 19.251 25.587 -4.504 1.00 16.09 433 ASP A CA 1
ATOM 3292 C C . ASP A 1 435 ? 19.992 25.556 -3.181 1.00 16.49 433 ASP A C 1
ATOM 3293 O O . ASP A 1 435 ? 20.876 26.401 -2.928 1.00 17.55 433 ASP A O 1
ATOM 3298 N N . ALA A 1 436 ? 19.683 24.561 -2.364 1.00 15.94 434 ALA A N 1
ATOM 3299 C CA . ALA A 1 436 ? 20.186 24.523 -0.993 1.00 18.03 434 ALA A CA 1
ATOM 3300 C C . ALA A 1 436 ? 21.714 24.402 -0.936 1.00 17.91 434 ALA A C 1
ATOM 3301 O O . ALA A 1 436 ? 22.334 24.776 0.065 1.00 15.68 434 ALA A O 1
ATOM 3303 N N . HIS A 1 437 ? 22.314 23.854 -1.983 1.00 18.45 435 HIS A N 1
ATOM 3304 C CA . HIS A 1 437 ? 23.748 23.632 -1.925 1.00 17.29 435 HIS A CA 1
ATOM 3305 C C . HIS A 1 437 ? 24.494 24.975 -1.941 1.00 17.38 435 HIS A C 1
ATOM 3306 O O . HIS A 1 437 ? 25.662 25.072 -1.492 1.00 19.24 435 HIS A O 1
ATOM 3313 N N . LEU A 1 438 ? 23.826 26.035 -2.376 1.00 14.08 436 LEU A N 1
ATOM 3314 C CA . LEU A 1 438 ? 24.480 27.342 -2.409 1.00 11.22 436 LEU A CA 1
ATOM 3315 C C . LEU A 1 438 ? 24.299 28.121 -1.095 1.00 11.26 436 LEU A C 1
ATOM 3316 O O . LEU A 1 438 ? 24.973 29.137 -0.911 1.00 10.73 436 LEU A O 1
ATOM 3321 N N . HIS A 1 439 ? 23.355 27.719 -0.229 1.00 13.28 437 HIS A N 1
ATOM 3322 C CA . HIS A 1 439 ? 23.056 28.521 0.968 1.00 12.79 437 HIS A CA 1
ATOM 3323 C C . HIS A 1 439 ? 24.277 28.761 1.891 1.00 10.40 437 HIS A C 1
ATOM 3324 O O . HIS A 1 439 ? 24.481 29.875 2.291 1.00 11.05 437 HIS A O 1
ATOM 3331 N N . PRO A 1 440 ? 25.103 27.745 2.156 1.00 10.62 438 PRO A N 1
ATOM 3332 C CA . PRO A 1 440 ? 26.249 28.079 3.032 1.00 10.06 438 PRO A CA 1
ATOM 3333 C C . PRO A 1 440 ? 27.208 29.031 2.316 1.00 8.91 438 PRO A C 1
ATOM 3334 O O . PRO A 1 440 ? 27.817 29.888 2.974 1.00 10.15 438 PRO A O 1
ATOM 3338 N N . LEU A 1 441 ? 27.309 28.902 0.995 1.00 8.62 439 LEU A N 1
ATOM 3339 C CA . LEU A 1 441 ? 28.235 29.789 0.281 1.00 8.58 439 LEU A CA 1
ATOM 3340 C C . LEU A 1 441 ? 27.758 31.234 0.358 1.00 10.72 439 LEU A C 1
ATOM 3341 O O . LEU A 1 441 ? 28.547 32.150 0.458 1.00 10.59 439 LEU A O 1
ATOM 3346 N N . ARG A 1 442 ? 26.440 31.433 0.299 1.00 11.81 440 ARG A N 1
ATOM 3347 C CA . ARG A 1 442 ? 25.864 32.755 0.437 1.00 10.30 440 ARG A CA 1
ATOM 3348 C C . ARG A 1 442 ? 26.129 33.352 1.805 1.00 11.55 440 ARG A C 1
ATOM 3349 O O . ARG A 1 442 ? 26.400 34.535 1.954 1.00 10.72 440 ARG A O 1
ATOM 3357 N N . GLY A 1 443 ? 26.021 32.514 2.834 1.00 8.83 441 GLY A N 1
ATOM 3358 C CA . GLY A 1 443 ? 26.235 32.990 4.189 1.00 8.74 441 GLY A CA 1
ATOM 3359 C C . GLY A 1 443 ? 27.693 33.390 4.398 1.00 8.73 441 GLY A C 1
ATOM 3360 O O . GLY A 1 443 ? 27.975 34.394 4.997 1.00 7.38 441 GLY A O 1
ATOM 3361 N N . LEU A 1 444 ? 28.581 32.561 3.888 1.00 8.07 442 LEU A N 1
ATOM 3362 C CA . LEU A 1 444 ? 30.019 32.846 3.939 1.00 8.40 442 LEU A CA 1
ATOM 3363 C C . LEU A 1 444 ? 30.326 34.108 3.169 1.00 9.90 442 LEU A C 1
ATOM 3364 O O . LEU A 1 444 ? 31.114 34.956 3.653 1.00 8.83 442 LEU A O 1
ATOM 3369 N N . ALA A 1 445 ? 29.727 34.254 1.993 1.00 7.72 443 ALA A N 1
ATOM 3370 C CA . ALA A 1 445 ? 30.033 35.475 1.207 1.00 8.85 443 ALA A CA 1
ATOM 3371 C C . ALA A 1 445 ? 29.597 36.716 1.949 1.00 10.41 443 ALA A C 1
ATOM 3372 O O . ALA A 1 445 ? 30.309 37.725 1.995 1.00 10.32 443 ALA A O 1
ATOM 3374 N N . ALA A 1 446 ? 28.424 36.651 2.586 1.00 8.46 444 ALA A N 1
ATOM 3375 C CA . ALA A 1 446 ? 27.937 37.798 3.317 1.00 9.40 444 ALA A CA 1
ATOM 3376 C C . ALA A 1 446 ? 28.833 38.167 4.489 1.00 9.96 444 ALA A C 1
ATOM 3377 O O . ALA A 1 446 ? 29.155 39.332 4.664 1.00 11.47 444 ALA A O 1
ATOM 3379 N N . LEU A 1 447 ? 29.270 37.184 5.280 1.00 9.26 445 LEU A N 1
ATOM 3380 C CA . LEU A 1 447 ? 30.067 37.511 6.421 1.00 11.36 445 LEU A CA 1
ATOM 3381 C C . LEU A 1 447 ? 31.455 38.027 5.992 1.00 10.26 445 LEU A C 1
ATOM 3382 O O . LEU A 1 447 ? 31.970 38.987 6.589 1.00 10.52 445 LEU A O 1
ATOM 3387 N N . ALA A 1 448 ? 32.012 37.498 4.894 1.00 8.87 446 ALA A N 1
ATOM 3388 C CA . ALA A 1 448 ? 33.293 37.968 4.414 1.00 9.75 446 ALA A CA 1
ATOM 3389 C C . ALA A 1 448 ? 33.146 39.375 3.808 1.00 10.80 446 ALA A C 1
ATOM 3390 O O . ALA A 1 448 ? 34.061 40.202 3.928 1.00 10.65 446 ALA A O 1
ATOM 3392 N N . ALA A 1 449 ? 32.017 39.615 3.149 1.00 8.66 447 ALA A N 1
ATOM 3393 C CA . ALA A 1 449 ? 31.795 40.941 2.539 1.00 10.51 447 ALA A CA 1
ATOM 3394 C C . ALA A 1 449 ? 31.844 42.020 3.600 1.00 11.68 447 ALA A C 1
ATOM 3395 O O . ALA A 1 449 ? 32.340 43.137 3.381 1.00 11.77 447 ALA A O 1
ATOM 3397 N N . VAL A 1 450 ? 31.317 41.733 4.783 1.00 9.32 448 VAL A N 1
ATOM 3398 C CA . VAL A 1 450 ? 31.402 42.717 5.839 1.00 11.44 448 VAL A CA 1
ATOM 3399 C C . VAL A 1 450 ? 32.856 42.985 6.258 1.00 10.66 448 VAL A C 1
ATOM 3400 O O . VAL A 1 450 ? 33.280 44.132 6.444 1.00 14.05 448 VAL A O 1
ATOM 3404 N N . GLU A 1 451 ? 33.640 41.923 6.426 1.00 10.28 449 GLU A N 1
AT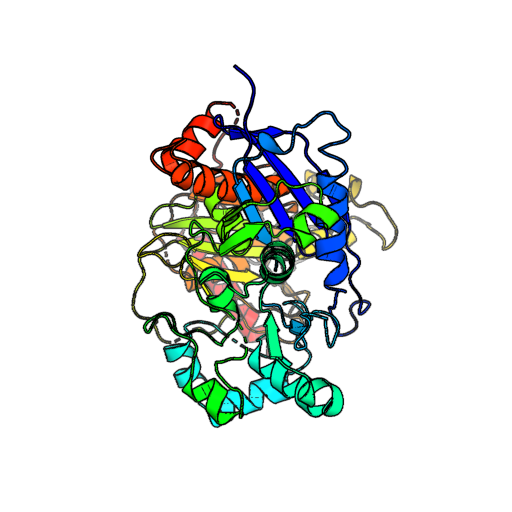OM 3405 C CA . GLU A 1 451 ? 35.055 42.099 6.810 1.00 11.17 449 GLU A CA 1
ATOM 3406 C C . GLU A 1 451 ? 35.859 42.860 5.746 1.00 11.55 449 GLU A C 1
ATOM 3407 O O . GLU A 1 451 ? 36.769 43.598 6.091 1.00 14.46 449 GLU A O 1
ATOM 3413 N N . LEU A 1 452 ? 35.487 42.696 4.478 1.00 9.84 450 LEU A N 1
ATOM 3414 C CA . LEU A 1 452 ? 36.149 43.379 3.360 1.00 11.06 450 LEU A CA 1
ATOM 3415 C C . LEU A 1 452 ? 35.625 44.797 3.150 1.00 12.41 450 LEU A C 1
ATOM 3416 O O . LEU A 1 452 ? 36.115 45.523 2.274 1.00 11.89 450 LEU A O 1
ATOM 3421 N N . GLU A 1 453 ? 34.614 45.193 3.942 1.00 11.92 451 GLU A N 1
ATOM 3422 C CA . GLU A 1 453 ? 33.941 46.502 3.783 1.00 13.43 451 GLU A CA 1
ATOM 3423 C C . GLU A 1 453 ? 33.254 46.652 2.454 1.00 14.14 451 GLU A C 1
ATOM 3424 O O . GLU A 1 453 ? 33.073 47.770 1.941 1.00 15.65 451 GLU A O 1
ATOM 3430 N N . TRP A 1 454 ? 32.807 45.531 1.895 1.00 12.31 452 TRP A N 1
ATOM 3431 C CA . TRP A 1 454 ? 31.933 45.565 0.730 1.00 11.81 452 TRP A CA 1
ATOM 3432 C C . TRP A 1 454 ? 30.497 45.901 1.121 1.00 14.57 452 TRP A C 1
ATOM 3433 O O . TRP A 1 454 ? 29.733 46.471 0.324 1.00 17.40 452 TRP A O 1
ATOM 3444 N N . SER A 1 455 ? 30.143 45.537 2.348 1.00 12.89 453 SER A N 1
ATOM 3445 C CA A SER A 1 455 ? 28.793 45.757 2.850 0.64 12.99 453 SER A CA 1
ATOM 3446 C CA B SER A 1 455 ? 28.782 45.708 2.865 0.36 13.03 453 SER A CA 1
ATOM 3447 C C . SER A 1 455 ? 28.858 46.134 4.313 1.00 14.33 453 SER A C 1
ATOM 3448 O O . SER A 1 455 ? 29.790 45.755 5.004 1.00 13.51 453 SER A O 1
ATOM 3453 N N . HIS A 1 456 ? 27.865 46.888 4.797 1.00 13.83 454 HIS A N 1
ATOM 3454 C CA . HIS A 1 456 ? 27.855 47.261 6.214 1.00 16.20 454 HIS A CA 1
ATOM 3455 C C . HIS A 1 456 ? 27.432 46.099 7.118 1.00 15.42 454 HIS A C 1
ATOM 3456 O O . HIS A 1 456 ? 27.843 46.030 8.275 1.00 17.17 454 HIS A O 1
ATOM 3463 N N . SER A 1 457 ? 26.632 45.197 6.584 1.00 15.21 455 SER A N 1
ATOM 3464 C CA . SER A 1 457 ? 26.126 44.085 7.393 1.00 15.59 455 SER A CA 1
ATOM 3465 C C . SER A 1 457 ? 25.724 42.879 6.551 1.00 12.50 455 SER A C 1
ATOM 3466 O O . SER A 1 457 ? 25.486 42.982 5.334 1.00 12.67 455 SER A O 1
ATOM 3469 N N . ILE A 1 458 ? 25.644 41.723 7.195 1.00 12.40 456 ILE A N 1
ATOM 3470 C CA . ILE A 1 458 ? 25.178 40.551 6.541 1.00 13.42 456 ILE A CA 1
ATOM 3471 C C . ILE A 1 458 ? 23.772 40.732 6.020 1.00 12.96 456 ILE A C 1
ATOM 3472 O O . ILE A 1 458 ? 23.469 40.356 4.907 1.00 12.31 456 ILE A O 1
ATOM 3477 N N . GLN A 1 459 ? 22.922 41.366 6.814 1.00 13.43 457 GLN A N 1
ATOM 3478 C CA . GLN A 1 459 ? 21.557 41.641 6.367 1.00 14.70 457 GLN A CA 1
ATOM 3479 C C . GLN A 1 459 ? 21.520 42.489 5.093 1.00 12.57 457 GLN A C 1
ATOM 3480 O O . GLN A 1 459 ? 20.777 42.166 4.154 1.00 14.81 457 GLN A O 1
ATOM 3486 N N . ASP A 1 460 ? 22.350 43.528 5.035 1.00 13.70 458 ASP A N 1
ATOM 3487 C CA . ASP A 1 460 ? 22.363 44.390 3.852 1.00 14.05 458 ASP A CA 1
ATOM 3488 C C . ASP A 1 460 ? 22.778 43.586 2.640 1.00 11.90 458 ASP A C 1
ATOM 3489 O O . ASP A 1 460 ? 22.189 43.709 1.556 1.00 13.19 458 ASP A O 1
ATOM 3494 N N . PHE A 1 461 ? 23.794 42.727 2.827 1.00 10.86 459 PHE A N 1
ATOM 3495 C CA . PHE A 1 461 ? 24.355 41.990 1.698 1.00 12.46 459 PHE A CA 1
ATOM 3496 C C . PHE A 1 461 ? 23.330 41.008 1.160 1.00 12.51 459 PHE A C 1
ATOM 3497 O O . PHE A 1 461 ? 23.111 40.902 -0.043 1.00 13.59 459 PHE A O 1
ATOM 3505 N N . LEU A 1 462 ? 22.685 40.303 2.078 1.00 11.71 460 LEU A N 1
ATOM 3506 C CA . LEU A 1 462 ? 21.741 39.271 1.689 1.00 13.54 460 LEU A CA 1
ATOM 3507 C C . LEU A 1 462 ? 20.492 39.856 1.014 1.00 14.11 460 LEU A C 1
ATOM 3508 O O . LEU A 1 462 ? 19.982 39.307 0.030 1.00 17.22 460 LEU A O 1
ATOM 3513 N N . ARG A 1 463 ? 20.041 40.999 1.510 1.00 13.86 461 ARG A N 1
ATOM 3514 C CA . ARG A 1 463 ? 18.853 41.582 0.915 1.00 14.06 461 ARG A CA 1
ATOM 3515 C C . ARG A 1 463 ? 19.130 42.117 -0.485 1.00 16.99 461 ARG A C 1
ATOM 3516 O O . ARG A 1 463 ? 18.271 42.034 -1.366 1.00 18.87 461 ARG A O 1
ATOM 3524 N N . GLU A 1 464 ? 20.323 42.678 -0.693 1.00 13.21 462 GLU A N 1
ATOM 3525 C CA . GLU A 1 464 ? 20.658 43.096 -2.029 1.00 16.38 462 GLU A CA 1
ATOM 3526 C C . GLU A 1 464 ? 20.768 41.903 -2.986 1.00 17.41 462 GLU A C 1
ATOM 3527 O O . GLU A 1 464 ? 20.295 41.960 -4.139 1.00 21.21 462 GLU A O 1
ATOM 3533 N N . ALA A 1 465 ? 21.385 40.825 -2.533 1.00 18.36 463 ALA A N 1
ATOM 3534 C CA . ALA A 1 465 ? 21.468 39.635 -3.347 1.00 18.51 463 ALA A CA 1
ATOM 3535 C C . ALA A 1 465 ? 20.082 39.097 -3.697 1.00 22.70 463 ALA A C 1
ATOM 3536 O O . ALA A 1 465 ? 19.882 38.595 -4.798 1.00 28.00 463 ALA A O 1
ATOM 3538 N N . ASP A 1 466 ? 19.145 39.199 -2.761 1.00 21.39 464 ASP A N 1
ATOM 3539 C CA . ASP A 1 466 ? 17.773 38.784 -3.004 1.00 24.52 464 ASP A CA 1
ATOM 3540 C C . ASP A 1 466 ? 17.031 39.606 -4.068 1.00 29.07 464 ASP A C 1
ATOM 3541 O O . ASP A 1 466 ? 16.076 39.120 -4.676 1.00 27.47 464 ASP A O 1
ATOM 3546 N N . LEU A 1 467 ? 17.431 40.853 -4.290 1.00 24.75 465 LEU A N 1
ATOM 3547 C CA . LEU A 1 467 ? 16.808 41.633 -5.365 1.00 26.42 465 LEU A CA 1
ATOM 3548 C C . LEU A 1 467 ? 17.020 41.011 -6.743 1.00 31.72 465 LEU A C 1
ATOM 3549 O O . LEU A 1 467 ? 16.292 41.325 -7.688 1.00 38.52 465 LEU A O 1
ATOM 3554 N N . ARG A 1 468 ? 17.993 40.126 -6.872 1.00 31.07 466 ARG A N 1
ATOM 3555 C CA . ARG A 1 468 ? 18.227 39.442 -8.139 1.00 34.36 466 ARG A CA 1
ATOM 3556 C C . ARG A 1 468 ? 17.076 38.516 -8.513 1.00 38.54 466 ARG A C 1
ATOM 3557 O O . ARG A 1 468 ? 16.468 37.882 -7.642 1.00 39.90 466 ARG A O 1
ATOM 3559 N N . SER A 1 472 ? 9.421 34.911 -4.029 1.00 30.23 470 SER A N 1
ATOM 3560 C CA . SER A 1 472 ? 8.604 33.696 -4.126 1.00 27.27 470 SER A CA 1
ATOM 3561 C C . SER A 1 472 ? 7.487 33.751 -3.059 1.00 21.89 470 SER A C 1
ATOM 3562 O O . SER A 1 472 ? 7.655 34.454 -2.049 1.00 28.28 470 SER A O 1
ATOM 3565 N N . ASN A 1 473 ? 6.365 33.048 -3.265 1.00 22.80 471 ASN A N 1
ATOM 3566 C CA . ASN A 1 473 ? 5.254 33.201 -2.309 1.00 14.88 471 ASN A CA 1
ATOM 3567 C C . ASN A 1 473 ? 5.368 32.307 -1.093 1.00 14.12 471 ASN A C 1
ATOM 3568 O O . ASN A 1 473 ? 5.654 31.107 -1.194 1.00 16.75 471 ASN A O 1
ATOM 3573 N N . ILE A 1 474 ? 5.087 32.894 0.058 1.00 11.95 472 ILE A N 1
ATOM 3574 C CA . ILE A 1 474 ? 5.044 32.148 1.300 1.00 11.57 472 ILE A CA 1
ATOM 3575 C C . ILE A 1 474 ? 3.808 31.259 1.363 1.00 14.59 472 ILE A C 1
ATOM 3576 O O . ILE A 1 474 ? 2.717 31.638 0.868 1.00 15.74 472 ILE A O 1
ATOM 3581 N N . LEU A 1 475 ? 3.956 30.087 1.982 1.00 10.73 473 LEU A N 1
ATOM 3582 C CA . LEU A 1 475 ? 2.846 29.156 2.174 1.00 12.23 473 LEU A CA 1
ATOM 3583 C C . LEU A 1 475 ? 2.322 29.366 3.592 1.00 11.40 473 LEU A C 1
ATOM 3584 O O . LEU A 1 475 ? 3.043 29.184 4.573 1.00 13.70 473 LEU A O 1
ATOM 3589 N N . HIS A 1 476 ? 1.061 29.759 3.733 1.00 11.63 474 HIS A N 1
ATOM 3590 C CA . HIS A 1 476 ? 0.519 30.072 5.057 1.00 11.87 474 HIS A CA 1
ATOM 3591 C C . HIS A 1 476 ? -0.384 28.951 5.575 1.00 12.24 474 HIS A C 1
ATOM 3592 O O . HIS A 1 476 ? -0.943 28.189 4.782 1.00 16.05 474 HIS A O 1
ATOM 3599 N N . PRO A 1 477 ? -0.467 28.832 6.894 1.00 11.54 475 PRO A N 1
ATOM 3600 C CA . PRO A 1 477 ? -1.251 27.706 7.428 1.00 13.75 475 PRO A CA 1
ATOM 3601 C C . PRO A 1 477 ? -2.752 27.932 7.160 1.00 19.36 475 PRO A C 1
ATOM 3602 O O . PRO A 1 477 ? -3.188 29.083 7.151 1.00 20.78 475 PRO A O 1
ATOM 3606 N N . GLN A 1 478 ? -3.497 26.853 6.941 1.00 18.03 476 GLN A N 1
ATOM 3607 C CA . GLN A 1 478 ? -4.974 26.971 6.828 1.00 23.83 476 GLN A CA 1
ATOM 3608 C C . GLN A 1 478 ? -5.549 27.126 8.212 1.00 25.85 476 GLN A C 1
ATOM 3609 O O . GLN A 1 478 ? -5.000 26.616 9.182 1.00 29.82 476 GLN A O 1
ATOM 3615 N N . PRO A 1 479 ? -6.676 27.844 8.330 1.00 30.93 477 PRO A N 1
ATOM 3616 C CA . PRO A 1 479 ? -7.298 27.837 9.649 1.00 34.38 477 PRO A CA 1
ATOM 3617 C C . PRO A 1 479 ? -7.765 26.406 9.920 1.00 33.18 477 PRO A C 1
ATOM 3618 O O . PRO A 1 479 ? -8.216 25.703 9.004 1.00 35.08 477 PRO A O 1
ATOM 3622 N N . CYS A 1 480 ? -7.612 25.993 11.153 1.00 34.87 478 CYS A N 1
ATOM 3623 C CA . CYS A 1 480 ? -7.925 24.662 11.603 1.00 34.29 478 CYS A CA 1
ATOM 3624 C C . CYS A 1 480 ? -8.821 24.770 12.820 1.00 36.18 478 CYS A C 1
ATOM 3625 O O . CYS A 1 480 ? -8.996 25.827 13.384 1.00 36.30 478 CYS A O 1
ATOM 3628 N N . ASP A 1 481 ? -9.312 23.635 13.261 1.00 20.00 479 ASP A N 1
ATOM 3629 C CA . ASP A 1 481 ? -9.875 23.535 14.586 1.00 20.00 479 ASP A CA 1
ATOM 3630 C C . ASP A 1 481 ? -8.639 23.257 15.444 1.00 20.00 479 ASP A C 1
ATOM 3631 O O . ASP A 1 481 ? -8.149 22.153 15.530 1.00 31.27 479 ASP A O 1
ATOM 3636 N N . GLU A 1 482 ? -8.097 24.307 16.008 1.00 33.46 480 GLU A N 1
ATOM 3637 C CA . GLU A 1 482 ? -6.877 24.195 16.711 1.00 33.38 480 GLU A CA 1
ATOM 3638 C C . GLU A 1 482 ? -6.966 23.085 17.709 1.00 31.84 480 GLU A C 1
ATOM 3639 O O . GLU A 1 482 ? -6.040 22.335 17.843 1.00 28.87 480 GLU A O 1
ATOM 3641 N N . GLY A 1 483 ? -8.101 23.003 18.398 1.00 30.44 481 GLY A N 1
ATOM 3642 C CA . GLY A 1 483 ? -8.293 22.056 19.477 1.00 28.89 481 GLY A CA 1
ATOM 3643 C C . GLY A 1 483 ? -8.242 20.642 18.951 1.00 26.74 481 GLY A C 1
ATOM 3644 O O . GLY A 1 483 ? -7.669 19.758 19.593 1.00 27.59 481 GLY A O 1
ATOM 3645 N N . ARG A 1 484 ? -8.815 20.444 17.769 1.00 27.36 482 ARG A N 1
ATOM 3646 C CA . ARG A 1 484 ? -8.911 19.124 17.156 1.00 25.68 482 ARG A CA 1
ATOM 3647 C C . ARG A 1 484 ? -7.515 18.677 16.704 1.00 26.85 482 ARG A C 1
ATOM 3648 O O . ARG A 1 484 ? -7.136 17.514 16.879 1.00 24.09 482 ARG A O 1
ATOM 3656 N N . ARG A 1 485 ? -6.742 19.606 16.148 1.00 24.16 483 ARG A N 1
ATOM 3657 C CA . ARG A 1 485 ? -5.365 19.259 15.750 1.00 22.93 483 ARG A CA 1
ATOM 3658 C C . ARG A 1 485 ? -4.509 18.993 16.972 1.00 22.23 483 ARG A C 1
ATOM 3659 O O . ARG A 1 485 ? -3.677 18.065 16.971 1.00 20.52 483 ARG A O 1
ATOM 3667 N N . ARG A 1 486 ? -4.684 19.800 18.009 1.00 20.54 484 ARG A N 1
ATOM 3668 C CA . ARG A 1 486 ? -3.952 19.562 19.240 1.00 20.62 484 ARG A CA 1
ATOM 3669 C C . ARG A 1 486 ? -4.276 18.197 19.846 1.00 20.78 484 ARG A C 1
ATOM 3670 O O . ARG A 1 486 ? -3.396 17.488 20.338 1.00 20.86 484 ARG A O 1
ATOM 3678 N N . ARG A 1 487 ? -5.552 17.842 19.860 1.00 19.57 485 ARG A N 1
ATOM 3679 C CA . ARG A 1 487 ? -5.920 16.564 20.455 1.00 22.70 485 ARG A CA 1
ATOM 3680 C C . ARG A 1 487 ? -5.268 15.414 19.687 1.00 17.48 485 ARG A C 1
ATOM 3681 O O . ARG A 1 487 ? -4.827 14.458 20.298 1.00 18.93 485 ARG A O 1
ATOM 3689 N N . LYS A 1 488 ? -5.211 15.499 18.367 1.00 17.09 486 LYS A N 1
ATOM 3690 C CA . LYS A 1 488 ? -4.577 14.397 17.622 1.00 17.37 486 LYS A CA 1
ATOM 3691 C C . LYS A 1 488 ? -3.079 14.349 17.950 1.00 16.60 486 LYS A C 1
ATOM 3692 O O . LYS A 1 488 ? -2.478 13.280 18.057 1.00 15.26 486 LYS A O 1
ATOM 3698 N N . PHE A 1 489 ? -2.492 15.528 18.133 1.00 16.50 487 PHE A N 1
ATOM 3699 C CA . PHE A 1 489 ? -1.084 15.615 18.470 1.00 16.62 487 PHE A CA 1
ATOM 3700 C C . PHE A 1 489 ? -0.851 14.981 19.842 1.00 16.65 487 PHE A C 1
ATOM 3701 O O . PHE A 1 489 ? 0.130 14.283 20.071 1.00 14.88 487 PHE A O 1
ATOM 3709 N N . GLU A 1 490 ? -1.741 15.233 20.784 1.00 16.27 488 GLU A N 1
ATOM 3710 C CA . GLU A 1 490 ? -1.588 14.620 22.097 1.00 17.23 488 GLU A CA 1
ATOM 3711 C C . GLU A 1 490 ? -1.775 13.092 21.984 1.00 17.07 488 GLU A C 1
ATOM 3712 O O . GLU A 1 490 ? -1.109 12.330 22.691 1.00 18.31 488 GLU A O 1
ATOM 3718 N N . ARG A 1 491 ? -2.677 12.647 21.120 1.00 16.58 489 ARG A N 1
ATOM 3719 C CA . ARG A 1 491 ? -2.842 11.211 20.930 1.00 17.07 489 ARG A CA 1
ATOM 3720 C C . ARG A 1 491 ? -1.571 10.620 20.338 1.00 16.58 489 ARG A C 1
ATOM 3721 O O . ARG A 1 491 ? -1.152 9.561 20.723 1.00 15.96 489 ARG A O 1
ATOM 3729 N N . PHE A 1 492 ? -0.956 11.345 19.409 1.00 15.29 490 PHE A N 1
ATOM 3730 C CA . PHE A 1 492 ? 0.296 10.887 18.806 1.00 15.46 490 PHE A CA 1
ATOM 3731 C C . PHE A 1 492 ? 1.351 10.638 19.881 1.00 14.81 490 PHE A C 1
ATOM 3732 O O . PHE A 1 492 ? 2.021 9.605 19.880 1.00 15.05 490 PHE A O 1
ATOM 3740 N N . LYS A 1 493 ? 1.504 11.560 20.823 1.00 13.42 491 LYS A N 1
ATOM 3741 C CA . LYS A 1 493 ? 2.481 11.379 21.871 1.00 16.16 491 LYS A CA 1
ATOM 3742 C C . LYS A 1 493 ? 2.115 10.169 22.740 1.00 16.99 491 LYS A C 1
ATOM 3743 O O . LYS A 1 493 ? 2.975 9.381 23.084 1.00 17.81 491 LYS A O 1
ATOM 3749 N N . GLN A 1 494 ? 0.829 10.027 23.051 1.00 17.56 492 GLN A N 1
ATOM 3750 C CA . GLN A 1 494 ? 0.373 8.841 23.803 1.00 20.93 492 GLN A CA 1
ATOM 3751 C C . GLN A 1 494 ? 0.698 7.517 23.070 1.00 18.33 492 GLN A C 1
ATOM 3752 O O . GLN A 1 494 ? 1.173 6.553 23.685 1.00 20.60 492 GLN A O 1
ATOM 3758 N N . CYS A 1 495 ? 0.483 7.483 21.755 1.00 16.20 493 CYS A N 1
ATOM 3759 C CA . CYS A 1 495 ? 0.733 6.269 20.987 1.00 17.13 493 CYS A CA 1
ATOM 3760 C C . CYS A 1 495 ? 2.201 5.970 20.954 1.00 18.58 493 CYS A C 1
ATOM 3761 O O . CYS A 1 495 ? 2.594 4.823 21.036 1.00 19.15 493 CYS A O 1
ATOM 3764 N N . VAL A 1 496 ? 3.043 6.997 20.828 1.00 15.93 494 VAL A N 1
ATOM 3765 C CA . VAL A 1 496 ? 4.470 6.720 20.821 1.00 16.03 494 VAL A CA 1
ATOM 3766 C C . VAL A 1 496 ? 4.927 6.069 22.100 1.00 19.22 494 VAL A C 1
ATOM 3767 O O . VAL A 1 496 ? 5.711 5.112 22.087 1.00 19.10 494 VAL A O 1
ATOM 3771 N N . GLU A 1 497 ? 4.430 6.579 23.213 1.00 19.08 495 GLU A N 1
ATOM 3772 C CA . GLU A 1 497 ? 4.740 6.023 24.523 1.00 20.03 495 GLU A CA 1
ATOM 3773 C C . GLU A 1 497 ? 4.206 4.589 24.674 1.00 24.87 495 GLU A C 1
ATOM 3774 O O . GLU A 1 497 ? 4.921 3.675 25.131 1.00 23.10 495 GLU A O 1
ATOM 3780 N N . THR A 1 498 ? 2.954 4.404 24.292 1.00 22.70 496 THR A N 1
ATOM 3781 C CA . THR A 1 498 ? 2.314 3.080 24.439 1.00 21.99 496 THR A CA 1
ATOM 3782 C C . THR A 1 498 ? 2.996 1.997 23.603 1.00 23.25 496 THR A C 1
ATOM 3783 O O . THR A 1 498 ? 3.181 0.856 24.064 1.00 26.85 496 THR A O 1
ATOM 3787 N N . LEU A 1 499 ? 3.418 2.346 22.395 1.00 21.64 497 LEU A N 1
ATOM 3788 C CA . LEU A 1 499 ? 4.098 1.388 21.523 1.00 20.43 497 LEU A CA 1
ATOM 3789 C C . LEU A 1 499 ? 5.440 0.953 22.078 1.00 25.25 497 LEU A C 1
ATOM 3790 O O . LEU A 1 499 ? 5.964 -0.064 21.659 1.00 28.95 497 LEU A O 1
ATOM 3795 N N . GLY A 1 500 ? 5.996 1.739 22.994 1.00 26.61 498 GLY A N 1
ATOM 3796 C CA . GLY A 1 500 ? 7.218 1.355 23.679 1.00 27.43 498 GLY A CA 1
ATOM 3797 C C . GLY A 1 500 ? 6.942 0.199 24.618 1.00 29.60 498 GLY A C 1
ATOM 3798 O O . GLY A 1 500 ? 7.865 -0.433 25.144 1.00 31.42 498 GLY A O 1
ATOM 3799 N N . ARG A 1 501 ? 5.654 -0.098 24.782 1.00 33.49 499 ARG A N 1
ATOM 3800 C CA . ARG A 1 501 ? 5.163 -1.066 25.752 1.00 29.71 499 ARG A CA 1
ATOM 3801 C C . ARG A 1 501 ? 5.520 -0.568 27.142 1.00 38.89 499 ARG A C 1
ATOM 3802 O O . ARG A 1 501 ? 5.299 0.607 27.460 1.00 39.85 499 ARG A O 1
#

Organism: Chromobacterium violaceum (strain ATCC 12472 / DSM 30191 / JCM 1249 / CCUG 213 / NBRC 12614 / NCIMB 9131 / NCTC 9757 / MK) (NCBI:txid243365)

Nearest PDB structures (foldseek):
  5vm1-assembly1_A  TM=8.806E-01  e=2.330E-36  Brucella ovis ATCC 25840
  3ll3-assembly1_B  TM=8.847E-01  e=4.058E-36  Lactobacillus acidophilus
  6ude-assembly1_A  TM=7.778E-01  e=1.916E-33  Elizabethkingia anophelis NUHP1
  5ya1-assembly2_B  TM=8.186E-01  e=4.397E-29  Escherichia coli K-12
  5ya2-assembly2_B  TM=8.036E-01  e=1.575E-28  Escherichia coli K-12

InterPro domains:
  IPR000577 Carbohydrate kinase, FGGY [PIRSF000538] (4-497)
  IPR018483 Carbohydrate kinase, FGGY, conserved site [PS00445] (363-383)
  IPR018484 Carbohydrate kinase FGGY, N-terminal [PF00370] (4-248)
  IPR018485 Carbohydrate kinase FGGY, C-terminal [PF02782] (260-449)
  IPR043129 ATPase, nucleotide binding domain [SSF53067] (4-251)
  IPR043129 ATPase, nucleotide binding domain [SSF53067] (250-498)
  IPR050406 FGGY Carbohydrate Kinase [PTHR43095] (4-497)